Protein AF-0000000080307610 (afdb_homodimer)

Radius of gyration: 22.14 Å; Cα contacts (8 Å, |Δi|>4): 968; chains: 2; bounding box: 49×66×44 Å

pLDDT: mean 96.76, std 3.01, range [76.75, 98.94]

InterPro domains:
  IPR004472 Dethiobiotin synthase BioD [MF_00336] (1-210)
  IPR004472 Dethiobiotin synthase BioD [PIRSF006755] (1-191)
  IPR004472 Dethiobiotin synthase BioD [PTHR43210] (1-191)
  IPR004472 Dethiobiotin synthase BioD [TIGR00347] (5-169)
  IPR027417 P-loop containing nucleoside triphosphate hydrolase [G3DSA:3.40.50.300] (4-210)
  IPR027417 P-loop containing nucleoside triphosphate hydrolase [SSF52540] (1-191)

Nearest PDB structures (foldseek):
  1dts-assembly1_A-2  TM=8.957E-01  e=2.776E-15  Escherichia coli
  1a82-assembly1_A  TM=8.837E-01  e=4.304E-15  Escherichia coli
  3of5-assembly1_B  TM=8.877E-01  e=1.507E-14  Francisella tularensis subsp. tularensis SCHU S4
  3of5-assembly1_A  TM=8.840E-01  e=1.270E-13  Francisella tularensis subsp. tularensis SCHU S4
  6e06-assembly2_D  TM=7.732E-01  e=3.405E-14  Mycobacterium tuberculosis H37Rv

Secondary structure (DSSP, 8-state):
-EEEEEEESSTTS-HHHHHHHHHHHHHHTT--EEEE--EEES-SS--HHHHHHHHHTT-GGGGG-TTSEEESSSS-HHHHHHTTPPPP-HHHHHHHHHHHTTTSEEEEE-SSSTT-BSSSS-BHHHHHHHHTPPEEEEEESSTTHHHHHHHHHHHHHHTT--EEEEEEE--SSS--GGGGTHHHHHHHH-TTS-EEEE-TT--S--HHHHHTT-/-EEEEEEESSTTS-HHHHHHHHHHHHHHTT--EEEE--EEES-SS--HHHHHHHHHTT-GGGGG-TTSEEESSSS-HHHHHHTTPPPP-HHHHHHHHHHHTTTSEEEEE-SSSTT-BSSSS-BHHHHHHHHTPPEEEEEESSTTHHHHHHHHHHHHHHTT--EEEEEEE--SSS--GGGGTHHHHHHHH-TTS-EEEE-TT--S--HHHHHTT-

Organism: NCBI:txid927083

Foldseek 3Di:
DFEEEEFELFPLLCSLVQLLLLLLVCVVVVFQEAEAELADELDDDDRVSRQSRCVSNVHNCRSVPPLRHYYNDRAQQAVSVVVPDDADDLVSSLVSQVVRPPPGHYYYYYHTHCARDRHPPDGNLNSCVVVLHAYEYGGELAPPGQVSVVVRVVVCVVSVHHHQAYEHEHSDQDHDPSSVCSQVVNCVVPVPHHYFYHYDVDSHGDVSSNVSSD/DFEEEEFELFPLLCSLVQLLLLLLVCVVVVFQEAEAELADELDDDDRVSRQSRCVSNVHNCRSVPPLRHYYNDRAQQAVSVVVPDDADDLVSSLVSQVVRPPPGHYYYYYHTHCARDRHPPDGNLNSCVVVLHAYEYGGEQAPPGQVSVVVRVVVCVVSVHHHQAYEHEHSDQDHDPSSVCSQVVNCVVPVPHHYFYHYDPDSHGDVSSNVSSD

Solvent-accessible surface area (backbone atoms only — not comparable to full-atom values): 22291 Å² total; per-residue (Å²): 130,54,49,38,29,36,33,20,56,26,63,85,21,45,48,61,60,54,51,29,24,47,38,38,53,41,41,73,70,70,45,60,46,38,34,41,45,55,48,45,49,45,27,76,86,61,54,62,64,25,45,52,24,5,48,35,35,73,39,61,67,67,46,64,51,80,74,45,47,72,38,57,61,75,40,47,48,29,52,32,28,77,71,69,44,78,71,67,55,65,70,61,43,52,52,53,51,53,64,63,29,62,96,25,40,25,38,38,38,60,51,48,14,47,52,26,39,37,37,98,87,40,26,43,47,52,54,41,57,74,63,68,36,40,28,35,39,23,29,41,44,38,77,58,32,62,18,39,49,52,29,45,52,49,52,36,48,75,69,72,44,50,58,65,29,37,32,36,22,34,81,50,91,73,74,52,79,39,53,78,40,49,62,61,53,49,36,69,76,34,74,86,34,52,70,41,76,39,58,56,86,53,65,72,63,53,66,72,65,57,52,69,77,103,129,52,51,40,29,37,33,19,55,25,63,84,20,46,47,62,61,54,52,27,24,46,37,38,52,40,42,73,71,70,44,59,45,38,34,42,44,55,47,45,48,45,27,75,85,61,54,62,63,25,43,50,24,5,48,34,34,74,39,61,66,67,48,64,51,83,76,43,48,72,38,56,61,74,39,48,49,29,52,32,28,76,71,70,44,77,72,67,55,67,71,62,43,51,53,52,50,53,64,64,30,60,96,26,41,24,37,37,36,60,51,46,15,45,52,26,39,40,38,98,87,41,27,42,47,52,54,42,56,76,65,68,37,39,27,36,38,22,30,42,44,39,77,59,33,64,19,39,48,51,29,45,51,49,52,36,47,75,69,72,45,49,58,65,28,36,34,37,21,34,79,49,92,74,75,53,79,39,54,77,40,50,62,61,54,49,36,69,75,35,73,86,31,52,70,41,73,38,58,55,88,55,64,73,64,52,67,72,64,56,53,69,77,103

Structure (mmCIF, N/CA/C/O backbone):
data_AF-0000000080307610-model_v1
#
loop_
_entity.id
_entity.type
_entity.pdbx_description
1 polymer 'ATP-dependent dethiobiotin synthetase BioD'
#
loop_
_atom_site.group_PDB
_atom_site.id
_atom_site.type_symbol
_atom_site.label_atom_id
_atom_site.label_alt_id
_atom_site.label_comp_id
_atom_site.label_asym_id
_atom_site.label_entity_id
_atom_site.label_seq_id
_atom_site.pdbx_PDB_ins_code
_atom_site.Cartn_x
_atom_site.Cartn_y
_atom_site.Cartn_z
_atom_site.occupancy
_atom_site.B_iso_or_equiv
_atom_site.auth_seq_id
_atom_site.auth_comp_id
_atom_site.auth_asym_id
_atom_site.auth_atom_id
_atom_site.pdbx_PDB_model_num
ATOM 1 N N . MET A 1 1 ? 0.416 29.781 -0.465 1 84.81 1 MET A N 1
ATOM 2 C CA . MET A 1 1 ? 0.57 29.109 0.822 1 84.81 1 MET A CA 1
ATOM 3 C C . MET A 1 1 ? 1.902 28.359 0.894 1 84.81 1 MET A C 1
ATOM 5 O O . MET A 1 1 ? 2.289 27.688 -0.056 1 84.81 1 MET A O 1
ATOM 9 N N . LYS A 1 2 ? 2.672 28.703 1.831 1 92 2 LYS A N 1
ATOM 10 C CA . LYS A 1 2 ? 3.916 27.984 2.076 1 92 2 LYS A CA 1
ATOM 11 C C . LYS A 1 2 ? 3.703 26.844 3.068 1 92 2 LYS A C 1
ATOM 13 O O . LYS A 1 2 ? 3.186 27.062 4.168 1 92 2 LYS A O 1
ATOM 18 N N . GLY A 1 3 ? 4.008 25.594 2.615 1 96.69 3 GLY A N 1
ATOM 19 C CA . GLY A 1 3 ? 3.773 24.5 3.539 1 96.69 3 GLY A CA 1
ATOM 20 C C . GLY A 1 3 ? 4.086 23.141 2.939 1 96.69 3 GLY A C 1
ATOM 21 O O . GLY A 1 3 ? 4.699 23.047 1.874 1 96.69 3 GLY A O 1
ATOM 22 N N . LEU A 1 4 ? 3.832 22.109 3.707 1 97.94 4 LEU A N 1
ATOM 23 C CA . LEU A 1 4 ? 3.998 20.703 3.35 1 97.94 4 LEU A CA 1
ATOM 24 C C . LEU A 1 4 ? 2.744 19.906 3.688 1 97.94 4 LEU A C 1
ATOM 26 O O . LEU A 1 4 ? 2.016 20.25 4.621 1 97.94 4 LEU A O 1
ATOM 30 N N . PHE A 1 5 ? 2.49 18.969 2.9 1 98.62 5 PHE A N 1
ATOM 31 C CA . PHE A 1 5 ? 1.433 18 3.162 1 98.62 5 PHE A CA 1
ATOM 32 C C . PHE A 1 5 ? 2.018 16.656 3.6 1 98.62 5 PHE A C 1
ATOM 34 O O . PHE A 1 5 ? 2.797 16.047 2.865 1 98.62 5 PHE A O 1
ATOM 41 N N . VAL A 1 6 ? 1.634 16.188 4.812 1 98.81 6 VAL A N 1
ATOM 42 C CA . VAL A 1 6 ? 2.127 14.914 5.34 1 98.81 6 VAL A CA 1
ATOM 43 C C . VAL A 1 6 ? 1.114 13.812 5.055 1 98.81 6 VAL A C 1
ATOM 45 O O . VAL A 1 6 ? 0.009 13.82 5.602 1 98.81 6 VAL A O 1
ATOM 48 N N . THR A 1 7 ? 1.432 12.914 4.207 1 98.94 7 THR A N 1
ATOM 49 C CA . THR A 1 7 ? 0.652 11.711 3.934 1 98.94 7 THR A CA 1
ATOM 50 C C . THR A 1 7 ? 1.441 10.461 4.301 1 98.94 7 THR A C 1
ATOM 52 O O . THR A 1 7 ? 2.498 10.547 4.93 1 98.94 7 THR A O 1
ATOM 55 N N . ALA A 1 8 ? 0.829 9.281 4.047 1 98.88 8 ALA A N 1
ATOM 56 C CA . ALA A 1 8 ? 1.496 8.031 4.402 1 98.88 8 ALA A CA 1
ATOM 57 C C . ALA A 1 8 ? 1.108 6.914 3.441 1 98.88 8 ALA A C 1
ATOM 59 O O . ALA A 1 8 ? 0.231 7.09 2.594 1 98.88 8 ALA A O 1
ATOM 60 N N . THR A 1 9 ? 1.836 5.805 3.566 1 98.69 9 THR A N 1
ATOM 61 C CA . THR A 1 9 ? 1.473 4.586 2.855 1 98.69 9 THR A CA 1
ATOM 62 C C . THR A 1 9 ? 0.187 3.99 3.424 1 98.69 9 THR A C 1
ATOM 64 O O . THR A 1 9 ? -0.487 3.203 2.758 1 98.69 9 THR A O 1
ATOM 67 N N . GLY A 1 10 ? -0.135 4.301 4.652 1 97.31 10 GLY A N 1
ATOM 68 C CA . GLY A 1 10 ? -1.359 3.789 5.246 1 97.31 10 GLY A CA 1
ATOM 69 C C . GLY A 1 10 ? -1.539 4.207 6.695 1 97.31 10 GLY A C 1
ATOM 70 O O . GLY A 1 10 ? -0.739 4.977 7.227 1 97.31 10 GLY A O 1
ATOM 71 N N . THR A 1 11 ? -2.609 3.689 7.293 1 93.81 11 THR A N 1
ATOM 72 C CA . THR A 1 11 ? -2.914 3.953 8.695 1 93.81 11 THR A CA 1
ATOM 73 C C . THR A 1 11 ? -1.828 3.383 9.602 1 93.81 11 THR A C 1
ATOM 75 O O . THR A 1 11 ? -1.303 2.297 9.344 1 93.81 11 THR A O 1
ATOM 78 N N . GLY A 1 12 ? -1.488 4.125 10.625 1 95.19 12 GLY A N 1
ATOM 79 C CA . GLY A 1 12 ? -0.545 3.617 11.609 1 95.19 12 GLY A CA 1
ATOM 80 C C . GLY A 1 12 ? 0.903 3.797 11.195 1 95.19 12 GLY A C 1
ATOM 81 O O . GLY A 1 12 ? 1.814 3.342 11.891 1 95.19 12 GLY A O 1
ATOM 82 N N . ALA A 1 13 ? 1.178 4.453 10.102 1 97.88 13 ALA A N 1
ATOM 83 C CA . ALA A 1 13 ? 2.537 4.613 9.594 1 97.88 13 ALA A CA 1
ATOM 84 C C . ALA A 1 13 ? 3.318 5.621 10.438 1 97.88 13 ALA A C 1
ATOM 86 O O . ALA A 1 13 ? 4.547 5.691 10.344 1 97.88 13 ALA A O 1
ATOM 87 N N . GLY A 1 14 ? 2.631 6.449 11.211 1 97.31 14 GLY A N 1
ATOM 88 C CA . GLY A 1 14 ? 3.314 7.387 12.086 1 97.31 14 GLY A CA 1
ATOM 89 C C . GLY A 1 14 ? 3.314 8.805 11.555 1 97.31 14 GLY A C 1
ATOM 90 O O . GLY A 1 14 ? 4.215 9.594 11.859 1 97.31 14 GLY A O 1
ATOM 91 N N . LYS A 1 15 ? 2.363 9.211 10.734 1 98.06 15 LYS A N 1
ATOM 92 C CA . LYS A 1 15 ? 2.236 10.57 10.203 1 98.06 15 LYS A CA 1
ATOM 93 C C . LYS A 1 15 ? 2.307 11.602 11.328 1 98.06 15 LYS A C 1
ATOM 95 O O . LYS A 1 15 ? 3.086 12.555 11.25 1 98.06 15 LYS A O 1
ATOM 100 N N . THR A 1 16 ? 1.469 11.344 12.367 1 97.56 16 THR A N 1
ATOM 101 C CA . THR A 1 16 ? 1.349 12.312 13.453 1 97.56 16 THR A CA 1
ATOM 102 C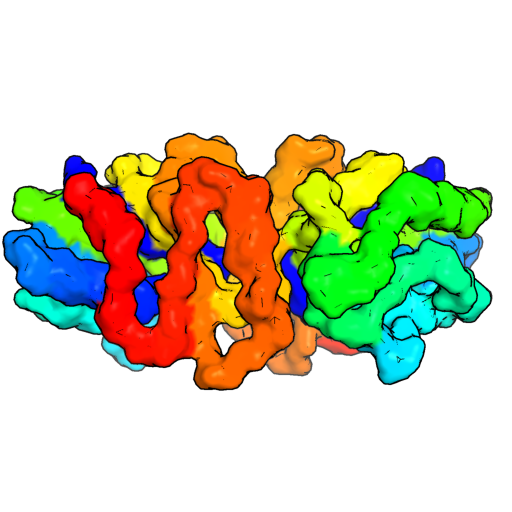 C . THR A 1 16 ? 2.684 12.484 14.172 1 97.56 16 THR A C 1
ATOM 104 O O . THR A 1 16 ? 3.086 13.609 14.484 1 97.56 16 THR A O 1
ATOM 107 N N . THR A 1 17 ? 3.348 11.359 14.422 1 97.31 17 THR A N 1
ATOM 108 C CA . THR A 1 17 ? 4.648 11.391 15.086 1 97.31 17 THR A CA 1
ATOM 109 C C . THR A 1 17 ? 5.641 12.234 14.281 1 97.31 17 THR A C 1
ATOM 111 O O . THR A 1 17 ? 6.309 13.109 14.836 1 97.31 17 THR A O 1
ATOM 114 N N . VAL A 1 18 ? 5.723 12.047 13.008 1 97.5 18 VAL A N 1
ATOM 115 C CA . VAL A 1 18 ? 6.664 12.742 12.141 1 97.5 18 VAL A CA 1
ATOM 116 C C . VAL A 1 18 ? 6.254 14.211 12.008 1 97.5 18 VAL A C 1
ATOM 118 O O . VAL A 1 18 ? 7.09 15.109 12.109 1 97.5 18 VAL A O 1
ATOM 121 N N . ALA A 1 19 ? 4.961 14.477 11.805 1 97.62 19 ALA A N 1
ATOM 122 C CA . ALA A 1 19 ? 4.457 15.836 11.602 1 97.62 19 ALA A CA 1
ATOM 123 C C . ALA A 1 19 ? 4.664 16.688 12.859 1 97.62 19 ALA A C 1
ATOM 125 O O . ALA A 1 19 ? 5.055 17.844 12.766 1 97.62 19 ALA A O 1
ATOM 126 N N . THR A 1 20 ? 4.383 16.094 14.047 1 97.62 20 THR A N 1
ATOM 127 C CA . THR A 1 20 ? 4.566 16.828 15.289 1 97.62 20 THR A CA 1
ATOM 128 C C . THR A 1 20 ? 6.039 17.156 15.516 1 97.62 20 THR A C 1
ATOM 130 O O . THR A 1 20 ? 6.379 18.266 15.93 1 97.62 20 THR A O 1
ATOM 133 N N . ALA A 1 21 ? 6.883 16.188 15.266 1 97.25 21 ALA A N 1
ATOM 134 C CA . ALA A 1 21 ? 8.312 16.422 15.391 1 97.25 21 ALA A CA 1
ATOM 135 C C . ALA A 1 21 ? 8.773 17.562 14.477 1 97.25 21 ALA A C 1
ATOM 137 O O . ALA A 1 21 ? 9.539 18.438 14.891 1 97.25 21 ALA A O 1
ATOM 138 N N . LEU A 1 22 ? 8.297 17.578 13.25 1 97.12 22 LEU A N 1
ATOM 139 C CA . LEU A 1 22 ? 8.656 18.609 12.289 1 97.12 22 LEU A CA 1
ATOM 140 C C . LEU A 1 22 ? 8.125 19.969 12.727 1 97.12 22 LEU A C 1
ATOM 142 O O . LEU A 1 22 ? 8.844 20.969 12.656 1 97.12 22 LEU A O 1
ATOM 146 N N . ALA A 1 23 ? 6.91 20.016 13.18 1 97 23 ALA A N 1
ATOM 147 C CA . ALA A 1 23 ? 6.316 21.266 13.656 1 97 23 ALA A CA 1
ATOM 148 C C . ALA A 1 23 ? 7.137 21.859 14.789 1 97 23 ALA A C 1
ATOM 150 O O . ALA A 1 23 ? 7.441 23.062 14.781 1 97 23 ALA A O 1
ATOM 151 N N . ARG A 1 24 ? 7.504 21.031 15.75 1 96.75 24 ARG A N 1
ATOM 152 C CA . ARG A 1 24 ? 8.297 21.5 16.875 1 96.75 24 ARG A CA 1
ATOM 153 C C . ARG A 1 24 ? 9.656 22.016 16.422 1 96.75 24 ARG A C 1
ATOM 155 O O . ARG A 1 24 ? 10.125 23.047 16.922 1 96.75 24 ARG A O 1
ATOM 162 N N . ALA A 1 25 ? 10.242 21.281 15.531 1 95.81 25 ALA A N 1
ATOM 163 C CA . ALA A 1 25 ? 11.547 21.688 15.023 1 95.81 25 ALA A CA 1
ATOM 164 C C . ALA A 1 25 ? 11.469 23.047 14.328 1 95.81 25 ALA A C 1
ATOM 166 O O . ALA A 1 25 ? 12.32 23.906 14.539 1 95.81 25 ALA A O 1
ATOM 167 N N . LEU A 1 26 ? 10.484 23.25 13.539 1 95.88 26 LEU A N 1
ATOM 168 C CA . LEU A 1 26 ? 10.312 24.5 12.82 1 95.88 26 LEU A CA 1
ATOM 169 C C . LEU A 1 26 ? 10.023 25.656 13.789 1 95.88 26 LEU A C 1
ATOM 171 O O . LEU A 1 26 ? 10.57 26.75 13.641 1 95.88 26 LEU A O 1
ATOM 175 N N . ARG A 1 27 ? 9.258 25.406 14.75 1 95.31 27 ARG A N 1
ATOM 176 C CA . ARG A 1 27 ? 8.984 26.406 15.773 1 95.31 27 ARG A CA 1
ATOM 177 C C . ARG A 1 27 ? 10.258 26.797 16.516 1 95.31 27 ARG A C 1
ATOM 179 O O . ARG A 1 27 ? 10.484 27.984 16.797 1 95.31 27 ARG A O 1
ATOM 186 N N . ALA A 1 28 ? 10.977 25.812 16.812 1 94.25 28 ALA A N 1
ATOM 187 C CA . ALA A 1 28 ? 12.25 26.062 17.5 1 94.25 28 ALA A CA 1
ATOM 188 C C . ALA A 1 28 ? 13.164 26.922 16.641 1 94.25 28 ALA A C 1
ATOM 190 O O . ALA A 1 28 ? 13.992 27.672 17.172 1 94.25 28 ALA A O 1
ATOM 191 N N . ASP A 1 29 ? 13 26.891 15.375 1 93.75 29 ASP A N 1
ATOM 192 C CA . ASP A 1 29 ? 13.781 27.703 14.438 1 93.75 29 ASP A CA 1
ATOM 193 C C . ASP A 1 29 ? 13.172 29.094 14.273 1 93.75 29 ASP A C 1
ATOM 195 O O . ASP A 1 29 ? 13.625 29.875 13.438 1 93.75 29 ASP A O 1
ATOM 199 N N . GLY A 1 30 ? 12.094 29.391 14.883 1 94.19 30 GLY A N 1
ATOM 200 C CA . GLY A 1 30 ? 11.492 30.703 14.852 1 94.19 30 GLY A CA 1
ATOM 201 C C . GLY A 1 30 ? 10.438 30.859 13.773 1 94.19 30 GLY A C 1
ATOM 202 O O . GLY A 1 30 ? 10.008 31.969 13.469 1 94.19 30 GLY A O 1
ATOM 203 N N . ILE A 1 31 ? 10.055 29.766 13.227 1 94.56 31 ILE A N 1
ATOM 204 C CA . ILE A 1 31 ? 9.055 29.797 12.164 1 94.56 31 ILE A CA 1
ATOM 205 C C . ILE A 1 31 ? 7.656 29.656 12.766 1 94.56 31 ILE A C 1
ATOM 207 O O . ILE A 1 31 ? 7.426 28.812 13.617 1 94.56 31 ILE A O 1
ATOM 211 N N . SER A 1 32 ? 6.766 30.594 12.375 1 95.88 32 SER A N 1
ATOM 212 C CA . SER A 1 32 ? 5.363 30.438 12.75 1 95.88 32 SER A CA 1
ATOM 213 C C . SER A 1 32 ? 4.711 29.297 11.977 1 95.88 32 SER A C 1
ATOM 215 O O . SER A 1 32 ? 4.586 29.359 10.75 1 95.88 32 SER A O 1
ATOM 217 N N . VAL A 1 33 ? 4.254 28.234 12.719 1 96.56 33 VAL A N 1
ATOM 218 C CA . VAL A 1 33 ? 3.756 27.031 12.07 1 96.56 33 VAL A CA 1
ATOM 219 C C . VAL A 1 33 ? 2.293 26.797 12.438 1 96.56 33 VAL A C 1
ATOM 221 O O . VAL A 1 33 ? 1.901 27 13.594 1 96.56 33 VAL A O 1
ATOM 224 N N . ALA A 1 34 ? 1.486 26.5 11.5 1 97.75 34 ALA A N 1
ATOM 225 C CA . ALA A 1 34 ? 0.161 25.922 11.703 1 97.75 34 ALA A CA 1
ATOM 226 C C . ALA A 1 34 ? 0.133 24.453 11.273 1 97.75 34 ALA A C 1
ATOM 228 O O . ALA A 1 34 ? 0.067 24.156 10.086 1 97.75 34 ALA A O 1
ATOM 229 N N . ALA A 1 35 ? 0.189 23.547 12.227 1 98.19 35 ALA A N 1
ATOM 230 C CA . ALA A 1 35 ? 0.045 22.125 11.961 1 98.19 35 ALA A CA 1
ATOM 231 C C . ALA A 1 35 ? -1.409 21.688 12.102 1 98.19 35 ALA A C 1
ATOM 233 O O . ALA A 1 35 ? -1.994 21.797 13.18 1 98.19 35 ALA A O 1
ATOM 234 N N . LEU A 1 36 ? -1.921 21.188 11.008 1 98.56 36 LEU A N 1
ATOM 235 C CA . LEU A 1 36 ? -3.367 21.016 10.922 1 98.56 36 LEU A CA 1
ATOM 236 C C . LEU A 1 36 ? -3.725 19.578 10.555 1 98.56 36 LEU A C 1
ATOM 238 O O . LEU A 1 36 ? -3.049 18.969 9.727 1 98.56 36 LEU A O 1
ATOM 242 N N . LYS A 1 37 ? -4.723 19.016 11.148 1 98.62 37 LYS A N 1
ATOM 243 C CA . LYS A 1 37 ? -5.395 17.766 10.828 1 98.62 37 LYS A CA 1
ATOM 244 C C . LYS A 1 37 ? -6.844 18 10.422 1 98.62 37 LYS A C 1
ATOM 246 O O . LYS A 1 37 ? -7.762 17.781 11.219 1 98.62 37 LYS A O 1
ATOM 251 N N . PRO A 1 38 ? -7.051 18.344 9.164 1 98.56 38 PRO A N 1
ATOM 252 C CA . PRO A 1 38 ? -8.398 18.75 8.75 1 98.56 38 PRO A CA 1
ATOM 253 C C . PRO A 1 38 ? -9.398 17.609 8.812 1 98.56 38 PRO A C 1
ATOM 255 O O . PRO A 1 38 ? -10.609 17.844 8.922 1 98.56 38 PRO A O 1
ATOM 258 N N . ILE A 1 39 ? -8.953 16.391 8.711 1 98.75 39 ILE A N 1
ATOM 259 C CA . ILE A 1 39 ? -9.805 15.203 8.656 1 98.75 39 ILE A CA 1
ATOM 260 C C . ILE A 1 39 ? -9.32 14.172 9.672 1 98.75 39 ILE A C 1
ATOM 262 O O . ILE A 1 39 ? -8.156 13.75 9.641 1 98.75 39 ILE A O 1
ATOM 266 N N . GLU A 1 40 ? -10.164 13.805 10.57 1 98.38 40 GLU A N 1
ATOM 267 C CA . GLU A 1 40 ? -9.852 12.75 11.523 1 98.38 40 GLU A CA 1
ATOM 268 C C . GLU A 1 40 ? -11.094 11.93 11.867 1 98.38 40 GLU A C 1
ATOM 270 O O . GLU A 1 40 ? -12.117 12.484 12.25 1 98.38 40 GLU A O 1
ATOM 275 N N . THR A 1 41 ? -10.992 10.656 11.656 1 97.44 41 THR A N 1
ATOM 276 C CA . THR A 1 41 ? -12.062 9.734 12.023 1 97.44 41 THR A CA 1
ATOM 277 C C . THR A 1 41 ? -11.633 8.852 13.195 1 97.44 41 THR A C 1
ATOM 279 O O . THR A 1 41 ? -10.469 8.867 13.594 1 97.44 41 THR A O 1
ATOM 282 N N . GLY A 1 42 ? -12.625 8.102 13.734 1 95.56 42 GLY A N 1
ATOM 283 C CA . GLY A 1 42 ? -12.352 7.379 14.969 1 95.56 42 GLY A CA 1
ATOM 284 C C . GLY A 1 42 ? -12.211 8.289 16.172 1 95.56 42 GLY A C 1
ATOM 285 O O . GLY A 1 42 ? -11.391 8.039 17.062 1 95.56 42 GLY A O 1
ATOM 286 N N . VAL A 1 43 ? -12.805 9.383 16.078 1 94.44 43 VAL A N 1
ATOM 287 C CA . VAL A 1 43 ? -12.742 10.391 17.125 1 94.44 43 VAL A CA 1
ATOM 288 C C . VAL A 1 43 ? -13.852 10.156 18.141 1 94.44 43 VAL A C 1
ATOM 290 O O . VAL A 1 43 ? -15.031 10.172 17.797 1 94.44 43 VAL A O 1
ATOM 293 N N . ASP A 1 44 ? -13.516 10 19.422 1 88.62 44 ASP A N 1
ATOM 294 C CA . ASP A 1 44 ? -14.508 9.867 20.484 1 88.62 44 ASP A CA 1
ATOM 295 C C . ASP A 1 44 ? -13.883 10.141 21.859 1 88.62 44 ASP A C 1
ATOM 297 O O . ASP A 1 44 ? -13.328 9.227 22.484 1 88.62 44 ASP A O 1
ATOM 301 N N . PRO A 1 45 ? -14.047 11.117 22.5 1 88.88 45 PRO A N 1
ATOM 302 C CA . PRO A 1 45 ? -14.562 12.336 21.891 1 88.88 45 PRO A CA 1
ATOM 303 C C . PRO A 1 45 ? -13.461 13.203 21.281 1 88.88 45 PRO A C 1
ATOM 305 O O . PRO A 1 45 ? -13.742 14.125 20.516 1 88.88 45 PRO A O 1
ATOM 308 N N . VAL A 1 46 ? -12.227 12.938 21.688 1 91 46 VAL A N 1
ATOM 309 C CA . VAL A 1 46 ? -11.109 13.836 21.391 1 91 46 VAL A CA 1
ATOM 310 C C . VAL A 1 46 ? -10.453 13.43 20.078 1 91 46 VAL A C 1
ATOM 312 O O . VAL A 1 46 ? -10.25 12.242 19.812 1 91 46 VAL A O 1
ATOM 315 N N . ALA A 1 47 ? -10.234 14.43 19.234 1 97 47 ALA A N 1
ATOM 316 C CA . ALA A 1 47 ? -9.398 14.25 18.062 1 97 47 ALA A CA 1
ATOM 317 C C . ALA A 1 47 ? -7.914 14.297 18.422 1 97 47 ALA A C 1
ATOM 319 O O . ALA A 1 47 ? -7.277 15.352 18.328 1 97 47 ALA A O 1
ATOM 320 N N . ALA A 1 48 ? -7.34 13.148 18.781 1 97.25 48 ALA A N 1
ATOM 321 C CA . ALA A 1 48 ? -6.027 13.055 19.422 1 97.25 48 ALA A CA 1
ATOM 322 C C . ALA A 1 48 ? -4.93 13.57 18.5 1 97.25 48 ALA A C 1
ATOM 324 O O . ALA A 1 48 ? -3.994 14.234 18.938 1 97.25 48 ALA A O 1
ATOM 325 N N . ASP A 1 49 ? -4.98 13.195 17.219 1 98.25 49 ASP A N 1
ATOM 326 C CA . ASP A 1 49 ? -3.963 13.656 16.281 1 98.25 49 ASP A CA 1
ATOM 327 C C . ASP A 1 49 ? -4.008 15.172 16.109 1 98.25 49 ASP A C 1
ATOM 329 O O . ASP A 1 49 ? -2.973 15.836 16.156 1 98.25 49 ASP A O 1
ATOM 333 N N . ALA A 1 50 ? -5.207 15.695 15.914 1 98.56 50 ALA A N 1
ATOM 334 C CA . ALA A 1 50 ? -5.375 17.141 15.773 1 98.56 50 ALA A CA 1
ATOM 335 C C . ALA A 1 50 ? -4.824 17.875 16.984 1 98.56 50 ALA A C 1
ATOM 337 O O . ALA A 1 50 ? -4.148 18.906 16.859 1 98.56 50 ALA A O 1
ATOM 338 N N . ARG A 1 51 ? -5.113 17.328 18.156 1 98.44 51 ARG A N 1
ATOM 339 C CA . ARG A 1 51 ? -4.652 17.953 19.406 1 98.44 51 ARG A CA 1
ATOM 340 C C . ARG A 1 51 ? -3.129 17.938 19.484 1 98.44 51 ARG A C 1
ATOM 342 O O . ARG A 1 51 ? -2.514 18.953 19.812 1 98.44 51 ARG A O 1
ATOM 349 N N . ALA A 1 52 ? -2.551 16.844 19.188 1 98.19 52 ALA A N 1
ATOM 350 C CA . ALA A 1 52 ? -1.096 16.719 19.219 1 98.19 52 ALA A CA 1
ATOM 351 C C . ALA A 1 52 ? -0.44 17.719 18.266 1 98.19 52 ALA A C 1
ATOM 353 O O . ALA A 1 52 ? 0.547 18.375 18.625 1 98.19 52 ALA A O 1
ATOM 354 N N . LEU A 1 53 ? -0.98 17.859 17.094 1 98.56 53 LEU A N 1
ATOM 355 C CA . LEU A 1 53 ? -0.442 18.766 16.078 1 98.56 53 LEU A CA 1
ATOM 356 C C . LEU A 1 53 ? -0.606 20.219 16.516 1 98.56 53 LEU A C 1
ATOM 358 O O . LEU A 1 53 ? 0.325 21.016 16.406 1 98.56 53 LEU A O 1
ATOM 362 N N . ALA A 1 54 ? -1.769 20.547 17.031 1 98.31 54 ALA A N 1
ATOM 363 C CA . ALA A 1 54 ? -2.025 21.906 17.516 1 98.31 54 ALA A CA 1
ATOM 364 C C . ALA A 1 54 ? -1.058 22.281 18.625 1 98.31 54 ALA A C 1
ATOM 366 O O . ALA A 1 54 ? -0.479 23.359 18.625 1 98.31 54 ALA A O 1
ATOM 367 N N . ASP A 1 55 ? -0.884 21.359 19.531 1 98.12 55 ASP A N 1
ATOM 368 C CA . ASP A 1 55 ? 0.054 21.562 20.625 1 98.12 55 ASP A CA 1
ATOM 369 C C . ASP A 1 55 ? 1.475 21.766 20.109 1 98.12 55 ASP A C 1
ATOM 371 O O . ASP A 1 55 ? 2.195 22.656 20.578 1 98.12 55 ASP A O 1
ATOM 375 N N . ALA A 1 56 ? 1.886 20.984 19.156 1 97.38 56 ALA A N 1
ATOM 376 C CA . ALA A 1 56 ? 3.221 21.078 18.578 1 97.38 56 ALA A CA 1
ATOM 377 C C . ALA A 1 56 ? 3.412 22.422 17.875 1 97.38 56 ALA A C 1
ATOM 379 O O . ALA A 1 56 ? 4.535 22.922 17.781 1 97.38 56 ALA A O 1
ATOM 380 N N . SER A 1 57 ? 2.322 23.016 17.406 1 96.31 57 SER A N 1
ATOM 381 C CA . SER A 1 57 ? 2.338 24.312 16.734 1 96.31 57 SER A CA 1
ATOM 382 C C . SER A 1 57 ? 2.391 25.469 17.75 1 96.31 57 SER A C 1
ATOM 384 O O . SER A 1 57 ? 2.6 26.625 17.375 1 96.31 57 SER A O 1
ATOM 386 N N . GLY A 1 58 ? 2.148 25.125 19.031 1 96.88 58 GLY A N 1
ATOM 387 C CA . GLY A 1 58 ? 2.033 26.156 20.031 1 96.88 58 GLY A CA 1
ATOM 388 C C . GLY A 1 58 ? 0.711 26.906 19.984 1 96.88 58 GLY A C 1
ATOM 389 O O . GLY A 1 58 ? 0.606 28.031 20.469 1 96.88 58 GLY A O 1
ATOM 390 N N . ASP A 1 59 ? -0.231 26.453 19.328 1 96.81 59 ASP A N 1
ATOM 391 C CA . ASP A 1 59 ? -1.559 27.031 19.172 1 96.81 59 ASP A CA 1
ATOM 392 C C . ASP A 1 59 ? -2.648 25.984 19.328 1 96.81 59 ASP A C 1
ATOM 394 O O . ASP A 1 59 ? -3.254 25.547 18.344 1 96.81 59 ASP A O 1
ATOM 398 N N . PRO A 1 60 ? -3.035 25.641 20.547 1 95.81 60 PRO A N 1
ATOM 399 C CA . PRO A 1 60 ? -4.008 24.578 20.812 1 95.81 60 PRO A CA 1
ATOM 400 C C . PRO A 1 60 ? -5.367 24.844 20.172 1 95.81 60 PRO A C 1
ATOM 402 O O . PRO A 1 60 ? -6.121 23.906 19.906 1 95.81 60 PRO A O 1
ATOM 405 N N . ALA A 1 61 ? -5.699 26.062 19.891 1 96.12 61 ALA A N 1
ATOM 406 C CA . ALA A 1 61 ? -6.996 26.438 19.344 1 96.12 61 ALA A CA 1
ATOM 407 C C . ALA A 1 61 ? -7.168 25.891 17.922 1 96.12 61 ALA A C 1
ATOM 409 O O . ALA A 1 61 ? -8.297 25.75 17.438 1 96.12 61 ALA A O 1
ATOM 410 N N . LEU A 1 62 ? -6.059 25.609 17.266 1 96.81 62 LEU A N 1
ATOM 411 C CA . LEU A 1 62 ? -6.113 25.094 15.898 1 96.81 62 LEU A CA 1
ATOM 412 C C . LEU A 1 62 ? -6.934 23.812 15.828 1 96.81 62 LEU A C 1
ATOM 414 O O . LEU A 1 62 ? -7.602 23.547 14.828 1 96.81 62 LEU A O 1
ATOM 418 N N . ALA A 1 63 ? -6.91 22.984 16.875 1 97.19 63 ALA A N 1
ATOM 419 C CA . ALA A 1 63 ? -7.586 21.688 16.875 1 97.19 63 ALA A CA 1
ATOM 420 C C . ALA A 1 63 ? -9.086 21.859 17.125 1 97.19 63 ALA A C 1
ATOM 422 O O . ALA A 1 63 ? -9.875 20.953 16.828 1 97.19 63 ALA A O 1
ATOM 423 N N . ASP A 1 64 ? -9.523 22.984 17.562 1 96.06 64 ASP A N 1
ATOM 424 C CA . ASP A 1 64 ? -10.875 23.141 18.094 1 96.06 64 ASP A CA 1
ATOM 425 C C . ASP A 1 64 ? -11.812 23.734 17.047 1 96.06 64 ASP A C 1
ATOM 427 O O . ASP A 1 64 ? -13.008 23.906 17.297 1 96.06 64 ASP A O 1
ATOM 431 N N . ASP A 1 65 ? -11.289 24.109 15.898 1 96.81 65 ASP A N 1
ATOM 432 C CA . ASP A 1 65 ? -12.172 24.609 14.852 1 96.81 65 ASP A CA 1
ATOM 433 C C . ASP A 1 65 ? -13.234 23.562 14.484 1 96.81 65 ASP A C 1
ATOM 435 O O . ASP A 1 65 ? -12.906 22.469 14.055 1 96.81 65 ASP A O 1
ATOM 439 N N . PRO A 1 66 ? -14.523 23.859 14.664 1 96.44 66 PRO A N 1
ATOM 440 C CA . PRO A 1 66 ? -15.602 22.891 14.422 1 96.44 66 PRO A CA 1
ATOM 441 C C . PRO A 1 66 ? -15.789 22.578 12.938 1 96.44 66 PRO A C 1
ATOM 443 O O . PRO A 1 66 ? -16.531 21.656 12.594 1 96.44 66 PRO A O 1
ATOM 446 N N . ARG A 1 67 ? -15.117 23.328 12.109 1 97.69 67 ARG A N 1
ATOM 447 C CA . ARG A 1 67 ? -15.289 23.141 10.672 1 97.69 67 ARG A CA 1
ATOM 448 C C . ARG A 1 67 ? -14.414 22 10.156 1 97.69 67 ARG A C 1
ATOM 450 O O . ARG A 1 67 ? -14.578 21.562 9.016 1 97.69 67 ARG A O 1
ATOM 457 N N . TRP A 1 68 ? -13.438 21.516 10.984 1 98.31 68 TRP A N 1
ATOM 458 C CA . TRP A 1 68 ? -12.695 20.328 10.617 1 98.31 68 TRP A CA 1
ATOM 459 C C . TRP A 1 68 ? -13.625 19.109 10.523 1 98.31 68 TRP A C 1
ATOM 461 O O . TRP A 1 68 ? -14.617 19.031 11.25 1 98.31 68 TRP A O 1
ATOM 471 N N . TYR A 1 69 ? -13.352 18.203 9.664 1 98.62 69 TYR A N 1
ATOM 472 C CA . TYR A 1 69 ? -14.164 17 9.539 1 98.62 69 TYR A CA 1
ATOM 473 C C . TYR A 1 69 ? -13.805 15.984 10.625 1 98.62 69 TYR A C 1
ATOM 475 O O . TYR A 1 69 ? -12.641 15.602 10.758 1 98.62 69 TYR A O 1
ATOM 483 N N . ARG A 1 70 ? -14.789 15.586 11.375 1 98.12 70 ARG A N 1
ATOM 484 C CA . ARG A 1 70 ? -14.664 14.555 12.406 1 98.12 70 ARG A CA 1
ATOM 485 C C . ARG A 1 70 ? -15.758 13.5 12.25 1 98.12 70 ARG A C 1
ATOM 487 O O . ARG A 1 70 ? -16.891 13.82 11.898 1 98.12 70 ARG A O 1
ATOM 494 N N . ALA A 1 71 ? -15.43 12.297 12.477 1 97.75 71 ALA A N 1
ATOM 495 C CA . ALA A 1 71 ? -16.391 11.203 12.523 1 97.75 71 ALA A CA 1
ATOM 496 C C . ALA A 1 71 ? -16.016 10.188 13.602 1 97.75 71 ALA A C 1
ATOM 498 O O . ALA A 1 71 ? -14.836 9.953 13.859 1 97.75 71 ALA A O 1
ATOM 499 N N . ALA A 1 72 ? -16.953 9.539 14.227 1 96.69 72 ALA A N 1
ATOM 500 C CA . ALA A 1 72 ? -16.734 8.633 15.352 1 96.69 72 ALA A CA 1
ATOM 501 C C . ALA A 1 72 ? -16.141 7.309 14.883 1 96.69 72 ALA A C 1
ATOM 503 O O . ALA A 1 72 ? -15.219 6.773 15.508 1 96.69 72 ALA A O 1
ATOM 504 N N . ALA A 1 73 ? -16.703 6.699 13.844 1 96.19 73 ALA A N 1
ATOM 505 C CA . ALA A 1 73 ? -16.25 5.398 13.352 1 96.19 73 ALA A CA 1
ATOM 506 C C . ALA A 1 73 ? -14.883 5.516 12.688 1 96.19 73 ALA A C 1
ATOM 508 O O . ALA A 1 73 ? -14.641 6.445 11.914 1 96.19 73 ALA A O 1
ATOM 509 N N . PRO A 1 74 ? -13.938 4.668 13.016 1 96.06 74 PRO A N 1
ATOM 510 C CA . PRO A 1 74 ? -12.617 4.688 12.391 1 96.06 74 PRO A CA 1
ATOM 511 C C . PRO A 1 74 ? -12.641 4.199 10.945 1 96.06 74 PRO A C 1
ATOM 513 O O . PRO A 1 74 ? -12.164 3.102 10.648 1 96.06 74 PRO A O 1
ATOM 516 N N . LEU A 1 75 ? -13.25 4.957 10.07 1 97.88 75 LEU A N 1
ATOM 517 C CA . LEU A 1 75 ? -13.453 4.688 8.656 1 97.88 75 LEU A CA 1
ATOM 518 C C . LEU A 1 75 ? -12.898 5.82 7.801 1 97.88 75 LEU A C 1
ATOM 520 O O . LEU A 1 75 ? -12.586 6.898 8.312 1 97.88 75 LEU A O 1
ATOM 524 N N . SER A 1 76 ? -12.703 5.535 6.527 1 98.38 76 SER A N 1
ATOM 525 C CA . SER A 1 76 ? -12.508 6.668 5.629 1 98.38 76 SER A CA 1
ATOM 526 C C . SER A 1 76 ? -13.688 7.633 5.688 1 98.38 76 SER A C 1
ATOM 528 O O . SER A 1 76 ? -14.797 7.246 6.047 1 98.38 76 SER A O 1
ATOM 530 N N . PRO A 1 77 ? -13.453 8.914 5.297 1 98.62 77 PRO A N 1
ATOM 531 C CA . PRO A 1 77 ? -14.578 9.852 5.312 1 98.62 77 PRO A CA 1
ATOM 532 C C . PRO A 1 77 ? -15.75 9.383 4.449 1 98.62 77 PRO A C 1
ATOM 534 O O . PRO A 1 77 ? -16.906 9.477 4.875 1 98.62 77 PRO A O 1
ATOM 537 N N . TYR A 1 78 ? -15.516 8.859 3.27 1 98.88 78 TYR A N 1
ATOM 538 C CA . TYR A 1 78 ? -16.594 8.367 2.408 1 98.88 78 TYR A CA 1
ATOM 539 C C . TYR A 1 78 ? -17.312 7.195 3.051 1 98.88 78 TYR A C 1
ATOM 541 O O . TYR A 1 78 ? -18.547 7.129 3.037 1 98.88 78 TYR A O 1
ATOM 549 N N . ALA A 1 79 ? -16.547 6.234 3.576 1 98.75 79 ALA A N 1
ATOM 550 C CA . ALA A 1 79 ? -17.172 5.105 4.273 1 98.75 79 ALA A CA 1
ATOM 551 C C . ALA A 1 79 ? -18.016 5.582 5.453 1 98.75 79 ALA A C 1
ATOM 553 O O . ALA A 1 79 ? -19.078 5.035 5.719 1 98.75 79 ALA A O 1
ATOM 554 N N . ALA A 1 80 ? -17.453 6.543 6.203 1 98.38 80 ALA A N 1
ATOM 555 C CA . ALA A 1 80 ? -18.219 7.105 7.32 1 98.38 80 ALA A CA 1
ATOM 556 C C . ALA A 1 80 ? -19.531 7.699 6.848 1 98.38 80 ALA A C 1
ATOM 558 O O . ALA A 1 80 ? -20.578 7.52 7.492 1 98.38 80 ALA A O 1
ATOM 559 N N . GLU A 1 81 ? -19.453 8.453 5.73 1 98.38 81 GLU A N 1
ATOM 560 C CA . GLU A 1 81 ? -20.672 8.992 5.125 1 98.38 81 GLU A CA 1
ATOM 561 C C . GLU A 1 81 ? -21.688 7.887 4.832 1 98.38 81 GLU A C 1
ATOM 563 O O . GLU A 1 81 ? -22.859 8.016 5.152 1 98.38 81 GLU A O 1
ATOM 568 N N . LEU A 1 82 ? -21.219 6.801 4.211 1 98.12 82 LEU A N 1
ATOM 569 C CA . LEU A 1 82 ? -22.078 5.672 3.873 1 98.12 82 LEU A CA 1
ATOM 570 C C . LEU A 1 82 ? -22.641 5.031 5.133 1 98.12 82 LEU A C 1
ATOM 572 O O . LEU A 1 82 ? -23.703 4.402 5.09 1 98.12 82 LEU A O 1
ATOM 576 N N . ASP A 1 83 ? -21.969 5.199 6.234 1 96.44 83 ASP A N 1
ATOM 577 C CA . ASP A 1 83 ? -22.391 4.637 7.508 1 96.44 83 ASP A CA 1
ATOM 578 C C . ASP A 1 83 ? -23.234 5.641 8.297 1 96.44 83 ASP A C 1
ATOM 580 O O . ASP A 1 83 ? -23.531 5.418 9.469 1 96.44 83 ASP A O 1
ATOM 584 N N . GLY A 1 84 ? -23.516 6.781 7.777 1 96.75 84 GLY A N 1
ATOM 585 C CA . GLY A 1 84 ? -24.484 7.676 8.391 1 96.75 84 GLY A CA 1
ATOM 586 C C . GLY A 1 84 ? -23.875 8.984 8.859 1 96.75 84 GLY A C 1
ATOM 587 O O . GLY A 1 84 ? -24.594 9.875 9.312 1 96.75 84 GLY A O 1
ATOM 588 N N . ALA A 1 85 ? -22.578 9.141 8.82 1 97.38 85 ALA A N 1
ATOM 589 C CA . ALA A 1 85 ? -21.953 10.398 9.203 1 97.38 85 ALA A CA 1
ATOM 590 C C . ALA A 1 85 ? -22.203 11.477 8.156 1 97.38 85 ALA A C 1
ATOM 592 O O . ALA A 1 85 ? -22.5 11.172 6.996 1 97.38 85 ALA A O 1
ATOM 593 N N . PRO A 1 86 ? -22.141 12.75 8.555 1 97.25 86 PRO A N 1
ATOM 594 C CA . PRO A 1 86 ? -22.266 13.82 7.562 1 97.25 86 PRO A CA 1
ATOM 595 C C . PRO A 1 86 ? -21.156 13.766 6.504 1 97.25 86 PRO A C 1
ATOM 597 O O . PRO A 1 86 ? -20.016 13.406 6.812 1 97.25 86 PRO A O 1
ATOM 600 N N . PRO A 1 87 ? -21.516 14.109 5.305 1 98.31 87 PRO A N 1
ATOM 601 C CA . PRO A 1 87 ? -20.516 14.094 4.242 1 98.31 87 PRO A CA 1
ATOM 602 C C . PRO A 1 87 ? -19.438 15.156 4.43 1 98.31 87 PRO A C 1
ATOM 604 O O . PRO A 1 87 ? -19.719 16.25 4.922 1 98.31 87 PRO A O 1
ATOM 607 N N . LEU A 1 88 ? -18.203 14.766 4.086 1 98.5 88 LEU A N 1
ATOM 608 C CA . LEU A 1 88 ? -17.125 15.75 4.027 1 98.5 88 LEU A CA 1
ATOM 609 C C . LEU A 1 88 ? -17.359 16.75 2.908 1 98.5 88 LEU A C 1
ATOM 611 O O . LEU A 1 88 ? -17.719 16.375 1.79 1 98.5 88 LEU A O 1
ATOM 615 N N . GLN A 1 89 ? -17.266 18 3.221 1 97.81 89 GLN A N 1
ATOM 616 C CA . GLN A 1 89 ? -17.344 19.062 2.225 1 97.81 89 GLN A CA 1
ATOM 617 C C . GLN A 1 89 ? -15.953 19.609 1.896 1 97.81 89 GLN A C 1
ATOM 619 O O . GLN A 1 89 ? -15.438 20.469 2.605 1 97.81 89 GLN A O 1
ATOM 624 N N . LEU A 1 90 ? -15.43 19.156 0.77 1 97.88 90 LEU A N 1
ATOM 625 C CA . LEU A 1 90 ? -14.031 19.406 0.435 1 97.88 90 LEU A CA 1
ATOM 626 C C . LEU A 1 90 ? -13.766 20.906 0.26 1 97.88 90 LEU A C 1
ATOM 628 O O . LEU A 1 90 ? -12.773 21.422 0.768 1 97.88 90 LEU A O 1
ATOM 632 N N . ASP A 1 91 ? -14.648 21.625 -0.474 1 97.25 91 ASP A N 1
ATOM 633 C CA . ASP A 1 91 ? -14.453 23.047 -0.732 1 97.25 91 ASP A CA 1
ATOM 634 C C . ASP A 1 91 ? -14.438 23.844 0.57 1 97.25 91 ASP A C 1
ATOM 636 O O . ASP A 1 91 ? -13.609 24.75 0.742 1 97.25 91 ASP A O 1
ATOM 640 N N . SER A 1 92 ? -15.375 23.516 1.434 1 97.5 92 SER A N 1
ATOM 641 C CA . SER A 1 92 ? -15.43 24.188 2.729 1 97.5 92 SER A CA 1
ATOM 642 C C . SER A 1 92 ? -14.18 23.891 3.557 1 97.5 92 SER A C 1
ATOM 644 O O . SER A 1 92 ? -13.664 24.781 4.242 1 97.5 92 SER A O 1
ATOM 646 N N . LEU A 1 93 ? -13.758 22.688 3.539 1 98.12 93 LEU A N 1
ATOM 647 C CA . LEU A 1 93 ? -12.562 22.281 4.266 1 98.12 93 LEU A CA 1
ATOM 648 C C . LEU A 1 93 ? -11.336 23.031 3.76 1 98.12 93 LEU A C 1
ATOM 650 O O . LEU A 1 93 ? -10.516 23.5 4.555 1 98.12 93 LEU A O 1
ATOM 654 N N . LEU A 1 94 ? -11.211 23.188 2.451 1 97.75 94 LEU A N 1
ATOM 655 C CA . LEU A 1 94 ? -10.117 23.906 1.818 1 97.75 94 LEU A CA 1
ATOM 656 C C . LEU A 1 94 ? -10.125 25.375 2.23 1 97.75 94 LEU A C 1
ATOM 658 O O . LEU A 1 94 ? -9.07 25.953 2.523 1 97.75 94 LEU A O 1
ATOM 662 N N . ALA A 1 95 ? -11.312 25.938 2.25 1 97.38 95 ALA A N 1
ATOM 663 C CA . ALA A 1 95 ? -11.438 27.328 2.67 1 97.38 95 ALA A CA 1
ATOM 664 C C . ALA A 1 95 ? -10.961 27.516 4.105 1 97.38 95 ALA A C 1
ATOM 666 O O . ALA A 1 95 ? -10.25 28.469 4.41 1 97.38 95 ALA A O 1
ATOM 667 N N . THR A 1 96 ? -11.344 26.594 4.965 1 97.56 96 THR A N 1
ATOM 668 C CA . THR A 1 96 ? -10.93 26.641 6.363 1 97.56 96 THR A CA 1
ATOM 669 C C . THR A 1 96 ? -9.414 26.531 6.48 1 97.56 96 THR A C 1
ATOM 671 O O . THR A 1 96 ? -8.789 27.266 7.246 1 97.56 96 THR A O 1
ATOM 674 N N . LEU A 1 97 ? -8.812 25.609 5.742 1 97.38 97 LEU A N 1
ATOM 675 C CA . LEU A 1 97 ? -7.367 25.422 5.738 1 97.38 97 LEU A CA 1
ATOM 676 C C . LEU A 1 97 ? -6.652 26.703 5.309 1 97.38 97 LEU A C 1
ATOM 678 O O . LEU A 1 97 ? -5.688 27.125 5.953 1 97.38 97 LEU A O 1
ATOM 682 N N . CYS A 1 98 ? -7.145 27.312 4.297 1 94.69 98 CYS A N 1
ATOM 683 C CA . CYS A 1 98 ? -6.539 28.531 3.771 1 94.69 98 CYS A CA 1
ATOM 684 C C . CYS A 1 98 ? -6.602 29.656 4.797 1 94.69 98 CYS A C 1
ATOM 686 O O . CYS A 1 98 ? -5.672 30.453 4.906 1 94.69 98 CYS A O 1
ATOM 688 N N . GLU A 1 99 ? -7.688 29.703 5.484 1 95.88 99 GLU A N 1
ATOM 689 C CA . GLU A 1 99 ? -7.84 30.703 6.531 1 95.88 99 GLU A CA 1
ATOM 690 C C . GLU A 1 99 ? -6.766 30.547 7.605 1 95.88 99 GLU A C 1
ATOM 692 O O . GLU A 1 99 ? -6.164 31.531 8.039 1 95.88 99 GLU A O 1
ATOM 697 N N . HIS A 1 100 ? -6.516 29.312 8.023 1 94.88 100 HIS A N 1
ATOM 698 C CA . HIS A 1 100 ? -5.559 29.047 9.094 1 94.88 100 HIS A CA 1
ATOM 699 C C . HIS A 1 100 ? -4.125 29.156 8.594 1 94.88 100 HIS A C 1
ATOM 701 O O . HIS A 1 100 ? -3.195 29.328 9.383 1 94.88 100 HIS A O 1
ATOM 707 N N . ALA A 1 101 ? -3.936 29.047 7.344 1 91.31 101 ALA A N 1
ATOM 708 C CA . ALA A 1 101 ? -2.604 29.031 6.746 1 91.31 101 ALA A CA 1
ATOM 709 C C . ALA A 1 101 ? -2.113 30.453 6.492 1 91.31 101 ALA A C 1
ATOM 711 O O . ALA A 1 101 ? -0.958 30.656 6.105 1 91.31 101 ALA A O 1
ATOM 712 N N . ARG A 1 102 ? -2.885 31.438 6.711 1 89.25 102 ARG A N 1
ATOM 713 C CA . ARG A 1 102 ? -2.525 32.812 6.395 1 89.25 102 ARG A CA 1
ATOM 714 C C . ARG A 1 102 ? -1.303 33.25 7.191 1 89.25 102 ARG A C 1
ATOM 716 O O . ARG A 1 102 ? -1.291 33.156 8.422 1 89.25 102 ARG A O 1
ATOM 723 N N . ALA A 1 103 ? -0.279 33.625 6.5 1 88.94 103 ALA A N 1
ATOM 724 C CA . ALA A 1 103 ? 0.933 34.25 7.043 1 88.94 103 ALA A CA 1
ATOM 725 C C . ALA A 1 103 ? 1.701 33.25 7.918 1 88.94 103 ALA A C 1
ATOM 727 O O . ALA A 1 103 ? 2.373 33.656 8.867 1 88.94 103 ALA A O 1
ATOM 728 N N . ARG A 1 104 ? 1.496 31.953 7.789 1 94.31 104 ARG A N 1
ATOM 729 C CA . ARG A 1 104 ? 2.189 30.891 8.523 1 94.31 104 ARG A CA 1
ATOM 730 C C . ARG A 1 104 ? 2.682 29.812 7.578 1 94.31 104 ARG A C 1
ATOM 732 O O . ARG A 1 104 ? 2.193 29.688 6.453 1 94.31 104 ARG A O 1
ATOM 739 N N . PHE A 1 105 ? 3.732 29.156 8.008 1 96.38 105 PHE A N 1
ATOM 740 C CA . PHE A 1 105 ? 4.059 27.891 7.383 1 96.38 105 PHE A CA 1
ATOM 741 C C . PHE A 1 105 ? 3.049 26.812 7.777 1 96.38 105 PHE A C 1
ATOM 743 O O . PHE A 1 105 ? 2.816 26.578 8.961 1 96.38 105 PHE A O 1
ATOM 750 N N . VAL A 1 106 ? 2.467 26.125 6.828 1 97.62 106 VAL A N 1
ATOM 751 C CA . VAL A 1 106 ? 1.396 25.188 7.168 1 97.62 106 VAL A CA 1
ATOM 752 C C . VAL A 1 106 ? 1.883 23.75 6.984 1 97.62 106 VAL A C 1
ATOM 754 O O . VAL A 1 106 ? 2.568 23.453 6.008 1 97.62 106 VAL A O 1
ATOM 757 N N . LEU A 1 107 ? 1.647 22.922 7.984 1 97.94 107 LEU A N 1
ATOM 758 C CA . LEU A 1 107 ? 1.8 21.484 7.918 1 97.94 107 LEU A CA 1
ATOM 759 C C . LEU A 1 107 ? 0.441 20.781 7.953 1 97.94 107 LEU A C 1
ATOM 761 O O . LEU A 1 107 ? -0.231 20.781 8.992 1 97.94 107 LEU A O 1
ATOM 765 N N . VAL A 1 108 ? 0.057 20.234 6.852 1 98.62 108 VAL A N 1
ATOM 766 C CA . VAL A 1 108 ? -1.245 19.578 6.77 1 98.62 108 VAL A CA 1
ATOM 767 C C . VAL A 1 108 ? -1.068 18.062 6.82 1 98.62 108 VAL A C 1
ATOM 769 O O . VAL A 1 108 ? -0.354 17.484 5.996 1 98.62 108 VAL A O 1
ATOM 772 N N . GLU A 1 109 ? -1.654 17.469 7.805 1 98.81 109 GLU A N 1
ATOM 773 C CA . GLU A 1 109 ? -1.613 16.016 7.91 1 98.81 109 GLU A CA 1
ATOM 774 C C . GLU A 1 109 ? -2.865 15.391 7.305 1 98.81 109 GLU A C 1
ATOM 776 O O . GLU A 1 109 ? -3.986 15.727 7.688 1 98.81 109 GLU A O 1
ATOM 781 N N . GLY A 1 110 ? -2.686 14.469 6.355 1 98.69 110 GLY A N 1
ATOM 782 C CA . GLY A 1 110 ? -3.785 13.711 5.777 1 98.69 110 GLY A CA 1
ATOM 783 C C . GLY A 1 110 ? -4.309 12.625 6.699 1 98.69 110 GLY A C 1
ATOM 784 O O . GLY A 1 110 ? -3.941 12.57 7.871 1 98.69 110 GLY A O 1
ATOM 785 N N . ALA A 1 111 ? -5.199 11.82 6.191 1 98.38 111 ALA A N 1
ATOM 786 C CA . ALA A 1 111 ? -5.773 10.68 6.891 1 98.38 111 ALA A CA 1
ATOM 787 C C . ALA A 1 111 ? -5.508 9.383 6.137 1 98.38 111 ALA A C 1
ATOM 789 O O . ALA A 1 111 ? -5.781 9.281 4.938 1 98.38 111 ALA A O 1
ATOM 790 N N . GLY A 1 112 ? -4.988 8.43 6.875 1 98.06 112 GLY A N 1
ATOM 791 C CA . GLY A 1 112 ? -4.707 7.152 6.238 1 98.06 112 GLY A CA 1
ATOM 792 C C . GLY A 1 112 ? -3.684 7.258 5.121 1 98.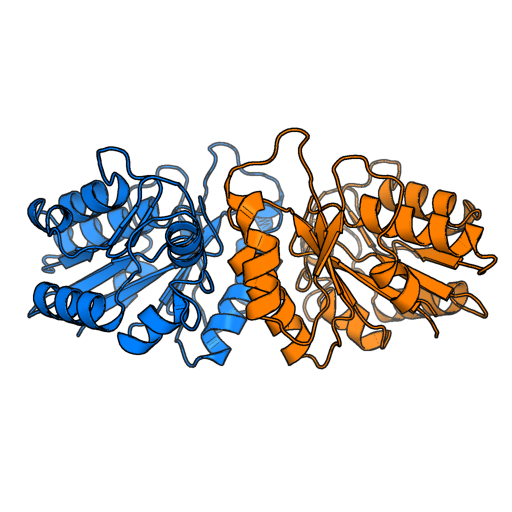06 112 GLY A C 1
ATOM 793 O O . GLY A 1 112 ? -2.637 7.891 5.289 1 98.06 112 GLY A O 1
ATOM 794 N N . GLY A 1 113 ? -3.939 6.602 4.008 1 98.75 113 GLY A N 1
ATOM 795 C CA . GLY A 1 113 ? -3.066 6.633 2.846 1 98.75 113 GLY A CA 1
ATOM 796 C C . GLY A 1 113 ? -3.453 7.699 1.838 1 98.75 113 GLY A C 1
ATOM 797 O O . GLY A 1 113 ? -4.449 8.398 2.02 1 98.75 113 GLY A O 1
ATOM 798 N N . LEU A 1 114 ? -2.711 7.754 0.752 1 98.88 114 LEU A N 1
ATOM 799 C CA . LEU A 1 114 ? -2.797 8.844 -0.216 1 98.88 114 LEU A CA 1
ATOM 800 C C . LEU A 1 114 ? -4.117 8.789 -0.979 1 98.88 114 LEU A C 1
ATOM 802 O O . LEU A 1 114 ? -4.66 9.828 -1.358 1 98.88 114 LEU A O 1
ATOM 806 N N . LEU A 1 115 ? -4.66 7.574 -1.161 1 98.88 115 LEU A N 1
ATOM 807 C CA . LEU A 1 115 ? -5.852 7.469 -1.994 1 98.88 115 LEU A CA 1
ATOM 808 C C . LEU A 1 115 ? -7.074 7.102 -1.155 1 98.88 115 LEU A C 1
ATOM 810 O O . LEU A 1 115 ? -8.031 6.516 -1.665 1 98.88 115 LEU A O 1
ATOM 814 N N . VAL A 1 116 ? -7.008 7.371 0.083 1 98.88 116 VAL A N 1
ATOM 815 C CA . VAL A 1 116 ? -8.188 7.223 0.928 1 98.88 116 VAL A CA 1
ATOM 816 C C . VAL A 1 116 ? -9.328 8.078 0.378 1 98.88 116 VAL A C 1
ATOM 818 O O . VAL A 1 116 ? -9.156 9.273 0.144 1 98.88 116 VAL A O 1
ATOM 821 N N . PRO A 1 117 ? -10.469 7.523 0.176 1 98.88 117 PRO A N 1
ATOM 822 C CA . PRO A 1 117 ? -11.594 8.289 -0.366 1 98.88 117 PRO A CA 1
ATOM 823 C C . PRO A 1 117 ? -12.18 9.273 0.642 1 98.88 117 PRO A C 1
ATOM 825 O O . PRO A 1 117 ? -12.492 8.898 1.772 1 98.88 117 PRO A O 1
ATOM 828 N N . LEU A 1 118 ? -12.305 10.469 0.219 1 98.81 118 LEU A N 1
ATOM 829 C CA . LEU A 1 118 ? -12.93 11.516 1.022 1 98.81 118 LEU A CA 1
ATOM 830 C C . LEU A 1 118 ? -14.438 11.555 0.801 1 98.81 118 LEU A C 1
ATOM 832 O O . LEU A 1 118 ? -15.195 11.844 1.727 1 98.81 118 LEU A O 1
ATOM 836 N N . ASP A 1 119 ? -14.812 11.406 -0.314 1 98.31 119 ASP A N 1
ATOM 837 C CA . ASP A 1 119 ? -16.188 11.258 -0.802 1 98.31 119 ASP A CA 1
ATOM 838 C C . ASP A 1 119 ? -16.219 10.383 -2.059 1 98.31 119 ASP A C 1
ATOM 840 O O . ASP A 1 119 ? -15.281 9.633 -2.328 1 98.31 119 ASP A O 1
ATOM 844 N N . ARG A 1 120 ? -17.297 10.391 -2.768 1 97.31 120 ARG A N 1
ATOM 845 C CA . ARG A 1 120 ? -17.453 9.5 -3.91 1 97.31 120 ARG A CA 1
ATOM 846 C C . ARG A 1 120 ? -16.375 9.742 -4.957 1 97.31 120 ARG A C 1
ATOM 848 O O . ARG A 1 120 ? -15.93 8.812 -5.629 1 97.31 120 ARG A O 1
ATOM 855 N N . ASP A 1 121 ? -15.867 10.961 -5.047 1 97.38 121 ASP A N 1
ATOM 856 C CA . ASP A 1 121 ? -15.086 11.336 -6.227 1 97.38 121 ASP A CA 1
ATOM 857 C C . ASP A 1 121 ? -13.68 11.758 -5.836 1 97.38 121 ASP A C 1
ATOM 859 O O . ASP A 1 121 ? -12.789 11.836 -6.688 1 97.38 121 ASP A O 1
ATOM 863 N N . HIS A 1 122 ? -13.453 12.062 -4.562 1 98.62 122 HIS A N 1
ATOM 864 C CA . HIS A 1 122 ? -12.188 12.672 -4.168 1 98.62 122 HIS A CA 1
ATOM 865 C C . HIS A 1 122 ? -11.445 11.797 -3.162 1 98.62 122 HIS A C 1
ATOM 867 O O . HIS A 1 122 ? -12.07 11.086 -2.373 1 98.62 122 HIS A O 1
ATOM 873 N N . THR A 1 123 ? -10.18 11.875 -3.193 1 98.81 123 THR A N 1
ATOM 874 C CA . THR A 1 123 ? -9.297 11.203 -2.25 1 98.81 123 THR A CA 1
ATOM 875 C C . THR A 1 123 ? -8.43 12.211 -1.508 1 98.81 123 THR A C 1
ATOM 877 O O . THR A 1 123 ? -8.477 13.414 -1.795 1 98.81 123 THR A O 1
ATOM 880 N N . ILE A 1 124 ? -7.645 11.734 -0.562 1 98.81 124 ILE A N 1
ATOM 881 C CA . ILE A 1 124 ? -6.652 12.547 0.135 1 98.81 124 ILE A CA 1
ATOM 882 C C . ILE A 1 124 ? -5.727 13.219 -0.879 1 98.81 124 ILE A C 1
ATOM 884 O O . ILE A 1 124 ? -5.312 14.367 -0.687 1 98.81 124 ILE A O 1
ATOM 888 N N . ALA A 1 125 ? -5.367 12.516 -1.931 1 98.81 125 ALA A N 1
ATOM 889 C CA . ALA A 1 125 ? -4.52 13.086 -2.975 1 98.81 125 ALA A CA 1
ATOM 890 C C . ALA A 1 125 ? -5.152 14.344 -3.57 1 98.81 125 ALA A C 1
ATOM 892 O O . ALA A 1 125 ? -4.453 15.305 -3.881 1 98.81 125 ALA A O 1
ATOM 893 N N . ASP A 1 126 ? -6.418 14.32 -3.773 1 98.5 126 ASP A N 1
ATOM 894 C CA . ASP A 1 126 ? -7.105 15.477 -4.336 1 98.5 126 ASP A CA 1
ATOM 895 C C . ASP A 1 126 ? -6.988 16.688 -3.412 1 98.5 126 ASP A C 1
ATOM 897 O O . ASP A 1 126 ? -6.871 17.828 -3.881 1 98.5 126 ASP A O 1
ATOM 901 N N . LEU A 1 127 ? -7.086 16.422 -2.127 1 98.31 127 LEU A N 1
ATOM 902 C CA . LEU A 1 127 ? -6.863 17.469 -1.15 1 98.31 127 LEU A CA 1
ATOM 903 C C . LEU A 1 127 ? -5.461 18.062 -1.288 1 98.31 127 LEU A C 1
ATOM 905 O O . LEU A 1 127 ? -5.293 19.281 -1.341 1 98.31 127 LEU A O 1
ATOM 909 N N . ALA A 1 128 ? -4.48 17.219 -1.346 1 98.31 128 ALA A N 1
ATOM 910 C CA . ALA A 1 128 ? -3.092 17.656 -1.488 1 98.31 128 ALA A CA 1
ATOM 911 C C . ALA A 1 128 ? -2.893 18.453 -2.771 1 98.31 128 ALA A C 1
ATOM 913 O O . ALA A 1 128 ? -2.236 19.5 -2.762 1 98.31 128 ALA A O 1
ATOM 914 N N . VAL A 1 129 ? -3.436 17.984 -3.85 1 98.25 129 VAL A N 1
ATOM 915 C CA . VAL A 1 129 ? -3.344 18.672 -5.133 1 98.25 129 VAL A CA 1
ATOM 916 C C . VAL A 1 129 ? -3.957 20.078 -5.02 1 98.25 129 VAL A C 1
ATOM 918 O O . VAL A 1 129 ? -3.373 21.047 -5.484 1 98.25 129 VAL A O 1
ATOM 921 N N . SER A 1 130 ? -5.125 20.125 -4.434 1 97.94 130 SER A N 1
ATOM 922 C CA . SER A 1 130 ? -5.848 21.391 -4.305 1 97.94 130 SER A CA 1
ATOM 923 C C . SER A 1 130 ? -5.027 22.422 -3.527 1 97.94 130 SER A C 1
ATOM 925 O O . SER A 1 130 ? -5.137 23.625 -3.77 1 97.94 130 SER A O 1
ATOM 927 N N . LEU A 1 131 ? -4.188 21.922 -2.664 1 97.12 131 LEU A N 1
ATOM 928 C CA . LEU A 1 131 ? -3.416 22.812 -1.803 1 97.12 131 LEU A CA 1
ATOM 929 C C . LEU A 1 131 ? -2.076 23.172 -2.443 1 97.12 131 LEU A C 1
ATOM 931 O O . LEU A 1 131 ? -1.37 24.062 -1.968 1 97.12 131 LEU A O 1
ATOM 935 N N . HIS A 1 132 ? -1.689 22.422 -3.482 1 96.06 132 HIS A N 1
ATOM 936 C CA . HIS A 1 132 ? -0.436 22.625 -4.199 1 96.06 132 HIS A CA 1
ATOM 937 C C . HIS A 1 132 ? 0.758 22.578 -3.254 1 96.06 132 HIS A C 1
ATOM 939 O O . HIS A 1 132 ? 1.67 23.406 -3.354 1 96.06 132 HIS A O 1
ATOM 945 N N . LEU A 1 133 ? 0.728 21.719 -2.34 1 95.88 133 LEU A N 1
ATOM 946 C CA . LEU A 1 133 ? 1.814 21.547 -1.383 1 95.88 133 LEU A CA 1
ATOM 947 C C . LEU A 1 133 ? 2.641 20.312 -1.718 1 95.88 133 LEU A C 1
ATOM 949 O O . LEU A 1 133 ? 2.092 19.281 -2.115 1 95.88 133 LEU A O 1
ATOM 953 N N . PRO A 1 134 ? 3.979 20.453 -1.555 1 96.94 134 PRO A N 1
ATOM 954 C CA . PRO A 1 134 ? 4.773 19.219 -1.669 1 96.94 134 PRO A CA 1
ATOM 955 C C . PRO A 1 134 ? 4.438 18.203 -0.586 1 96.94 134 PRO A C 1
ATOM 957 O O . PRO A 1 134 ? 3.98 18.562 0.498 1 96.94 134 PRO A O 1
ATOM 960 N N . LEU A 1 135 ? 4.699 16.953 -0.893 1 98.69 135 LEU A N 1
ATOM 961 C CA . LEU A 1 135 ? 4.34 15.867 0.014 1 98.69 135 LEU A CA 1
ATOM 962 C C . LEU A 1 135 ? 5.539 15.438 0.849 1 98.69 135 LEU A C 1
ATOM 964 O O . LEU A 1 135 ? 6.668 15.414 0.353 1 98.69 135 LEU A O 1
ATOM 968 N N . ILE A 1 136 ? 5.301 15.125 2.049 1 98.69 136 ILE A N 1
ATOM 969 C CA . ILE A 1 136 ? 6.086 14.172 2.822 1 98.69 136 ILE A CA 1
ATOM 970 C C . ILE A 1 136 ? 5.336 12.844 2.92 1 98.69 136 ILE A C 1
ATOM 972 O O . ILE A 1 136 ? 4.211 12.797 3.42 1 98.69 136 ILE A O 1
ATOM 976 N N . VAL A 1 137 ? 5.914 11.789 2.412 1 98.94 137 VAL A N 1
ATOM 977 C CA . VAL A 1 137 ? 5.305 10.469 2.508 1 98.94 137 VAL A CA 1
ATOM 978 C C . VAL A 1 137 ? 5.938 9.695 3.662 1 98.94 137 VAL A C 1
ATOM 980 O O . VAL A 1 137 ? 7.145 9.438 3.66 1 98.94 137 VAL A O 1
ATOM 983 N N . VAL A 1 138 ? 5.129 9.344 4.637 1 98.88 138 VAL A N 1
ATOM 984 C CA . VAL A 1 138 ? 5.594 8.562 5.777 1 98.88 138 VAL A CA 1
ATOM 985 C C . VAL A 1 138 ? 5.258 7.086 5.57 1 98.88 138 VAL A C 1
ATOM 987 O O . VAL A 1 138 ? 4.125 6.746 5.223 1 98.88 138 VAL A O 1
ATOM 990 N N . ALA A 1 139 ? 6.199 6.234 5.762 1 98.88 139 ALA A N 1
ATOM 991 C CA . ALA A 1 139 ? 6.055 4.789 5.605 1 98.88 139 ALA A CA 1
ATOM 992 C C . ALA A 1 139 ? 6.664 4.043 6.789 1 98.88 139 ALA A C 1
ATOM 994 O O . ALA A 1 139 ? 7.73 4.418 7.285 1 98.88 139 ALA A O 1
ATOM 995 N N . PRO A 1 140 ? 5.961 2.986 7.27 1 98.5 140 PRO A N 1
ATOM 996 C CA . PRO A 1 140 ? 6.57 2.207 8.352 1 98.5 140 PRO A CA 1
ATOM 997 C C . PRO A 1 140 ? 7.805 1.432 7.898 1 98.5 140 PRO A C 1
ATOM 999 O O . PRO A 1 140 ? 7.762 0.726 6.891 1 98.5 140 PRO A O 1
ATOM 1002 N N . ASP A 1 141 ? 8.867 1.549 8.641 1 98.5 141 ASP A N 1
ATOM 1003 C CA . ASP A 1 141 ? 10.109 0.846 8.328 1 98.5 141 ASP A CA 1
ATOM 1004 C C . ASP A 1 141 ? 10.039 -0.613 8.773 1 98.5 141 ASP A C 1
ATOM 1006 O O . ASP A 1 141 ? 10.555 -0.97 9.828 1 98.5 141 ASP A O 1
ATOM 1010 N N . ARG A 1 142 ? 9.539 -1.425 7.922 1 97.81 142 ARG A N 1
ATOM 1011 C CA . ARG A 1 142 ? 9.32 -2.84 8.203 1 97.81 142 ARG A CA 1
ATOM 1012 C C . ARG A 1 142 ? 9.172 -3.639 6.914 1 97.81 142 ARG A C 1
ATOM 1014 O O . ARG A 1 142 ? 9.156 -3.066 5.82 1 97.81 142 ARG A O 1
ATOM 1021 N N . LEU A 1 143 ? 9.102 -4.969 7.074 1 97.12 143 LEU A N 1
ATOM 1022 C CA . LEU A 1 143 ? 8.836 -5.848 5.941 1 97.12 143 LEU A CA 1
ATOM 1023 C C . LEU A 1 143 ? 7.566 -5.434 5.215 1 97.12 143 LEU A C 1
ATOM 1025 O O . LEU A 1 143 ? 6.555 -5.129 5.852 1 97.12 143 LEU A O 1
ATOM 1029 N N . GLY A 1 144 ? 7.613 -5.363 3.871 1 96.94 144 GLY A N 1
ATOM 1030 C CA . GLY A 1 144 ? 6.457 -5.012 3.064 1 96.94 144 GLY A CA 1
ATOM 1031 C C . GLY A 1 144 ? 6.457 -3.557 2.629 1 96.94 144 GLY A C 1
ATOM 1032 O O . GLY A 1 144 ? 5.719 -3.178 1.716 1 96.94 144 GLY A O 1
ATOM 1033 N N . VAL A 1 145 ? 7.359 -2.756 3.145 1 98.56 145 VAL A N 1
ATOM 1034 C CA . VAL A 1 145 ? 7.277 -1.309 2.977 1 98.56 145 VAL A CA 1
ATOM 1035 C C . VAL A 1 145 ? 7.719 -0.925 1.566 1 98.56 145 VAL A C 1
ATOM 1037 O O . VAL A 1 145 ? 7.305 0.112 1.04 1 98.56 145 VAL A O 1
ATOM 1040 N N . LEU A 1 146 ? 8.539 -1.719 0.916 1 98.81 146 LEU A N 1
ATOM 1041 C CA . LEU A 1 146 ? 9.094 -1.354 -0.383 1 98.81 146 LEU A CA 1
ATOM 1042 C C . LEU A 1 146 ? 7.988 -1.171 -1.416 1 98.81 146 LEU A C 1
ATOM 1044 O O . LEU A 1 146 ? 7.891 -0.116 -2.049 1 98.81 146 LEU A O 1
ATOM 1048 N N . SER A 1 147 ? 7.141 -2.158 -1.524 1 98.81 147 SER A N 1
ATOM 1049 C CA . SER A 1 147 ? 6.031 -2.059 -2.469 1 98.81 147 SER A CA 1
ATOM 1050 C C . SER A 1 147 ? 5.066 -0.949 -2.07 1 98.81 147 SER A C 1
ATOM 1052 O O . SER A 1 147 ? 4.578 -0.204 -2.924 1 98.81 147 SER A O 1
ATOM 1054 N N . ASP A 1 148 ? 4.793 -0.795 -0.782 1 98.75 148 ASP A N 1
ATOM 1055 C CA . ASP A 1 148 ? 3.891 0.237 -0.283 1 98.75 148 ASP A CA 1
ATOM 1056 C C . ASP A 1 148 ? 4.383 1.631 -0.668 1 98.75 148 ASP A C 1
ATOM 1058 O O . ASP A 1 148 ? 3.607 2.453 -1.161 1 98.75 148 ASP A O 1
ATOM 1062 N N . ALA A 1 149 ? 5.637 1.843 -0.422 1 98.88 149 ALA A N 1
ATOM 1063 C CA . ALA A 1 149 ? 6.238 3.146 -0.687 1 98.88 149 ALA A CA 1
ATOM 1064 C C . ALA A 1 149 ? 6.273 3.441 -2.184 1 98.88 149 ALA A C 1
ATOM 1066 O O . ALA A 1 149 ? 5.93 4.543 -2.615 1 98.88 149 ALA A O 1
ATOM 1067 N N . LEU A 1 150 ? 6.641 2.471 -2.971 1 98.94 150 LEU A N 1
ATOM 1068 C CA . LEU A 1 150 ? 6.777 2.666 -4.41 1 98.94 150 LEU A CA 1
ATOM 1069 C C . LEU A 1 150 ? 5.418 2.932 -5.055 1 98.94 150 LEU A C 1
ATOM 1071 O O . LEU A 1 150 ? 5.281 3.846 -5.871 1 98.94 150 LEU A O 1
ATOM 1075 N N . THR A 1 151 ? 4.402 2.166 -4.652 1 98.88 151 THR A N 1
ATOM 1076 C CA . THR A 1 151 ? 3.078 2.375 -5.227 1 98.88 151 THR A CA 1
ATOM 1077 C C . THR A 1 151 ? 2.518 3.732 -4.809 1 98.88 151 THR A C 1
ATOM 1079 O O . THR A 1 151 ? 1.875 4.418 -5.609 1 98.88 151 THR A O 1
ATOM 1082 N N . THR A 1 152 ? 2.764 4.129 -3.594 1 98.94 152 THR A N 1
ATOM 1083 C CA . THR A 1 152 ? 2.289 5.418 -3.104 1 98.94 152 THR A CA 1
ATOM 1084 C C . THR A 1 152 ? 2.969 6.562 -3.85 1 98.94 152 THR A C 1
ATOM 1086 O O . THR A 1 152 ? 2.303 7.5 -4.301 1 98.94 152 THR A O 1
ATOM 1089 N N . CYS A 1 153 ? 4.273 6.488 -4.027 1 98.88 153 CYS A N 1
ATOM 1090 C CA . CYS A 1 153 ? 5.016 7.539 -4.719 1 98.88 153 CYS A CA 1
ATOM 1091 C C . CYS A 1 153 ? 4.621 7.609 -6.191 1 98.88 153 CYS A C 1
ATOM 1093 O O . CYS A 1 153 ? 4.539 8.695 -6.766 1 98.88 153 CYS A O 1
ATOM 1095 N N . GLU A 1 154 ? 4.359 6.496 -6.793 1 98.81 154 GLU A N 1
ATOM 1096 C CA . GLU A 1 154 ? 3.879 6.5 -8.172 1 98.81 154 GLU A CA 1
ATOM 1097 C C . GLU A 1 154 ? 2.51 7.168 -8.273 1 98.81 154 GLU A C 1
ATOM 1099 O O . GLU A 1 154 ? 2.248 7.918 -9.219 1 98.81 154 GLU A O 1
ATOM 1104 N N . ALA A 1 155 ? 1.656 6.828 -7.336 1 98.81 155 ALA A N 1
ATOM 1105 C CA . ALA A 1 155 ? 0.331 7.441 -7.324 1 98.81 155 ALA A CA 1
ATOM 1106 C C . ALA A 1 155 ? 0.432 8.961 -7.207 1 98.81 155 ALA A C 1
ATOM 1108 O O . ALA A 1 155 ? -0.312 9.695 -7.863 1 98.81 155 ALA A O 1
ATOM 1109 N N . ALA A 1 156 ? 1.33 9.398 -6.34 1 98.81 156 ALA A N 1
ATOM 1110 C CA . ALA A 1 156 ? 1.562 10.836 -6.188 1 98.81 156 ALA A CA 1
ATOM 1111 C C . ALA A 1 156 ? 2.047 11.453 -7.492 1 98.81 156 ALA A C 1
ATOM 1113 O O . ALA A 1 156 ? 1.527 12.484 -7.93 1 98.81 156 ALA A O 1
ATOM 1114 N N . ALA A 1 157 ? 2.996 10.812 -8.109 1 98.31 157 ALA A N 1
ATOM 1115 C CA . ALA A 1 157 ? 3.582 11.32 -9.352 1 98.31 157 ALA A CA 1
ATOM 1116 C C . ALA A 1 157 ? 2.533 11.406 -10.461 1 98.31 157 ALA A C 1
ATOM 1118 O O . ALA A 1 157 ? 2.523 12.367 -11.234 1 98.31 157 ALA A O 1
ATOM 1119 N N . ARG A 1 158 ? 1.691 10.445 -10.523 1 97.62 158 ARG A N 1
ATOM 1120 C CA . ARG A 1 158 ? 0.639 10.406 -11.531 1 97.62 158 ARG A CA 1
ATOM 1121 C C . ARG A 1 158 ? -0.259 11.633 -11.438 1 97.62 158 ARG A C 1
ATOM 1123 O O . ARG A 1 158 ? -0.882 12.031 -12.43 1 97.62 158 ARG A O 1
ATOM 1130 N N . ARG A 1 159 ? -0.316 12.234 -10.352 1 98.25 159 ARG A N 1
ATOM 1131 C CA . ARG A 1 159 ? -1.217 13.359 -10.109 1 98.25 159 ARG A CA 1
ATOM 1132 C C . ARG A 1 159 ? -0.455 14.68 -10.102 1 98.25 159 ARG A C 1
ATOM 1134 O O . ARG A 1 159 ? -0.991 15.711 -9.688 1 98.25 159 ARG A O 1
ATOM 1141 N N . GLY A 1 160 ? 0.808 14.586 -10.453 1 98 160 GLY A N 1
ATOM 1142 C CA . GLY A 1 160 ? 1.632 15.789 -10.516 1 98 160 GLY A CA 1
ATOM 1143 C C . GLY A 1 160 ? 2.07 16.281 -9.148 1 98 160 GLY A C 1
ATOM 1144 O O . GLY A 1 160 ? 2.508 17.422 -9 1 98 160 GLY A O 1
ATOM 1145 N N . LEU A 1 161 ? 1.913 15.484 -8.125 1 98.44 161 LEU A N 1
ATOM 1146 C CA . LEU A 1 161 ? 2.352 15.852 -6.785 1 98.44 161 LEU A CA 1
ATOM 1147 C C . LEU A 1 161 ? 3.85 15.609 -6.617 1 98.44 161 LEU A C 1
ATOM 1149 O O . LEU A 1 161 ? 4.371 14.578 -7.059 1 98.44 161 LEU A O 1
ATOM 1153 N N . THR A 1 162 ? 4.516 16.562 -6.078 1 97.81 162 THR A N 1
ATOM 1154 C CA . THR A 1 162 ? 5.938 16.422 -5.785 1 97.81 162 THR A CA 1
ATOM 1155 C C . THR A 1 162 ? 6.145 15.805 -4.402 1 97.81 162 THR A C 1
ATOM 1157 O O . THR A 1 162 ? 5.605 16.297 -3.41 1 97.81 162 THR A O 1
ATOM 1160 N N . VAL A 1 163 ? 6.879 14.734 -4.371 1 98.69 163 VAL A N 1
ATOM 1161 C CA . VAL A 1 163 ? 7.273 14.156 -3.092 1 98.69 163 VAL A CA 1
ATOM 1162 C C . VAL A 1 163 ? 8.609 14.75 -2.652 1 98.69 163 VAL A C 1
ATOM 1164 O O . VAL A 1 163 ? 9.656 14.422 -3.221 1 98.69 163 VAL A O 1
ATOM 1167 N N . GLY A 1 164 ? 8.508 15.578 -1.639 1 98.12 164 GLY A N 1
ATOM 1168 C CA . GLY A 1 164 ? 9.719 16.234 -1.156 1 98.12 164 GLY A CA 1
ATOM 1169 C C . GLY A 1 164 ? 10.625 15.297 -0.371 1 98.12 164 GLY A C 1
ATOM 1170 O O . GLY A 1 164 ? 11.844 15.484 -0.34 1 98.12 164 GLY A O 1
ATOM 1171 N N . ALA A 1 165 ? 10.047 14.289 0.294 1 98.62 165 ALA A N 1
ATOM 1172 C CA . ALA A 1 165 ? 10.812 13.289 1.046 1 98.62 165 ALA A CA 1
ATOM 1173 C C . ALA A 1 165 ? 9.945 12.078 1.368 1 98.62 165 ALA A C 1
ATOM 1175 O O . ALA A 1 165 ? 8.719 12.18 1.456 1 98.62 165 ALA A O 1
ATOM 1176 N N . LEU A 1 166 ? 10.594 10.984 1.43 1 98.88 166 LEU A N 1
ATOM 1177 C CA . LEU A 1 166 ? 10.023 9.758 1.985 1 98.88 166 LEU A CA 1
ATOM 1178 C C . LEU A 1 166 ? 10.648 9.438 3.338 1 98.88 166 LEU A C 1
ATOM 1180 O O . LEU A 1 166 ? 11.867 9.289 3.443 1 98.88 166 LEU A O 1
ATOM 1184 N N . VAL A 1 167 ? 9.812 9.359 4.363 1 98.75 167 VAL A N 1
ATOM 1185 C CA . VAL A 1 167 ? 10.273 9.078 5.715 1 98.75 167 VAL A CA 1
ATOM 1186 C C . VAL A 1 167 ? 10.008 7.621 6.07 1 98.75 167 VAL A C 1
ATOM 1188 O O . VAL A 1 167 ? 8.859 7.184 6.094 1 98.75 167 VAL A O 1
ATOM 1191 N N . LEU A 1 168 ? 11.055 6.879 6.266 1 98.69 168 LEU A N 1
ATOM 1192 C CA . LEU A 1 168 ? 10.922 5.566 6.891 1 98.69 168 LEU A CA 1
ATOM 1193 C C . LEU A 1 168 ? 10.844 5.695 8.406 1 98.69 168 LEU A C 1
ATOM 1195 O O . LEU A 1 168 ? 11.844 6.016 9.062 1 98.69 168 LEU A O 1
ATOM 1199 N N . ASN A 1 169 ? 9.648 5.422 8.938 1 98.5 169 ASN A N 1
ATOM 1200 C CA . ASN A 1 169 ? 9.367 5.625 10.352 1 98.5 169 ASN A CA 1
ATOM 1201 C C . ASN A 1 169 ? 9.352 4.301 11.117 1 98.5 169 ASN A C 1
ATOM 1203 O O . ASN A 1 169 ? 8.609 3.385 10.758 1 98.5 169 ASN A O 1
ATOM 1207 N N . ARG A 1 170 ? 10.188 4.184 12.109 1 97.69 170 ARG A N 1
ATOM 1208 C CA . ARG A 1 170 ? 10.148 3 12.961 1 97.69 170 ARG A CA 1
ATOM 1209 C C . ARG A 1 170 ? 8.945 3.035 13.891 1 97.69 170 ARG A C 1
ATOM 1211 O O . ARG A 1 170 ? 8.859 3.889 14.781 1 97.69 170 ARG A O 1
ATOM 1218 N N . THR A 1 171 ? 8.047 2.051 13.711 1 96.5 171 THR A N 1
ATOM 1219 C CA . THR A 1 171 ? 6.785 2.08 14.445 1 96.5 171 THR A CA 1
ATOM 1220 C C . THR A 1 171 ? 6.82 1.104 15.617 1 96.5 171 THR A C 1
ATOM 1222 O O . THR A 1 171 ? 5.879 1.045 16.406 1 96.5 171 THR A O 1
ATOM 1225 N N . THR A 1 172 ? 7.836 0.298 15.688 1 96.06 172 THR A N 1
ATOM 1226 C CA . THR A 1 172 ? 8.016 -0.649 16.781 1 96.06 172 THR A CA 1
ATOM 1227 C C . THR A 1 172 ? 9.398 -0.505 17.406 1 96.06 172 THR A C 1
ATOM 1229 O O . THR A 1 172 ? 10.344 -0.087 16.734 1 96.06 172 THR A O 1
ATOM 1232 N N . PRO A 1 173 ? 9.523 -0.889 18.688 1 95.81 173 PRO A N 1
ATOM 1233 C CA . PRO A 1 173 ? 10.828 -0.765 19.344 1 95.81 173 PRO A CA 1
ATOM 1234 C C . PRO A 1 173 ? 11.875 -1.71 18.75 1 95.81 173 PRO A C 1
ATOM 1236 O O . PRO A 1 173 ? 13.055 -1.364 18.688 1 95.81 173 PRO A O 1
ATOM 1239 N N . GLU A 1 174 ? 11.469 -2.893 18.312 1 96.31 174 GLU A N 1
ATOM 1240 C CA . GLU A 1 174 ? 12.375 -3.889 17.75 1 96.31 174 GLU A CA 1
ATOM 1241 C C . GLU A 1 174 ? 12.227 -3.979 16.234 1 96.31 174 GLU A C 1
ATOM 1243 O O . GLU A 1 174 ? 11.219 -4.484 15.742 1 96.31 174 GLU A O 1
ATOM 1248 N N . PRO A 1 175 ? 13.258 -3.516 15.555 1 94.94 175 PRO A N 1
ATOM 1249 C CA . PRO A 1 175 ? 13.172 -3.564 14.094 1 94.94 175 PRO A CA 1
ATOM 1250 C C . PRO A 1 175 ? 13.305 -4.984 13.539 1 94.94 175 PRO A C 1
ATOM 1252 O O . PRO A 1 175 ? 14 -5.816 14.133 1 94.94 175 PRO A O 1
ATOM 1255 N N . ASP A 1 176 ? 12.586 -5.266 12.461 1 96.06 176 ASP A N 1
ATOM 1256 C CA . ASP A 1 176 ? 12.797 -6.543 11.789 1 96.06 176 ASP A CA 1
ATOM 1257 C C . ASP A 1 176 ? 13.969 -6.461 10.812 1 96.06 176 ASP A C 1
ATOM 1259 O O . ASP A 1 176 ? 14.555 -5.395 10.625 1 96.06 176 ASP A O 1
ATOM 1263 N N . VAL A 1 177 ? 14.32 -7.555 10.195 1 96.69 177 VAL A N 1
ATOM 1264 C CA . VAL A 1 177 ? 15.547 -7.695 9.422 1 96.69 177 VAL A CA 1
ATOM 1265 C C . VAL A 1 177 ? 15.484 -6.812 8.18 1 96.69 177 VAL A C 1
ATOM 1267 O O . VAL A 1 177 ? 16.516 -6.367 7.672 1 96.69 177 VAL A O 1
ATOM 1270 N N . SER A 1 178 ? 14.336 -6.523 7.676 1 97.69 178 SER A N 1
ATOM 1271 C CA . SER A 1 178 ? 14.188 -5.758 6.441 1 97.69 178 SER A CA 1
ATOM 1272 C C . SER A 1 178 ? 14.688 -4.328 6.613 1 97.69 178 SER A C 1
ATOM 1274 O O . SER A 1 178 ? 15.062 -3.678 5.633 1 97.69 178 SER A O 1
ATOM 1276 N N . THR A 1 179 ? 14.703 -3.801 7.836 1 97.88 179 THR A N 1
ATOM 1277 C CA . THR A 1 179 ? 15.102 -2.424 8.094 1 97.88 179 THR A CA 1
ATOM 1278 C C . THR A 1 179 ? 16.562 -2.203 7.691 1 97.88 179 THR A C 1
ATOM 1280 O O . THR A 1 179 ? 17 -1.062 7.512 1 97.88 179 THR A O 1
ATOM 1283 N N . ARG A 1 180 ? 17.266 -3.283 7.461 1 96.81 180 ARG A N 1
ATOM 1284 C CA . ARG A 1 180 ? 18.688 -3.203 7.105 1 96.81 180 ARG A CA 1
ATOM 1285 C C . ARG A 1 180 ? 18.859 -2.703 5.676 1 96.81 180 ARG A C 1
ATOM 1287 O O . ARG A 1 180 ? 19.891 -2.129 5.336 1 96.81 180 ARG A O 1
ATOM 1294 N N . SER A 1 181 ? 17.844 -2.869 4.84 1 98.31 181 SER A N 1
ATOM 1295 C CA . SER A 1 181 ? 18.062 -2.586 3.428 1 98.31 181 SER A CA 1
ATOM 1296 C C . SER A 1 181 ? 16.969 -1.687 2.859 1 98.31 181 SER A C 1
ATOM 1298 O O . SER A 1 181 ? 17.109 -1.173 1.746 1 98.31 181 SER A O 1
ATOM 1300 N N . ASN A 1 182 ? 15.898 -1.461 3.592 1 98.75 182 ASN A N 1
ATOM 1301 C CA . ASN A 1 182 ? 14.766 -0.708 3.062 1 98.75 182 ASN A CA 1
ATOM 1302 C C . ASN A 1 182 ? 15.195 0.654 2.527 1 98.75 182 ASN A C 1
ATOM 1304 O O . ASN A 1 182 ? 14.883 1.006 1.389 1 98.75 182 ASN A O 1
ATOM 1308 N N . ALA A 1 183 ? 15.945 1.398 3.33 1 98.69 183 ALA A N 1
ATOM 1309 C CA . ALA A 1 183 ? 16.359 2.75 2.951 1 98.69 183 ALA A CA 1
ATOM 1310 C C . ALA A 1 183 ? 17.203 2.734 1.687 1 98.69 183 ALA A C 1
ATOM 1312 O O . ALA A 1 183 ? 17 3.539 0.777 1 98.69 183 ALA A O 1
ATOM 1313 N N . ARG A 1 184 ? 18.141 1.833 1.633 1 98.69 184 ARG A N 1
ATOM 1314 C CA . ARG A 1 184 ? 19.031 1.731 0.485 1 98.69 184 ARG A CA 1
ATOM 1315 C C . ARG A 1 184 ? 18.266 1.427 -0.791 1 98.69 184 ARG A C 1
ATOM 1317 O O . ARG A 1 184 ? 18.453 2.084 -1.815 1 98.69 184 ARG A O 1
ATOM 1324 N N . ILE A 1 185 ? 17.422 0.474 -0.746 1 98.88 185 ILE A N 1
ATOM 1325 C CA . ILE A 1 185 ? 16.656 0.038 -1.915 1 98.88 185 ILE A CA 1
ATOM 1326 C C . ILE A 1 185 ? 15.75 1.167 -2.391 1 98.88 185 ILE A C 1
ATOM 1328 O O . ILE A 1 185 ? 15.68 1.454 -3.588 1 98.88 185 ILE A O 1
ATOM 1332 N N . LEU A 1 186 ? 15.055 1.812 -1.474 1 98.88 186 LEU A N 1
ATOM 1333 C CA . LEU A 1 186 ? 14.156 2.898 -1.851 1 98.88 186 LEU A CA 1
ATOM 1334 C C . LEU A 1 186 ? 14.938 4.07 -2.434 1 98.88 186 LEU A C 1
ATOM 1336 O O . LEU A 1 186 ? 14.477 4.73 -3.365 1 98.88 186 LEU A O 1
ATOM 1340 N N . ALA A 1 187 ? 16.109 4.371 -1.897 1 98.69 187 ALA A N 1
ATOM 1341 C CA . ALA A 1 187 ? 16.953 5.434 -2.453 1 98.69 187 ALA A CA 1
ATOM 1342 C C . ALA A 1 187 ? 17.344 5.129 -3.896 1 98.69 187 ALA A C 1
ATOM 1344 O O . ALA A 1 187 ? 17.422 6.035 -4.727 1 98.69 187 ALA A O 1
ATOM 1345 N N . GLU A 1 188 ? 17.609 3.895 -4.203 1 98.69 188 GLU A N 1
ATOM 1346 C CA . GLU A 1 188 ? 17.969 3.482 -5.559 1 98.69 188 GLU A CA 1
ATOM 1347 C C . GLU A 1 188 ? 16.766 3.594 -6.496 1 98.69 188 GLU A C 1
ATOM 1349 O O . GLU A 1 188 ? 16.906 4.004 -7.652 1 98.69 188 GLU A O 1
ATOM 1354 N N . ARG A 1 189 ? 15.602 3.26 -5.996 1 98.69 189 ARG A N 1
ATOM 1355 C CA . ARG A 1 189 ? 14.398 3.188 -6.816 1 98.69 189 ARG A CA 1
ATOM 1356 C C . ARG A 1 189 ? 13.781 4.57 -7.008 1 98.69 189 ARG A C 1
ATOM 1358 O O . ARG A 1 189 ? 13.031 4.793 -7.957 1 98.69 189 ARG A O 1
ATOM 1365 N N . LEU A 1 190 ? 14.016 5.418 -6.059 1 98.44 190 LEU A N 1
ATOM 1366 C CA . LEU A 1 190 ? 13.484 6.777 -6.055 1 98.44 190 LEU A CA 1
ATOM 1367 C C . LEU A 1 190 ? 14.609 7.801 -5.945 1 98.44 190 LEU A C 1
ATOM 1369 O O . LEU A 1 190 ? 14.664 8.57 -4.98 1 98.44 190 LEU A O 1
ATOM 1373 N N . PRO A 1 191 ? 15.406 7.922 -6.965 1 97.75 191 PRO A N 1
ATOM 1374 C CA . PRO A 1 191 ? 16.641 8.688 -6.848 1 97.75 191 PRO A CA 1
ATOM 1375 C C . PRO A 1 191 ? 16.406 10.188 -6.66 1 97.75 191 PRO A C 1
ATOM 1377 O O . PRO A 1 191 ? 17.297 10.906 -6.207 1 97.75 191 PRO A O 1
ATOM 1380 N N . ARG A 1 192 ? 15.273 10.711 -6.945 1 97.31 192 ARG A N 1
ATOM 1381 C CA . ARG A 1 192 ? 15.016 12.141 -6.836 1 97.31 192 ARG A CA 1
ATOM 1382 C C . ARG A 1 192 ? 14.336 12.477 -5.512 1 97.31 192 ARG A C 1
ATOM 1384 O O . ARG A 1 192 ? 14.031 13.641 -5.238 1 97.31 192 ARG A O 1
ATOM 1391 N N . ILE A 1 193 ? 14.031 11.516 -4.734 1 98.19 193 ILE A N 1
ATOM 1392 C CA . ILE A 1 193 ? 13.328 11.703 -3.473 1 98.19 193 ILE A CA 1
ATOM 1393 C C . ILE A 1 193 ? 14.25 11.367 -2.309 1 98.19 193 ILE A C 1
ATOM 1395 O O . ILE A 1 193 ? 14.68 10.219 -2.16 1 98.19 193 ILE A O 1
ATOM 1399 N N . PRO A 1 194 ? 14.594 12.328 -1.448 1 98 194 PRO A N 1
ATOM 1400 C CA . PRO A 1 194 ? 15.375 12 -0.252 1 98 194 PRO A CA 1
ATOM 1401 C C . PRO A 1 194 ? 14.68 10.984 0.647 1 98 194 PRO A C 1
ATOM 1403 O O . PRO A 1 194 ? 13.484 11.102 0.906 1 98 194 PRO A O 1
ATOM 1406 N N . ILE A 1 195 ? 15.414 9.945 1.076 1 98.62 195 ILE A N 1
ATOM 1407 C CA . ILE A 1 195 ? 14.93 8.969 2.039 1 98.62 195 ILE A CA 1
ATOM 1408 C C . ILE A 1 195 ? 15.43 9.32 3.438 1 98.62 195 ILE A C 1
ATOM 1410 O O . ILE A 1 195 ? 16.641 9.422 3.666 1 98.62 195 ILE A O 1
ATOM 1414 N N . VAL A 1 196 ? 14.492 9.531 4.363 1 98.12 196 VAL A N 1
ATOM 1415 C CA . VAL A 1 196 ? 14.812 9.969 5.715 1 98.12 196 VAL A CA 1
ATOM 1416 C C . VAL A 1 196 ? 14.398 8.891 6.719 1 98.12 196 VAL A C 1
ATOM 1418 O O . VAL A 1 196 ? 13.328 8.297 6.598 1 98.12 196 VAL A O 1
ATOM 1421 N N . LEU A 1 197 ? 15.297 8.625 7.641 1 97.38 197 LEU A N 1
ATOM 1422 C CA . LEU A 1 197 ? 14.984 7.676 8.711 1 97.38 197 LEU A CA 1
ATOM 1423 C C . LEU A 1 197 ? 14.484 8.406 9.953 1 97.38 197 LEU A C 1
ATOM 1425 O O . LEU A 1 197 ? 15.008 9.461 10.312 1 97.38 197 LEU A O 1
ATOM 1429 N N . HIS A 1 198 ? 13.398 7.961 10.516 1 97.69 198 HIS A N 1
ATOM 1430 C CA . HIS A 1 198 ? 12.867 8.453 11.789 1 97.69 198 HIS A CA 1
ATOM 1431 C C . HIS A 1 198 ? 12.773 7.324 12.812 1 97.69 198 HIS A C 1
ATOM 1433 O O . HIS A 1 198 ? 11.961 6.41 12.664 1 97.69 198 HIS A O 1
ATOM 1439 N N . GLY A 1 199 ? 13.57 7.418 13.836 1 95.5 199 GLY A N 1
ATOM 1440 C CA . GLY A 1 199 ? 13.672 6.363 14.836 1 95.5 199 GLY A CA 1
ATOM 1441 C C . GLY A 1 199 ? 12.453 6.273 15.734 1 95.5 199 GLY A C 1
ATOM 1442 O O . GLY A 1 199 ? 11.711 7.242 15.875 1 95.5 199 GLY A O 1
ATOM 1443 N N . TYR A 1 200 ? 12.32 5.086 16.344 1 94.94 200 TYR A N 1
ATOM 1444 C CA . TYR A 1 200 ? 11.211 4.867 17.266 1 94.94 200 TYR A CA 1
ATOM 1445 C C . TYR A 1 200 ? 11.289 5.836 18.438 1 94.94 200 TYR A C 1
ATOM 1447 O O . TYR A 1 200 ? 12.297 5.871 19.156 1 94.94 200 TYR A O 1
ATOM 1455 N N . GLY A 1 201 ? 10.25 6.598 18.578 1 89.81 201 GLY A N 1
ATOM 1456 C CA . GLY A 1 201 ? 10.203 7.516 19.703 1 89.81 201 GLY A CA 1
ATOM 1457 C C . GLY A 1 201 ? 11.078 8.734 19.516 1 89.81 201 GLY A C 1
ATOM 1458 O O . GLY A 1 201 ? 11.227 9.547 20.438 1 89.81 201 GLY A O 1
ATOM 1459 N N . ALA A 1 202 ? 11.68 8.906 18.375 1 90.38 202 ALA A N 1
ATOM 1460 C CA . ALA A 1 202 ? 12.555 10.055 18.141 1 90.38 202 ALA A CA 1
ATOM 1461 C C . ALA A 1 202 ? 11.766 11.359 18.156 1 90.38 202 ALA A C 1
ATOM 1463 O O . ALA A 1 202 ? 10.648 11.422 17.656 1 90.38 202 ALA A O 1
ATOM 1464 N N . THR A 1 203 ? 12.336 12.328 18.781 1 88 203 THR A N 1
ATOM 1465 C CA . THR A 1 203 ? 11.695 13.633 18.859 1 88 203 THR A CA 1
ATOM 1466 C C . THR A 1 203 ? 12.367 14.625 17.906 1 88 203 THR A C 1
ATOM 1468 O O . THR A 1 203 ? 11.805 15.68 17.609 1 88 203 THR A O 1
ATOM 1471 N N . ASP A 1 204 ? 13.523 14.273 17.453 1 89.69 204 ASP A N 1
ATOM 1472 C CA . ASP A 1 204 ? 14.227 15.109 16.484 1 89.69 204 ASP A CA 1
ATOM 1473 C C . ASP A 1 204 ? 13.891 14.695 15.055 1 89.69 204 ASP A C 1
ATOM 1475 O O . ASP A 1 204 ? 13.359 13.609 14.828 1 89.69 204 ASP A O 1
ATOM 1479 N N . VAL A 1 205 ? 14.094 15.633 14.203 1 91.56 205 VAL A N 1
ATOM 1480 C CA . VAL A 1 205 ? 13.828 15.344 12.797 1 91.56 205 VAL A CA 1
ATOM 1481 C C . VAL A 1 205 ? 15.109 15.508 11.984 1 91.56 205 VAL A C 1
ATOM 1483 O O . VAL A 1 205 ? 15.953 16.344 12.305 1 91.56 205 VAL A O 1
ATOM 1486 N N . ASP A 1 206 ? 15.234 14.719 11.047 1 91.5 206 ASP A N 1
ATOM 1487 C CA . ASP A 1 206 ? 16.359 14.805 10.109 1 91.5 206 ASP A CA 1
ATOM 1488 C C . ASP A 1 206 ? 16.438 16.188 9.484 1 91.5 206 ASP A C 1
ATOM 1490 O O . ASP A 1 206 ? 15.43 16.766 9.086 1 91.5 206 ASP A O 1
ATOM 1494 N N . PRO A 1 207 ? 17.641 16.734 9.359 1 91.62 207 PRO A N 1
ATOM 1495 C CA . PRO A 1 207 ? 17.812 18.062 8.758 1 91.62 207 PRO A CA 1
ATOM 1496 C C . PRO A 1 207 ? 17.234 18.141 7.348 1 91.62 207 PRO A C 1
ATOM 1498 O O . PRO A 1 207 ? 16.781 19.203 6.93 1 91.62 207 PRO A O 1
ATOM 1501 N N . ALA A 1 208 ? 17.25 17.078 6.629 1 91.06 208 ALA A N 1
ATOM 1502 C CA . ALA A 1 208 ? 16.719 17.078 5.27 1 91.06 208 ALA A CA 1
ATOM 1503 C C . ALA A 1 208 ? 15.227 17.406 5.266 1 91.06 208 ALA A C 1
ATOM 1505 O O . ALA A 1 208 ? 14.734 18.062 4.348 1 91.06 208 ALA A O 1
ATOM 1506 N N . LEU A 1 209 ? 14.531 16.906 6.234 1 92.69 209 LEU A N 1
ATOM 1507 C CA . LEU A 1 209 ? 13.102 17.188 6.352 1 92.69 209 LEU A CA 1
ATOM 1508 C C . LEU A 1 209 ? 12.867 18.656 6.707 1 92.69 209 LEU A C 1
ATOM 1510 O O . LEU A 1 209 ? 11.977 19.297 6.145 1 92.69 209 LEU A O 1
ATOM 1514 N N . ARG A 1 210 ? 13.68 19.156 7.594 1 91.06 210 ARG A N 1
ATOM 1515 C CA . ARG A 1 210 ? 13.594 20.562 7.996 1 91.06 210 ARG A CA 1
ATOM 1516 C C . ARG A 1 210 ? 13.867 21.484 6.816 1 91.06 210 ARG A C 1
ATOM 1518 O O . ARG A 1 210 ? 13.25 22.547 6.695 1 91.06 210 ARG A O 1
ATOM 1525 N N . ALA A 1 211 ? 14.727 21.047 5.98 1 90.94 211 ALA A N 1
ATOM 1526 C CA . ALA A 1 211 ? 15.148 21.859 4.84 1 90.94 211 ALA A CA 1
ATOM 1527 C C . ALA A 1 211 ? 14.008 22.047 3.846 1 90.94 211 ALA A C 1
ATOM 1529 O O . ALA A 1 211 ? 13.984 23.016 3.094 1 90.94 211 ALA A O 1
ATOM 1530 N N . LEU A 1 212 ? 13.047 21.141 3.859 1 89.56 212 LEU A N 1
ATOM 1531 C CA . LEU A 1 212 ? 11.898 21.234 2.959 1 89.56 212 LEU A CA 1
ATOM 1532 C C . LEU A 1 212 ? 11.031 22.438 3.322 1 89.56 212 LEU A C 1
ATOM 1534 O O . LEU A 1 212 ? 10.242 22.906 2.496 1 89.56 212 LEU A O 1
ATOM 1538 N N . ALA A 1 213 ? 11.102 22.875 4.559 1 83.94 213 ALA A N 1
ATOM 1539 C CA . ALA A 1 213 ? 10.266 23.969 5.051 1 83.94 213 ALA A CA 1
ATOM 1540 C C . ALA A 1 213 ? 10.922 25.328 4.777 1 83.94 213 ALA A C 1
ATOM 1542 O O . ALA A 1 213 ? 10.305 26.375 4.988 1 83.94 213 ALA A O 1
ATOM 1543 N N . ARG A 1 214 ? 12.18 25.328 4.414 1 76.75 214 ARG A N 1
ATOM 1544 C CA . ARG A 1 214 ? 12.859 26.594 4.164 1 76.75 214 ARG A CA 1
ATOM 1545 C C . ARG A 1 214 ? 12.695 27.016 2.709 1 76.75 214 ARG A C 1
ATOM 1547 O O . ARG A 1 214 ? 12.562 26.172 1.819 1 76.75 214 ARG A O 1
ATOM 1554 N N . MET B 1 1 ? 0.641 -18.703 -23.438 1 84.75 1 MET B N 1
ATOM 1555 C CA . MET B 1 1 ? 0.375 -19.281 -22.125 1 84.75 1 MET B CA 1
ATOM 1556 C C . MET B 1 1 ? -0.981 -18.828 -21.594 1 84.75 1 MET B C 1
ATOM 1558 O O . MET B 1 1 ? -1.327 -17.641 -21.703 1 84.75 1 MET B O 1
ATOM 1562 N N . LYS B 1 2 ? -1.807 -19.734 -21.328 1 91.94 2 LYS B N 1
ATOM 1563 C CA . LYS B 1 2 ? -3.086 -19.422 -20.703 1 91.94 2 LYS B CA 1
ATOM 1564 C C . LYS B 1 2 ? -2.979 -19.484 -19.172 1 91.94 2 LYS B C 1
ATOM 1566 O O . LYS B 1 2 ? -2.525 -20.484 -18.609 1 91.94 2 LYS B O 1
ATOM 1571 N N . GLY B 1 3 ? -3.299 -18.344 -18.516 1 96.69 3 GLY B N 1
ATOM 1572 C CA . GLY B 1 3 ? -3.162 -18.359 -17.062 1 96.69 3 GLY B CA 1
ATOM 1573 C C . GLY B 1 3 ? -3.469 -17.031 -16.422 1 96.69 3 GLY B C 1
ATOM 1574 O O . GLY B 1 3 ? -4.012 -16.125 -17.062 1 96.69 3 GLY B O 1
ATOM 1575 N N . LEU B 1 4 ? -3.289 -16.984 -15.125 1 97.94 4 LEU B N 1
ATOM 1576 C CA . LEU B 1 4 ? -3.473 -15.805 -14.281 1 97.94 4 LEU B CA 1
ATOM 1577 C C . LEU B 1 4 ? -2.268 -15.602 -13.367 1 97.94 4 LEU B C 1
ATOM 1579 O O . LEU B 1 4 ? -1.597 -16.562 -12.992 1 97.94 4 LEU B O 1
ATOM 1583 N N . PHE B 1 5 ? -1.982 -14.414 -13.125 1 98.62 5 PHE B N 1
ATOM 1584 C CA . PHE B 1 5 ? -0.976 -14.039 -12.141 1 98.62 5 PHE B CA 1
ATOM 1585 C C . PHE B 1 5 ? -1.631 -13.516 -10.867 1 98.62 5 PHE B C 1
ATOM 1587 O O . PHE B 1 5 ? -2.379 -12.531 -10.906 1 98.62 5 PHE B O 1
ATOM 1594 N N . VAL B 1 6 ? -1.347 -14.156 -9.703 1 98.81 6 VAL B N 1
ATOM 1595 C CA . VAL B 1 6 ? -1.914 -13.742 -8.43 1 98.81 6 VAL B CA 1
ATOM 1596 C C . VAL B 1 6 ? -0.919 -12.859 -7.684 1 98.81 6 VAL B C 1
ATOM 1598 O O . VAL B 1 6 ? 0.146 -13.32 -7.27 1 98.81 6 VAL B O 1
ATOM 1601 N N . THR B 1 7 ? -1.203 -11.625 -7.539 1 98.94 7 THR B N 1
ATOM 1602 C CA . THR B 1 7 ? -0.443 -10.68 -6.734 1 98.94 7 THR B CA 1
ATOM 1603 C C . THR B 1 7 ? -1.292 -10.148 -5.582 1 98.94 7 THR B C 1
ATOM 1605 O O . THR B 1 7 ? -2.387 -10.648 -5.328 1 98.94 7 THR B O 1
ATOM 1608 N N . ALA B 1 8 ? -0.701 -9.219 -4.797 1 98.88 8 ALA B N 1
ATOM 1609 C CA . ALA B 1 8 ? -1.429 -8.688 -3.65 1 98.88 8 ALA B CA 1
ATOM 1610 C C . ALA B 1 8 ? -1.014 -7.242 -3.363 1 98.88 8 ALA B C 1
ATOM 1612 O O . ALA B 1 8 ? -0.073 -6.73 -3.973 1 98.88 8 ALA B O 1
ATOM 1613 N N . THR B 1 9 ? -1.777 -6.609 -2.479 1 98.69 9 THR B N 1
ATOM 1614 C CA . THR B 1 9 ? -1.408 -5.301 -1.957 1 98.69 9 THR B CA 1
ATOM 1615 C C . THR B 1 9 ? -0.184 -5.402 -1.051 1 98.69 9 THR B C 1
ATOM 1617 O O . THR B 1 9 ? 0.501 -4.406 -0.809 1 98.69 9 THR B O 1
ATOM 1620 N N . GLY B 1 10 ? 0.062 -6.559 -0.502 1 97.31 10 GLY B N 1
ATOM 1621 C CA . GLY B 1 10 ? 1.226 -6.734 0.353 1 97.31 10 GLY B CA 1
ATOM 1622 C C . GLY B 1 10 ? 1.32 -8.117 0.957 1 97.31 10 GLY B C 1
ATOM 1623 O O . GLY B 1 10 ? 0.518 -9 0.634 1 97.31 10 GLY B O 1
ATOM 1624 N N . THR B 1 11 ? 2.324 -8.281 1.817 1 93.88 11 THR B N 1
ATOM 1625 C CA . THR B 1 11 ? 2.543 -9.539 2.521 1 93.88 11 THR B CA 1
ATOM 1626 C C . THR B 1 11 ? 1.375 -9.852 3.453 1 93.88 11 THR B C 1
ATOM 1628 O O . THR B 1 11 ? 0.821 -8.945 4.086 1 93.88 11 THR B O 1
ATOM 1631 N N . GLY B 1 12 ? 0.998 -11.109 3.5 1 95.19 12 GLY B N 1
ATOM 1632 C CA . GLY B 1 12 ? -0.028 -11.523 4.441 1 95.19 12 GLY B CA 1
ATOM 1633 C C . GLY B 1 12 ? -1.438 -11.266 3.941 1 95.19 12 GLY B C 1
ATOM 1634 O O . GLY B 1 12 ? -2.408 -11.484 4.672 1 95.19 12 GLY B O 1
ATOM 1635 N N . ALA B 1 13 ? -1.611 -10.836 2.727 1 97.88 13 ALA B N 1
ATOM 1636 C CA . ALA B 1 13 ? -2.928 -10.508 2.186 1 97.88 13 ALA B CA 1
ATOM 1637 C C . ALA B 1 13 ? -3.73 -11.766 1.889 1 97.88 13 ALA B C 1
ATOM 1639 O O . ALA B 1 13 ? -4.945 -11.703 1.689 1 97.88 13 ALA B O 1
ATOM 1640 N N . GLY B 1 14 ? -3.072 -12.914 1.784 1 97.31 14 GLY B N 1
ATOM 1641 C CA . GLY B 1 14 ? -3.785 -14.164 1.564 1 97.31 14 GLY B CA 1
ATOM 1642 C C . GLY B 1 14 ? -3.705 -14.648 0.131 1 97.31 14 GLY B C 1
ATOM 1643 O O . GLY B 1 14 ? -4.602 -15.352 -0.342 1 97.31 14 GLY B O 1
ATOM 1644 N N . LYS B 1 15 ? -2.688 -14.305 -0.627 1 98.06 15 LYS B N 1
ATOM 1645 C CA . LYS B 1 15 ? -2.484 -14.75 -2.002 1 98.06 15 LYS B CA 1
ATOM 1646 C C . LYS B 1 15 ? -2.596 -16.266 -2.105 1 98.06 15 LYS B C 1
ATOM 1648 O O . LYS B 1 15 ? -3.34 -16.797 -2.941 1 98.06 15 LYS B O 1
ATOM 1653 N N . THR B 1 16 ? -1.833 -16.938 -1.197 1 97.56 16 THR B N 1
ATOM 1654 C CA . THR B 1 16 ? -1.759 -18.406 -1.254 1 97.56 16 THR B CA 1
ATOM 1655 C C . THR B 1 16 ? -3.133 -19.016 -1.022 1 97.56 16 THR B C 1
ATOM 1657 O O . THR B 1 16 ? -3.523 -19.953 -1.723 1 97.56 16 THR B O 1
ATOM 1660 N N . THR B 1 17 ? -3.85 -18.484 -0.033 1 97.31 17 THR B N 1
ATOM 1661 C CA . THR B 1 17 ? -5.191 -18.969 0.273 1 97.31 17 THR B CA 1
ATOM 1662 C C . THR B 1 17 ? -6.102 -18.859 -0.945 1 97.31 17 THR B C 1
ATOM 1664 O O . THR B 1 17 ? -6.777 -19.812 -1.318 1 97.31 17 THR B O 1
ATOM 1667 N N . VAL B 1 18 ? -6.102 -17.75 -1.607 1 97.44 18 VAL B N 1
ATOM 1668 C CA . VAL B 1 18 ? -6.961 -17.484 -2.758 1 97.44 18 VAL B CA 1
ATOM 1669 C C . VAL B 1 18 ? -6.496 -18.312 -3.949 1 97.44 18 VAL B C 1
ATOM 1671 O O . VAL B 1 18 ? -7.312 -18.938 -4.633 1 97.44 18 VAL B O 1
ATOM 1674 N N . ALA B 1 19 ? -5.184 -18.375 -4.207 1 97.62 19 ALA B N 1
ATOM 1675 C CA . ALA B 1 19 ? -4.629 -19.094 -5.348 1 97.62 19 ALA B CA 1
ATOM 1676 C C . ALA B 1 19 ? -4.895 -20.594 -5.23 1 97.62 19 ALA B C 1
ATOM 1678 O O . ALA B 1 19 ? -5.238 -21.25 -6.215 1 97.62 19 ALA B O 1
ATOM 1679 N N . THR B 1 20 ? -4.715 -21.156 -4.008 1 97.56 20 THR B N 1
ATOM 1680 C CA . THR B 1 20 ? -4.953 -22.578 -3.812 1 97.56 20 THR B CA 1
ATOM 1681 C C . THR B 1 20 ? -6.43 -22.906 -4.016 1 97.56 20 THR B C 1
ATOM 1683 O O . THR B 1 20 ? -6.766 -23.922 -4.637 1 97.56 20 THR B O 1
ATOM 1686 N N . ALA B 1 21 ? -7.285 -22.062 -3.471 1 97.25 21 ALA B N 1
ATOM 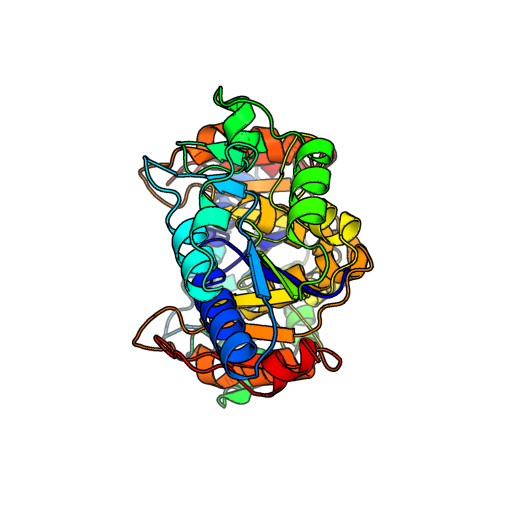1687 C CA . ALA B 1 21 ? -8.719 -22.281 -3.668 1 97.25 21 ALA B CA 1
ATOM 1688 C C . ALA B 1 21 ? -9.078 -22.266 -5.152 1 97.25 21 ALA B C 1
ATOM 1690 O O . ALA B 1 21 ? -9.844 -23.109 -5.617 1 97.25 21 ALA B O 1
ATOM 1691 N N . LEU B 1 22 ? -8.523 -21.344 -5.91 1 97.06 22 LEU B N 1
ATOM 1692 C CA . LEU B 1 22 ? -8.789 -21.234 -7.34 1 97.06 22 LEU B CA 1
ATOM 1693 C C . LEU B 1 22 ? -8.242 -22.453 -8.086 1 97.06 22 LEU B C 1
ATOM 1695 O O . LEU B 1 22 ? -8.922 -23.016 -8.945 1 97.06 22 LEU B O 1
ATOM 1699 N N . ALA B 1 23 ? -7.059 -22.875 -7.746 1 97 23 ALA B N 1
ATOM 1700 C CA . ALA B 1 23 ? -6.457 -24.062 -8.375 1 97 23 ALA B CA 1
ATOM 1701 C C . ALA B 1 23 ? -7.336 -25.281 -8.172 1 97 23 ALA B C 1
ATOM 1703 O O . ALA B 1 23 ? -7.602 -26.031 -9.125 1 97 23 ALA B O 1
ATOM 1704 N N . ARG B 1 24 ? -7.789 -25.484 -6.949 1 96.69 24 ARG B N 1
ATOM 1705 C CA . ARG B 1 24 ? -8.641 -26.641 -6.637 1 96.69 24 ARG B CA 1
ATOM 1706 C C . ARG B 1 24 ? -9.945 -26.578 -7.426 1 96.69 24 ARG B C 1
ATOM 1708 O O . ARG B 1 24 ? -10.422 -27.594 -7.93 1 96.69 24 ARG B O 1
ATOM 1715 N N . ALA B 1 25 ? -10.5 -25.391 -7.457 1 95.69 25 ALA B N 1
ATOM 1716 C CA . ALA B 1 25 ? -11.75 -25.219 -8.188 1 95.69 25 ALA B CA 1
ATOM 1717 C C . ALA B 1 25 ? -11.578 -25.547 -9.664 1 95.69 25 ALA B C 1
ATOM 1719 O O . ALA B 1 25 ? -12.422 -26.234 -10.258 1 95.69 25 ALA B O 1
ATOM 1720 N N . LEU B 1 26 ? -10.547 -25.094 -10.258 1 95.81 26 LEU B N 1
ATOM 1721 C CA . LEU B 1 26 ? -10.289 -25.344 -11.672 1 95.81 26 LEU B CA 1
ATOM 1722 C C . LEU B 1 26 ? -10.031 -26.812 -11.93 1 95.81 26 LEU B C 1
ATOM 1724 O O . LEU B 1 26 ? -10.531 -27.375 -12.906 1 95.81 26 LEU B O 1
ATOM 1728 N N . ARG B 1 27 ? -9.336 -27.438 -11.078 1 95.31 27 ARG B N 1
ATOM 1729 C CA . ARG B 1 27 ? -9.094 -28.875 -11.188 1 95.31 27 ARG B CA 1
ATOM 1730 C C . ARG B 1 27 ? -10.406 -29.656 -11.109 1 95.31 27 ARG B C 1
ATOM 1732 O O . ARG B 1 27 ? -10.609 -30.609 -11.867 1 95.31 27 ARG B O 1
ATOM 1739 N N . ALA B 1 28 ? -11.188 -29.234 -10.195 1 94.25 28 ALA B N 1
ATOM 1740 C CA . ALA B 1 28 ? -12.492 -29.875 -10.039 1 94.25 28 ALA B CA 1
ATOM 1741 C C . ALA B 1 28 ? -13.328 -29.734 -11.312 1 94.25 28 ALA B C 1
ATOM 1743 O O . ALA B 1 28 ? -14.156 -30.578 -11.617 1 94.25 28 ALA B O 1
ATOM 1744 N N . ASP B 1 29 ? -13.078 -28.734 -12.078 1 93.75 29 ASP B N 1
ATOM 1745 C CA . ASP B 1 29 ? -13.766 -28.5 -13.344 1 93.75 29 ASP B CA 1
ATOM 1746 C C . ASP B 1 29 ? -13.109 -29.266 -14.484 1 93.75 29 ASP B C 1
ATOM 1748 O O . ASP B 1 29 ? -13.484 -29.109 -15.648 1 93.75 29 ASP B O 1
ATOM 1752 N N . GLY B 1 30 ? -12.055 -29.969 -14.258 1 94.12 30 GLY B N 1
ATOM 1753 C CA . GLY B 1 30 ? -11.414 -30.797 -15.258 1 94.12 30 GLY B CA 1
ATOM 1754 C C . GLY B 1 30 ? -10.281 -30.094 -15.984 1 94.12 30 GLY B C 1
ATOM 1755 O O . GLY B 1 30 ? -9.805 -30.578 -17.016 1 94.12 30 GLY B O 1
ATOM 1756 N N . ILE B 1 31 ? -9.898 -29 -15.461 1 94.56 31 ILE B N 1
ATOM 1757 C CA . ILE B 1 31 ? -8.828 -28.234 -16.094 1 94.56 31 ILE B CA 1
ATOM 1758 C C . ILE B 1 31 ? -7.484 -28.656 -15.508 1 94.56 31 ILE B C 1
ATOM 1760 O O . ILE B 1 31 ? -7.336 -28.781 -14.289 1 94.56 31 ILE B O 1
ATOM 1764 N N . SER B 1 32 ? -6.531 -28.969 -16.406 1 95.94 32 SER B N 1
ATOM 1765 C CA . SER B 1 32 ? -5.164 -29.203 -15.961 1 95.94 32 SER B CA 1
ATOM 1766 C C . SER B 1 32 ? -4.492 -27.906 -15.523 1 95.94 32 SER B C 1
ATOM 1768 O O . SER B 1 32 ? -4.285 -27 -16.344 1 95.94 32 SER B O 1
ATOM 1770 N N . VAL B 1 33 ? -4.117 -27.812 -14.211 1 96.56 33 VAL B N 1
ATOM 1771 C CA . VAL B 1 33 ? -3.617 -26.562 -13.656 1 96.56 33 VAL B CA 1
ATOM 1772 C C . VAL B 1 33 ? -2.189 -26.75 -13.148 1 96.56 33 VAL B C 1
ATOM 1774 O O . VAL B 1 33 ? -1.871 -27.781 -12.547 1 96.56 33 VAL B O 1
ATOM 1777 N N . ALA B 1 34 ? -1.331 -25.875 -13.453 1 97.75 34 ALA B N 1
ATOM 1778 C CA . ALA B 1 34 ? -0.041 -25.703 -12.789 1 97.75 34 ALA B CA 1
ATOM 1779 C C . ALA B 1 34 ? -0.03 -24.438 -11.922 1 97.75 34 ALA B C 1
ATOM 1781 O O . ALA B 1 34 ? 0.1 -23.328 -12.438 1 97.75 34 ALA B O 1
ATOM 1782 N N . ALA B 1 35 ? -0.174 -24.609 -10.633 1 98.25 35 ALA B N 1
ATOM 1783 C CA . ALA B 1 35 ? -0.058 -23.5 -9.688 1 98.25 35 ALA B CA 1
ATOM 1784 C C . ALA B 1 35 ? 1.368 -23.375 -9.156 1 98.25 35 ALA B C 1
ATOM 1786 O O . ALA B 1 35 ? 1.882 -24.297 -8.516 1 98.25 35 ALA B O 1
ATOM 1787 N N . LEU B 1 36 ? 1.945 -22.234 -9.43 1 98.56 36 LEU B N 1
ATOM 1788 C CA . LEU B 1 36 ? 3.389 -22.109 -9.25 1 98.56 36 LEU B CA 1
ATOM 1789 C C . LEU B 1 36 ? 3.727 -20.922 -8.352 1 98.56 36 LEU B C 1
ATOM 1791 O O . LEU B 1 36 ? 3.096 -19.859 -8.445 1 98.56 36 LEU B O 1
ATOM 1795 N N . LYS B 1 37 ? 4.656 -21.062 -7.488 1 98.62 37 LYS B N 1
ATOM 1796 C CA . LYS B 1 37 ? 5.305 -20.047 -6.672 1 98.62 37 LYS B CA 1
ATOM 1797 C C . LYS B 1 37 ? 6.789 -19.922 -7.012 1 98.62 37 LYS B C 1
ATOM 1799 O O . LYS B 1 37 ? 7.641 -20.438 -6.281 1 98.62 37 LYS B O 1
ATOM 1804 N N . PRO B 1 38 ? 7.102 -19.172 -8.047 1 98.56 38 PRO B N 1
ATOM 1805 C CA . PRO B 1 38 ? 8.484 -19.156 -8.523 1 98.56 38 PRO B CA 1
ATOM 1806 C C . PRO B 1 38 ? 9.445 -18.516 -7.523 1 98.56 38 PRO B C 1
ATOM 1808 O O . PRO B 1 38 ? 10.648 -18.797 -7.551 1 98.56 38 PRO B O 1
ATOM 1811 N N . ILE B 1 39 ? 8.961 -17.641 -6.688 1 98.75 39 ILE B N 1
ATOM 1812 C CA . ILE B 1 39 ? 9.773 -16.891 -5.742 1 98.75 39 ILE B CA 1
ATOM 1813 C C . ILE B 1 39 ? 9.18 -17.016 -4.34 1 98.75 39 ILE B C 1
ATOM 1815 O O . ILE B 1 39 ? 8.016 -16.672 -4.117 1 98.75 39 ILE B O 1
ATOM 1819 N N . GLU B 1 40 ? 9.945 -17.484 -3.428 1 98.38 40 GLU B N 1
ATOM 1820 C CA . GLU B 1 40 ? 9.539 -17.547 -2.029 1 98.38 40 GLU B CA 1
ATOM 1821 C C . GLU B 1 40 ? 10.727 -17.344 -1.095 1 98.38 40 GLU B C 1
ATOM 1823 O O . GLU B 1 40 ? 11.742 -18.031 -1.211 1 98.38 40 GLU B O 1
ATOM 1828 N N . THR B 1 41 ? 10.609 -16.359 -0.253 1 97.44 41 THR B N 1
ATOM 1829 C CA . THR B 1 41 ? 11.625 -16.109 0.764 1 97.44 41 THR B CA 1
ATOM 1830 C C . THR B 1 41 ? 11.086 -16.422 2.156 1 97.44 41 THR B C 1
ATOM 1832 O O . THR B 1 41 ? 9.898 -16.719 2.316 1 97.44 41 THR B O 1
ATOM 1835 N N . GLY B 1 42 ? 12.008 -16.391 3.141 1 95.56 42 GLY B N 1
ATOM 1836 C CA . GLY B 1 42 ? 11.625 -16.875 4.457 1 95.56 42 GLY B CA 1
ATOM 1837 C C . GLY B 1 42 ? 11.438 -18.391 4.508 1 95.56 42 GLY B C 1
ATOM 1838 O O . GLY B 1 42 ? 10.555 -18.875 5.211 1 95.56 42 GLY B O 1
ATOM 1839 N N . VAL B 1 43 ? 12.078 -19.016 3.645 1 94.31 43 VAL B N 1
ATOM 1840 C CA . VAL B 1 43 ? 11.969 -20.469 3.523 1 94.31 43 VAL B CA 1
ATOM 1841 C C . VAL B 1 43 ? 12.992 -21.125 4.438 1 94.31 43 VAL B C 1
ATOM 1843 O O . VAL B 1 43 ? 14.203 -20.906 4.293 1 94.31 43 VAL B O 1
ATOM 1846 N N . ASP B 1 44 ? 12.555 -22 5.344 1 88.44 44 ASP B N 1
ATOM 1847 C CA . ASP B 1 44 ? 13.461 -22.781 6.188 1 88.44 44 ASP B CA 1
ATOM 1848 C C . ASP B 1 44 ? 12.75 -23.984 6.801 1 88.44 44 ASP B C 1
ATOM 1850 O O . ASP B 1 44 ? 12.125 -23.875 7.852 1 88.44 44 ASP B O 1
ATOM 1854 N N . PRO B 1 45 ? 12.914 -25.109 6.457 1 88.94 45 PRO B N 1
ATOM 1855 C CA . PRO B 1 45 ? 13.523 -25.406 5.156 1 88.94 45 PRO B CA 1
ATOM 1856 C C . PRO B 1 45 ? 12.492 -25.469 4.027 1 88.94 45 PRO B C 1
ATOM 1858 O O . PRO B 1 45 ? 12.867 -25.453 2.852 1 88.94 45 PRO B O 1
ATOM 1861 N N . VAL B 1 46 ? 11.219 -25.578 4.398 1 90.88 46 VAL B N 1
ATOM 1862 C CA . VAL B 1 46 ? 10.164 -25.875 3.441 1 90.88 46 VAL B CA 1
ATOM 1863 C C . VAL B 1 46 ? 9.586 -24.578 2.875 1 90.88 46 VAL B C 1
ATOM 1865 O O . VAL B 1 46 ? 9.359 -23.625 3.613 1 90.88 46 VAL B O 1
ATOM 1868 N N . ALA B 1 47 ? 9.453 -24.578 1.555 1 97 47 ALA B N 1
ATOM 1869 C CA . ALA B 1 47 ? 8.695 -23.516 0.892 1 97 47 ALA B CA 1
ATOM 1870 C C . ALA B 1 47 ? 7.195 -23.781 0.98 1 97 47 ALA B C 1
ATOM 1872 O O . ALA B 1 47 ? 6.602 -24.359 0.062 1 97 47 ALA B O 1
ATOM 1873 N N . ALA B 1 48 ? 6.559 -23.312 2.049 1 97.25 48 ALA B N 1
ATOM 1874 C CA . ALA B 1 48 ? 5.207 -23.703 2.438 1 97.25 48 ALA B CA 1
ATOM 1875 C C . ALA B 1 48 ? 4.191 -23.281 1.38 1 97.25 48 ALA B C 1
ATOM 1877 O O . ALA B 1 48 ? 3.25 -24.016 1.084 1 97.25 48 ALA B O 1
ATOM 1878 N N . ASP B 1 49 ? 4.316 -22.062 0.869 1 98.25 49 ASP B N 1
ATOM 1879 C CA . ASP B 1 49 ? 3.385 -21.594 -0.151 1 98.25 49 ASP B CA 1
ATOM 1880 C C . ASP B 1 49 ? 3.492 -22.438 -1.422 1 98.25 49 ASP B C 1
ATOM 1882 O O . ASP B 1 49 ? 2.479 -22.859 -1.986 1 98.25 49 ASP B O 1
ATOM 1886 N N . ALA B 1 50 ? 4.711 -22.656 -1.872 1 98.56 50 ALA B N 1
ATOM 1887 C CA . ALA B 1 50 ? 4.938 -23.469 -3.064 1 98.56 50 ALA B CA 1
ATOM 1888 C C . ALA B 1 50 ? 4.328 -24.859 -2.902 1 98.56 50 ALA B C 1
ATOM 1890 O O . ALA B 1 50 ? 3.697 -25.375 -3.824 1 98.56 50 ALA B O 1
ATOM 1891 N N . ARG B 1 51 ? 4.516 -25.422 -1.724 1 98.44 51 ARG B N 1
ATOM 1892 C CA . ARG B 1 51 ? 3.994 -26.75 -1.453 1 98.44 51 ARG B CA 1
ATOM 1893 C C . ARG B 1 51 ? 2.469 -26.766 -1.499 1 98.44 51 ARG B C 1
ATOM 1895 O O . ARG B 1 51 ? 1.867 -27.641 -2.121 1 98.44 51 ARG B O 1
ATOM 1902 N N . ALA B 1 52 ? 1.873 -25.828 -0.878 1 98.19 52 ALA B N 1
ATOM 1903 C CA . ALA B 1 52 ? 0.416 -25.734 -0.863 1 98.19 52 ALA B CA 1
ATOM 1904 C C . ALA B 1 52 ? -0.14 -25.609 -2.279 1 98.19 52 ALA B C 1
ATOM 1906 O O . ALA B 1 52 ? -1.127 -26.25 -2.625 1 98.19 52 ALA B O 1
ATOM 1907 N N . LEU B 1 53 ? 0.481 -24.797 -3.09 1 98.56 53 LEU B N 1
ATOM 1908 C CA . LEU B 1 53 ? 0.042 -24.578 -4.465 1 98.56 53 LEU B CA 1
ATOM 1909 C C . LEU B 1 53 ? 0.223 -25.844 -5.297 1 98.56 53 LEU B C 1
ATOM 1911 O O . LEU B 1 53 ? -0.672 -26.219 -6.055 1 98.56 53 LEU B O 1
ATOM 1915 N N . ALA B 1 54 ? 1.359 -26.469 -5.156 1 98.31 54 ALA B N 1
ATOM 1916 C CA . ALA B 1 54 ? 1.627 -27.719 -5.883 1 98.31 54 ALA B CA 1
ATOM 1917 C C . ALA B 1 54 ? 0.598 -28.781 -5.531 1 98.31 54 ALA B C 1
ATOM 1919 O O . ALA B 1 54 ? 0.057 -29.453 -6.418 1 98.31 54 ALA B O 1
ATOM 1920 N N . ASP B 1 55 ? 0.334 -28.891 -4.262 1 98.12 55 ASP B N 1
ATOM 1921 C CA . ASP B 1 55 ? -0.668 -29.844 -3.801 1 98.12 55 ASP B CA 1
ATOM 1922 C C . ASP B 1 55 ? -2.043 -29.516 -4.383 1 98.12 55 ASP B C 1
ATOM 1924 O O . ASP B 1 55 ? -2.766 -30.422 -4.816 1 98.12 55 ASP B O 1
ATOM 1928 N N . ALA B 1 56 ? -2.42 -28.281 -4.398 1 97.38 56 ALA B N 1
ATOM 1929 C CA . ALA B 1 56 ? -3.707 -27.859 -4.934 1 97.38 56 ALA B CA 1
ATOM 1930 C C . ALA B 1 56 ? -3.807 -28.156 -6.426 1 97.38 56 ALA B C 1
ATOM 1932 O O . ALA B 1 56 ? -4.906 -28.359 -6.953 1 97.38 56 ALA B O 1
ATOM 1933 N N . SER B 1 57 ? -2.668 -28.203 -7.109 1 96.25 57 SER B N 1
ATOM 1934 C CA . SER B 1 57 ? -2.596 -28.516 -8.539 1 96.25 57 SER B CA 1
ATOM 1935 C C . SER B 1 57 ? -2.689 -30.016 -8.781 1 96.25 57 SER B C 1
ATOM 1937 O O . SER B 1 57 ? -2.838 -30.453 -9.922 1 96.25 57 SER B O 1
ATOM 1939 N N . GLY B 1 58 ? -2.541 -30.797 -7.691 1 96.88 58 GLY B N 1
ATOM 1940 C CA . GLY B 1 58 ? -2.465 -32.25 -7.848 1 96.88 58 GLY B CA 1
ATOM 1941 C C . GLY B 1 58 ? -1.121 -32.719 -8.359 1 96.88 58 GLY B C 1
ATOM 1942 O O . GLY B 1 58 ? -1.017 -33.812 -8.93 1 96.88 58 GLY B O 1
ATOM 1943 N N . ASP B 1 59 ? -0.144 -31.953 -8.367 1 96.88 59 ASP B N 1
ATOM 1944 C CA . ASP B 1 59 ? 1.208 -32.25 -8.828 1 96.88 59 ASP B CA 1
ATOM 1945 C C . ASP B 1 59 ? 2.252 -31.734 -7.84 1 96.88 59 ASP B C 1
ATOM 1947 O O . ASP B 1 59 ? 2.906 -30.719 -8.094 1 96.88 59 ASP B O 1
ATOM 1951 N N . PRO B 1 60 ? 2.545 -32.469 -6.781 1 95.88 60 PRO B N 1
ATOM 1952 C CA . PRO B 1 60 ? 3.461 -32.031 -5.727 1 95.88 60 PRO B CA 1
ATOM 1953 C C . PRO B 1 60 ? 4.867 -31.75 -6.246 1 95.88 60 PRO B C 1
ATOM 1955 O O . PRO B 1 60 ? 5.605 -30.969 -5.641 1 95.88 60 PRO B O 1
ATOM 1958 N N . ALA B 1 61 ? 5.266 -32.312 -7.34 1 96.12 61 ALA B N 1
ATOM 1959 C CA . ALA B 1 61 ? 6.609 -32.156 -7.895 1 96.12 61 ALA B CA 1
ATOM 1960 C C . ALA B 1 61 ? 6.863 -30.734 -8.352 1 96.12 61 ALA B C 1
ATOM 1962 O O . ALA B 1 61 ? 8.016 -30.297 -8.469 1 96.12 61 ALA B O 1
ATOM 1963 N N . LEU B 1 62 ? 5.789 -30 -8.617 1 96.88 62 LEU B N 1
ATOM 1964 C CA . LEU B 1 62 ? 5.922 -28.625 -9.078 1 96.88 62 LEU B CA 1
ATOM 1965 C C . LEU B 1 62 ? 6.703 -27.781 -8.07 1 96.88 62 LEU B C 1
ATOM 1967 O O . LEU B 1 62 ? 7.426 -26.859 -8.453 1 96.88 62 LEU B O 1
ATOM 1971 N N . ALA B 1 63 ? 6.59 -28.062 -6.781 1 97.19 63 ALA B N 1
ATOM 1972 C CA . ALA B 1 63 ? 7.223 -27.266 -5.73 1 97.19 63 ALA B CA 1
ATOM 1973 C C . ALA B 1 63 ? 8.703 -27.609 -5.602 1 97.19 63 ALA B C 1
ATOM 1975 O O . ALA B 1 63 ? 9.477 -26.844 -5.039 1 97.19 63 ALA B O 1
ATOM 1976 N N . ASP B 1 64 ? 9.148 -28.688 -6.172 1 96.12 64 ASP B N 1
ATOM 1977 C CA . ASP B 1 64 ? 10.461 -29.25 -5.855 1 96.12 64 ASP B CA 1
ATOM 1978 C C . ASP B 1 64 ? 11.492 -28.844 -6.91 1 96.12 64 ASP B C 1
ATOM 1980 O O . ASP B 1 64 ? 12.672 -29.203 -6.801 1 96.12 64 ASP B O 1
ATOM 1984 N N . ASP B 1 65 ? 11.07 -28.156 -7.949 1 96.81 65 ASP B N 1
ATOM 1985 C CA . ASP B 1 65 ? 12.047 -27.703 -8.93 1 96.81 65 ASP B CA 1
ATOM 1986 C C . ASP B 1 65 ? 13.094 -26.797 -8.281 1 96.81 65 ASP B C 1
ATOM 1988 O O . ASP B 1 65 ? 12.75 -25.75 -7.727 1 96.81 65 ASP B O 1
ATOM 1992 N N . PRO B 1 66 ? 14.375 -27.156 -8.305 1 96.38 66 PRO B N 1
ATOM 1993 C CA . PRO B 1 66 ? 15.43 -26.391 -7.633 1 96.38 66 PRO B CA 1
ATOM 1994 C C . PRO B 1 66 ? 15.711 -25.062 -8.312 1 96.38 66 PRO B C 1
ATOM 1996 O O . PRO B 1 66 ? 16.453 -24.234 -7.77 1 96.38 66 PRO B O 1
ATOM 1999 N N . ARG B 1 67 ? 15.125 -24.859 -9.469 1 97.56 67 ARG B N 1
ATOM 2000 C CA . ARG B 1 67 ? 15.391 -23.641 -10.219 1 97.56 67 ARG B CA 1
ATOM 2001 C C . ARG B 1 67 ? 14.516 -22.484 -9.734 1 97.56 67 ARG B C 1
ATOM 2003 O O . ARG B 1 67 ? 14.742 -21.328 -10.094 1 97.56 67 ARG B O 1
ATOM 2010 N N . TRP B 1 68 ? 13.461 -22.797 -8.906 1 98.31 68 TRP B N 1
ATOM 2011 C CA . TRP B 1 68 ? 12.703 -21.734 -8.266 1 98.31 68 TRP B CA 1
ATOM 2012 C C . TRP B 1 68 ? 13.594 -20.922 -7.328 1 98.31 68 TRP B C 1
ATOM 2014 O O . TRP B 1 68 ? 14.531 -21.453 -6.734 1 98.31 68 TRP B O 1
ATOM 2024 N N . TYR B 1 69 ? 13.352 -19.672 -7.18 1 98.62 69 TYR B N 1
ATOM 2025 C CA . TYR B 1 69 ? 14.133 -18.828 -6.27 1 98.62 69 TYR B CA 1
ATOM 2026 C C . TYR B 1 69 ? 13.664 -19.016 -4.828 1 98.62 69 TYR B C 1
ATOM 2028 O O . TYR B 1 69 ? 12.477 -18.844 -4.527 1 98.62 69 TYR B O 1
ATOM 2036 N N . ARG B 1 70 ? 14.578 -19.391 -3.971 1 98.06 70 ARG B N 1
ATOM 2037 C CA . ARG B 1 70 ? 14.352 -19.531 -2.535 1 98.06 70 ARG B CA 1
ATOM 2038 C C . ARG B 1 70 ? 15.414 -18.781 -1.739 1 98.06 70 ARG B C 1
ATOM 2040 O O . ARG B 1 70 ? 16.578 -18.734 -2.131 1 98.06 70 ARG B O 1
ATOM 2047 N N . ALA B 1 71 ? 15.023 -18.172 -0.696 1 97.69 71 ALA B N 1
ATOM 2048 C CA . ALA B 1 71 ? 15.953 -17.547 0.248 1 97.69 71 ALA B CA 1
ATOM 2049 C C . ALA B 1 71 ? 15.469 -17.734 1.686 1 97.69 71 ALA B C 1
ATOM 2051 O O . ALA B 1 71 ? 14.266 -17.75 1.947 1 97.69 71 ALA B O 1
ATOM 2052 N N . ALA B 1 72 ? 16.328 -17.828 2.639 1 96.62 72 ALA B N 1
ATOM 2053 C CA . ALA B 1 72 ? 16 -18.125 4.031 1 96.62 72 ALA B CA 1
ATOM 2054 C C . ALA B 1 72 ? 15.406 -16.891 4.723 1 96.62 72 ALA B C 1
ATOM 2056 O O . ALA B 1 72 ? 14.43 -17.016 5.469 1 96.62 72 ALA B O 1
ATOM 2057 N N . ALA B 1 73 ? 16.031 -15.727 4.574 1 96.19 73 ALA B N 1
ATOM 2058 C CA . ALA B 1 73 ? 15.562 -14.508 5.238 1 96.19 73 ALA B CA 1
ATOM 2059 C C . ALA B 1 73 ? 14.25 -14.016 4.629 1 96.19 73 ALA B C 1
ATOM 2061 O O . ALA B 1 73 ? 14.094 -14 3.406 1 96.19 73 ALA B O 1
ATOM 2062 N N . PRO B 1 74 ? 13.258 -13.703 5.426 1 96.06 74 PRO B N 1
ATOM 2063 C CA . PRO B 1 74 ? 11.984 -13.188 4.918 1 96.06 74 PRO B CA 1
ATOM 2064 C C . PRO B 1 74 ? 12.094 -11.758 4.387 1 96.06 74 PRO B C 1
ATOM 2066 O O . PRO B 1 74 ? 11.609 -10.82 5.02 1 96.06 74 PRO B O 1
ATOM 2069 N N . LEU B 1 75 ? 12.781 -11.594 3.289 1 97.88 75 LEU B N 1
ATOM 2070 C CA . LEU B 1 75 ? 13.078 -10.328 2.615 1 97.88 75 LEU B CA 1
ATOM 2071 C C . LEU B 1 75 ? 12.617 -10.375 1.161 1 97.88 75 LEU B C 1
ATOM 2073 O O . LEU B 1 75 ? 12.305 -11.445 0.634 1 97.88 75 LEU B O 1
ATOM 2077 N N . SER B 1 76 ? 12.5 -9.211 0.562 1 98.38 76 SER B N 1
ATOM 2078 C CA . SER B 1 76 ? 12.406 -9.227 -0.894 1 98.38 76 SER B CA 1
ATOM 2079 C C . SER B 1 76 ? 13.609 -9.922 -1.522 1 98.38 76 SER B C 1
ATOM 2081 O O . SER B 1 76 ? 14.68 -9.992 -0.915 1 98.38 76 SER B O 1
ATOM 2083 N N . PRO B 1 77 ? 13.445 -10.406 -2.766 1 98.62 77 PRO B N 1
ATOM 2084 C CA . PRO B 1 77 ? 14.594 -11.055 -3.4 1 98.62 77 PRO B CA 1
ATOM 2085 C C . PRO B 1 77 ? 15.805 -10.133 -3.504 1 98.62 77 PRO B C 1
ATOM 2087 O O . PRO B 1 77 ? 16.938 -10.547 -3.223 1 98.62 77 PRO B O 1
ATOM 2090 N N . TYR B 1 78 ? 15.641 -8.883 -3.865 1 98.88 78 TYR B N 1
ATOM 2091 C CA . TYR B 1 78 ? 16.75 -7.945 -3.959 1 98.88 78 TYR B CA 1
ATOM 2092 C C . TYR B 1 78 ? 17.391 -7.715 -2.594 1 98.88 78 TYR B C 1
ATOM 2094 O O . TYR B 1 78 ? 18.609 -7.707 -2.469 1 98.88 78 TYR B O 1
ATOM 2102 N N . ALA B 1 79 ? 16.562 -7.484 -1.575 1 98.75 79 ALA B N 1
ATOM 2103 C CA . ALA B 1 79 ? 17.094 -7.324 -0.221 1 98.75 79 ALA B CA 1
ATOM 2104 C C . ALA B 1 79 ? 17.875 -8.562 0.216 1 98.75 79 ALA B C 1
ATOM 2106 O O . ALA B 1 79 ? 18.906 -8.453 0.88 1 98.75 79 ALA B O 1
ATOM 2107 N N . ALA B 1 80 ? 17.297 -9.742 -0.089 1 98.38 80 ALA B N 1
ATOM 2108 C CA . ALA B 1 80 ? 17.984 -10.984 0.235 1 98.38 80 ALA B CA 1
ATOM 2109 C C . ALA B 1 80 ? 19.359 -11.039 -0.431 1 98.38 80 ALA B C 1
ATOM 2111 O O . ALA B 1 80 ? 20.344 -11.461 0.187 1 98.38 80 ALA B O 1
ATOM 2112 N N . GLU B 1 81 ? 19.391 -10.648 -1.723 1 98.38 81 GLU B N 1
ATOM 2113 C CA . GLU B 1 81 ? 20.656 -10.562 -2.438 1 98.38 81 GLU B CA 1
ATOM 2114 C C . GLU B 1 81 ? 21.656 -9.664 -1.699 1 98.38 81 GLU B C 1
ATOM 2116 O O . GLU B 1 81 ? 22.812 -10.031 -1.516 1 98.38 81 GLU B O 1
ATOM 2121 N N . LEU B 1 82 ? 21.188 -8.492 -1.287 1 98.06 82 LEU B N 1
ATOM 2122 C CA . LEU B 1 82 ? 22.031 -7.539 -0.569 1 98.06 82 LEU B CA 1
ATOM 2123 C C . LEU B 1 82 ? 22.5 -8.125 0.761 1 98.06 82 LEU B C 1
ATOM 2125 O O . LEU B 1 82 ? 23.531 -7.719 1.29 1 98.06 82 LEU B O 1
ATOM 2129 N N . ASP B 1 83 ? 21.75 -9.062 1.275 1 96.38 83 ASP B N 1
ATOM 2130 C CA . ASP B 1 83 ? 22.078 -9.703 2.547 1 96.38 83 ASP B CA 1
ATOM 2131 C C . ASP B 1 83 ? 22.875 -10.977 2.328 1 96.38 83 ASP B C 1
ATOM 2133 O O . ASP B 1 83 ? 23.078 -11.758 3.26 1 96.38 83 ASP B O 1
ATOM 2137 N N . GLY B 1 84 ? 23.234 -11.312 1.13 1 96.75 84 GLY B N 1
ATOM 2138 C CA . GLY B 1 84 ? 24.188 -12.383 0.896 1 96.75 84 GLY B CA 1
ATOM 2139 C C . GLY B 1 84 ? 23.578 -13.555 0.145 1 96.75 84 GLY B C 1
ATOM 2140 O O . GLY B 1 84 ? 24.297 -14.5 -0.215 1 96.75 84 GLY B O 1
ATOM 2141 N N . ALA B 1 85 ? 22.312 -13.594 -0.084 1 97.31 85 ALA B N 1
ATOM 2142 C CA . ALA B 1 85 ? 21.688 -14.664 -0.86 1 97.31 85 ALA B CA 1
ATOM 2143 C C . ALA B 1 85 ? 22.047 -14.547 -2.34 1 97.31 85 ALA B C 1
ATOM 2145 O O . ALA B 1 85 ? 22.406 -13.469 -2.812 1 97.31 85 ALA B O 1
ATOM 2146 N N . PRO B 1 86 ? 22 -15.656 -3.072 1 97.25 86 PRO B N 1
ATOM 2147 C CA . PRO B 1 86 ? 22.234 -15.57 -4.52 1 97.25 86 PRO B CA 1
ATOM 2148 C C . PRO B 1 86 ? 21.203 -14.68 -5.219 1 97.25 86 PRO B C 1
ATOM 2150 O O . PRO B 1 86 ? 20.031 -14.656 -4.828 1 97.25 86 PRO B O 1
ATOM 2153 N N . PRO B 1 87 ? 21.656 -13.992 -6.215 1 98.31 87 PRO B N 1
ATOM 2154 C CA . PRO B 1 87 ? 20.734 -13.125 -6.941 1 98.31 87 PRO B CA 1
ATOM 2155 C C . PRO B 1 87 ? 19.672 -13.914 -7.719 1 98.31 87 PRO B C 1
ATOM 2157 O O . PRO B 1 87 ? 19.953 -15 -8.234 1 98.31 87 PRO B O 1
ATOM 2160 N N . LEU B 1 88 ? 18.453 -13.359 -7.727 1 98.5 88 LEU B N 1
ATOM 2161 C CA . LEU B 1 88 ? 17.422 -13.898 -8.594 1 98.5 88 LEU B CA 1
ATOM 2162 C C . LEU B 1 88 ? 17.766 -13.68 -10.062 1 98.5 88 LEU B C 1
ATOM 2164 O O . LEU B 1 88 ? 18.188 -12.586 -10.445 1 98.5 88 LEU B O 1
ATOM 2168 N N . GLN B 1 89 ? 17.688 -14.695 -10.828 1 97.75 89 GLN B N 1
ATOM 2169 C CA . GLN B 1 89 ? 17.859 -14.609 -12.273 1 97.75 89 GLN B CA 1
ATOM 2170 C C . GLN B 1 89 ? 16.516 -14.648 -13 1 97.75 89 GLN B C 1
ATOM 2172 O O . GLN B 1 89 ? 15.977 -15.734 -13.25 1 97.75 89 GLN B O 1
ATOM 2177 N N . LEU B 1 90 ? 16.062 -13.484 -13.406 1 97.88 90 LEU B N 1
ATOM 2178 C CA . LEU B 1 90 ? 14.695 -13.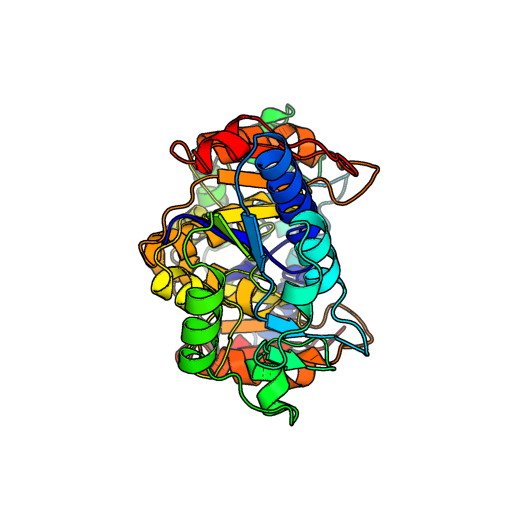336 -13.906 1 97.88 90 LEU B CA 1
ATOM 2179 C C . LEU B 1 90 ? 14.492 -14.133 -15.18 1 97.88 90 LEU B C 1
ATOM 2181 O O . LEU B 1 90 ? 13.484 -14.828 -15.336 1 97.88 90 LEU B O 1
ATOM 2185 N N . ASP B 1 91 ? 15.438 -14.055 -16.141 1 97.25 91 ASP B N 1
ATOM 2186 C CA . ASP B 1 91 ? 15.305 -14.75 -17.422 1 97.25 91 ASP B CA 1
ATOM 2187 C C . ASP B 1 91 ? 15.227 -16.266 -17.219 1 97.25 91 ASP B C 1
ATOM 2189 O O . ASP B 1 91 ? 14.422 -16.938 -17.844 1 97.25 91 ASP B O 1
ATOM 2193 N N . SER B 1 9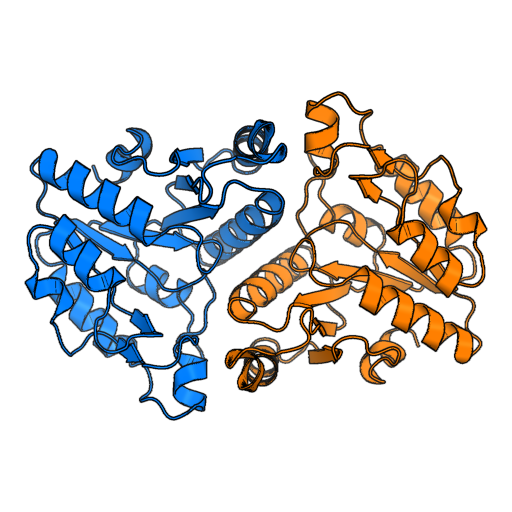2 ? 16.109 -16.75 -16.344 1 97.56 92 SER B N 1
ATOM 2194 C CA . SER B 1 92 ? 16.094 -18.172 -16.031 1 97.56 92 SER B CA 1
ATOM 2195 C C . SER B 1 92 ? 14.789 -18.594 -15.367 1 97.56 92 SER B C 1
ATOM 2197 O O . SER B 1 92 ? 14.25 -19.656 -15.656 1 97.56 92 SER B O 1
ATOM 2199 N N . LEU B 1 93 ? 14.328 -17.812 -14.484 1 98.12 93 LEU B N 1
ATOM 2200 C CA . LEU B 1 93 ? 13.07 -18.062 -13.789 1 98.12 93 LEU B CA 1
ATOM 2201 C C . LEU B 1 93 ? 11.906 -18.125 -14.766 1 98.12 93 LEU B C 1
ATOM 2203 O O . LEU B 1 93 ? 11.047 -19 -14.68 1 98.12 93 LEU B O 1
ATOM 2207 N N . LEU B 1 94 ? 11.867 -17.203 -15.711 1 97.75 94 LEU B N 1
ATOM 2208 C CA . LEU B 1 94 ? 10.836 -17.141 -16.75 1 97.75 94 LEU B CA 1
ATOM 2209 C C . LEU B 1 94 ? 10.859 -18.391 -17.609 1 97.75 94 LEU B C 1
ATOM 2211 O O . LEU B 1 94 ? 9.805 -18.938 -17.938 1 97.75 94 LEU B O 1
ATOM 2215 N N . ALA B 1 95 ? 12.062 -18.797 -17.953 1 97.44 95 ALA B N 1
ATOM 2216 C CA . ALA B 1 95 ? 12.203 -20 -18.766 1 97.44 95 ALA B CA 1
ATOM 2217 C C . ALA B 1 95 ? 11.633 -21.219 -18.031 1 97.44 95 ALA B C 1
ATOM 2219 O O . ALA B 1 95 ? 10.93 -22.031 -18.625 1 97.44 95 ALA B O 1
ATOM 2220 N N . THR B 1 96 ? 11.938 -21.312 -16.75 1 97.56 96 THR B N 1
ATOM 2221 C CA . THR B 1 96 ? 11.438 -22.406 -15.93 1 97.56 96 THR B CA 1
ATOM 2222 C C . THR B 1 96 ? 9.906 -22.391 -15.859 1 97.56 96 THR B C 1
ATOM 2224 O O . THR B 1 96 ? 9.258 -23.422 -15.992 1 97.56 96 THR B O 1
ATOM 2227 N N . LEU B 1 97 ? 9.336 -21.219 -15.656 1 97.38 97 LEU B N 1
ATOM 2228 C CA . LEU B 1 97 ? 7.887 -21.047 -15.602 1 97.38 97 LEU B CA 1
ATOM 2229 C C . LEU B 1 97 ? 7.234 -21.5 -16.906 1 97.38 97 LEU B C 1
ATOM 2231 O O . LEU B 1 97 ? 6.246 -22.234 -16.875 1 97.38 97 LEU B O 1
ATOM 2235 N N . CYS B 1 98 ? 7.797 -21.109 -18 1 94.75 98 CYS B N 1
ATOM 2236 C CA . CYS B 1 98 ? 7.254 -21.453 -19.297 1 94.75 98 CYS B CA 1
ATOM 2237 C C . CYS B 1 98 ? 7.289 -22.969 -19.531 1 94.75 98 CYS B C 1
ATOM 2239 O O . CYS B 1 98 ? 6.375 -23.531 -20.141 1 94.75 98 CYS B O 1
ATOM 2241 N N . GLU B 1 99 ? 8.336 -23.562 -19.062 1 95.94 99 GLU B N 1
ATOM 2242 C CA . GLU B 1 99 ? 8.453 -25.016 -19.172 1 95.94 99 GLU B CA 1
ATOM 2243 C C . GLU B 1 99 ? 7.309 -25.719 -18.453 1 95.94 99 GLU B C 1
ATOM 2245 O O . GLU B 1 99 ? 6.707 -26.641 -18.984 1 95.94 99 GLU B O 1
ATOM 2250 N N . HIS B 1 100 ? 6.996 -25.25 -17.234 1 94.94 100 HIS B N 1
ATOM 2251 C CA . HIS B 1 100 ? 5.969 -25.891 -16.422 1 94.94 100 HIS B CA 1
ATOM 2252 C C . HIS B 1 100 ? 4.57 -25.531 -16.922 1 94.94 100 HIS B C 1
ATOM 2254 O O . HIS B 1 100 ? 3.6 -26.219 -16.625 1 94.94 100 HIS B O 1
ATOM 2260 N N . ALA B 1 101 ? 4.449 -24.469 -17.625 1 91.44 101 ALA B N 1
ATOM 2261 C CA . ALA B 1 101 ? 3.16 -23.953 -18.078 1 91.44 101 ALA B CA 1
ATOM 2262 C C . ALA B 1 101 ? 2.73 -24.641 -19.375 1 91.44 101 ALA B C 1
ATOM 2264 O O . ALA B 1 101 ? 1.609 -24.438 -19.844 1 91.44 101 ALA B O 1
ATOM 2265 N N . ARG B 1 102 ? 3.521 -25.438 -19.938 1 89.38 102 ARG B N 1
ATOM 2266 C CA . ARG B 1 102 ? 3.23 -26.031 -21.234 1 89.38 102 ARG B CA 1
ATOM 2267 C C . ARG B 1 102 ? 1.971 -26.891 -21.172 1 89.38 102 ARG B C 1
ATOM 2269 O O . ARG B 1 102 ? 1.867 -27.781 -20.344 1 89.38 102 ARG B O 1
ATOM 2276 N N . ALA B 1 103 ? 1.001 -26.562 -21.969 1 89.31 103 ALA B N 1
ATOM 2277 C CA . ALA B 1 103 ? -0.225 -27.312 -22.188 1 89.31 103 ALA B CA 1
ATOM 2278 C C . ALA B 1 103 ? -1.09 -27.344 -20.938 1 89.31 103 ALA B C 1
ATOM 2280 O O . ALA B 1 103 ? -1.828 -28.312 -20.703 1 89.31 103 ALA B O 1
ATOM 2281 N N . ARG B 1 104 ? -0.909 -26.438 -19.984 1 94.38 104 ARG B N 1
ATOM 2282 C CA . ARG B 1 104 ? -1.691 -26.328 -18.766 1 94.38 104 ARG B CA 1
ATOM 2283 C C . ARG B 1 104 ? -2.154 -24.891 -18.547 1 94.38 104 ARG B C 1
ATOM 2285 O O . ARG B 1 104 ? -1.596 -23.953 -19.125 1 94.38 104 ARG B O 1
ATOM 2292 N N . PHE B 1 105 ? -3.262 -24.781 -17.859 1 96.38 105 PHE B N 1
ATOM 2293 C CA . PHE B 1 105 ? -3.586 -23.469 -17.281 1 96.38 105 PHE B CA 1
ATOM 2294 C C . PHE B 1 105 ? -2.639 -23.125 -16.141 1 96.38 105 PHE B C 1
ATOM 2296 O O . PHE B 1 105 ? -2.496 -23.906 -15.195 1 96.38 105 PHE B O 1
ATOM 2303 N N . VAL B 1 106 ? -2.014 -21.984 -16.172 1 97.62 106 VAL B N 1
ATOM 2304 C CA . VAL B 1 106 ? -0.994 -21.688 -15.172 1 97.62 106 VAL B CA 1
ATOM 2305 C C . VAL B 1 106 ? -1.508 -20.625 -14.211 1 97.62 106 VAL B C 1
ATOM 2307 O O . VAL B 1 106 ? -2.133 -19.641 -14.625 1 97.62 106 VAL B O 1
ATOM 2310 N N . LEU B 1 107 ? -1.363 -20.875 -12.922 1 97.94 107 LEU B N 1
ATOM 2311 C CA . LEU B 1 107 ? -1.555 -19.906 -11.852 1 97.94 107 LEU B CA 1
ATOM 2312 C C . LEU B 1 107 ? -0.223 -19.531 -11.203 1 97.94 107 LEU B C 1
ATOM 2314 O O . LEU B 1 107 ? 0.378 -20.359 -10.508 1 97.94 107 LEU B O 1
ATOM 2318 N N . VAL B 1 108 ? 0.221 -18.344 -11.445 1 98.62 108 VAL B N 1
ATOM 2319 C CA . VAL B 1 108 ? 1.507 -17.906 -10.906 1 98.62 108 VAL B CA 1
ATOM 2320 C C . VAL B 1 108 ? 1.282 -16.984 -9.711 1 98.62 108 VAL B C 1
ATOM 2322 O O . VAL B 1 108 ? 0.614 -15.953 -9.836 1 98.62 108 VAL B O 1
ATOM 2325 N N . GLU B 1 109 ? 1.774 -17.391 -8.602 1 98.81 109 GLU B N 1
ATOM 2326 C CA . GLU B 1 109 ? 1.681 -16.547 -7.41 1 98.81 109 GLU B CA 1
ATOM 2327 C C . GLU B 1 109 ? 2.949 -15.727 -7.215 1 98.81 109 GLU B C 1
ATOM 2329 O O . GLU B 1 109 ? 4.051 -16.266 -7.16 1 98.81 109 GLU B O 1
ATOM 2334 N N . GLY B 1 110 ? 2.809 -14.406 -7.117 1 98.69 110 GLY B N 1
ATOM 2335 C CA . GLY B 1 110 ? 3.922 -13.523 -6.824 1 98.69 110 GLY B CA 1
ATOM 2336 C C . GLY B 1 110 ? 4.348 -13.562 -5.367 1 98.69 110 GLY B C 1
ATOM 2337 O O . GLY B 1 110 ? 3.893 -14.414 -4.605 1 98.69 110 GLY B O 1
ATOM 2338 N N . ALA B 1 111 ? 5.246 -12.688 -5.004 1 98.38 111 ALA B N 1
ATOM 2339 C CA . ALA B 1 111 ? 5.734 -12.523 -3.637 1 98.38 111 ALA B CA 1
ATOM 2340 C C . ALA B 1 111 ? 5.477 -11.109 -3.131 1 98.38 111 ALA B C 1
ATOM 2342 O O . ALA B 1 111 ? 5.828 -10.133 -3.793 1 98.38 111 ALA B O 1
ATOM 2343 N N . GLY B 1 112 ? 4.887 -11.055 -1.963 1 98.06 112 GLY B N 1
ATOM 2344 C CA . GLY B 1 112 ? 4.605 -9.75 -1.401 1 98.06 112 GLY B CA 1
ATOM 2345 C C . GLY B 1 112 ? 3.668 -8.922 -2.258 1 98.06 112 GLY B C 1
ATOM 2346 O O . GLY B 1 112 ? 2.639 -9.414 -2.723 1 98.06 112 GLY B O 1
ATOM 2347 N N . GLY B 1 113 ? 3.971 -7.652 -2.428 1 98.75 113 GLY B N 1
ATOM 2348 C CA . GLY B 1 113 ? 3.18 -6.746 -3.244 1 98.75 113 GLY B CA 1
ATOM 2349 C C . GLY B 1 113 ? 3.668 -6.652 -4.68 1 98.75 113 GLY B C 1
ATOM 2350 O O . GLY B 1 113 ? 4.668 -7.273 -5.039 1 98.75 113 GLY B O 1
ATOM 2351 N N . LEU B 1 114 ? 3.004 -5.82 -5.449 1 98.88 114 LEU B N 1
ATOM 2352 C CA . LEU B 1 114 ? 3.188 -5.766 -6.895 1 98.88 114 LEU B CA 1
ATOM 2353 C C . LEU B 1 114 ? 4.551 -5.184 -7.25 1 98.88 114 LEU B C 1
ATOM 2355 O O . LEU B 1 114 ? 5.152 -5.562 -8.258 1 98.88 114 LEU B O 1
ATOM 2359 N N . LEU B 1 115 ? 5.07 -4.293 -6.387 1 98.88 115 LEU B N 1
ATOM 2360 C CA . LEU B 1 115 ? 6.312 -3.621 -6.754 1 98.88 115 LEU B CA 1
ATOM 2361 C C . LEU B 1 115 ? 7.461 -4.078 -5.863 1 98.88 115 LEU B C 1
ATOM 2363 O O . LEU B 1 115 ? 8.438 -3.346 -5.672 1 98.88 115 LEU B O 1
ATOM 2367 N N . VAL B 1 116 ? 7.324 -5.195 -5.293 1 98.88 116 VAL B N 1
ATOM 2368 C CA . VAL B 1 116 ? 8.438 -5.793 -4.566 1 98.88 116 VAL B CA 1
ATOM 2369 C C . VAL B 1 116 ? 9.641 -5.949 -5.496 1 98.88 116 VAL B C 1
ATOM 2371 O O . VAL B 1 116 ? 9.523 -6.523 -6.582 1 98.88 116 VAL B O 1
ATOM 2374 N N . PRO B 1 117 ? 10.773 -5.48 -5.121 1 98.88 117 PRO B N 1
ATOM 2375 C CA . PRO B 1 117 ? 11.953 -5.582 -5.977 1 98.88 117 PRO B CA 1
ATOM 2376 C C . PRO B 1 117 ? 12.5 -7.008 -6.062 1 98.88 117 PRO B C 1
ATOM 2378 O O . PRO B 1 117 ? 12.727 -7.648 -5.035 1 98.88 117 PRO B O 1
ATOM 2381 N N . LEU B 1 118 ? 12.688 -7.449 -7.246 1 98.81 118 LEU B N 1
ATOM 2382 C CA . LEU B 1 118 ? 13.289 -8.758 -7.508 1 98.81 118 LEU B CA 1
ATOM 2383 C C . LEU B 1 118 ? 14.805 -8.648 -7.57 1 98.81 118 LEU B C 1
ATOM 2385 O O . LEU B 1 118 ? 15.516 -9.57 -7.156 1 98.81 118 LEU B O 1
ATOM 2389 N N . ASP B 1 119 ? 15.258 -7.703 -8.133 1 98.25 119 ASP B N 1
ATOM 2390 C CA . ASP B 1 119 ? 16.656 -7.273 -8.234 1 98.25 119 ASP B CA 1
ATOM 2391 C C . ASP B 1 119 ? 16.75 -5.754 -8.359 1 98.25 119 ASP B C 1
ATOM 2393 O O . ASP B 1 119 ? 15.805 -5.035 -8.008 1 98.25 119 ASP B O 1
ATOM 2397 N N . ARG B 1 120 ? 17.859 -5.242 -8.742 1 97.31 120 ARG B N 1
ATOM 2398 C CA . ARG B 1 120 ? 18.078 -3.797 -8.758 1 97.31 120 ARG B CA 1
ATOM 2399 C C . ARG B 1 120 ? 17.078 -3.109 -9.688 1 97.31 120 ARG B C 1
ATOM 2401 O O . ARG B 1 120 ? 16.641 -1.985 -9.422 1 97.31 120 ARG B O 1
ATOM 2408 N N . ASP B 1 121 ? 16.609 -3.793 -10.719 1 97.38 121 ASP B N 1
ATOM 2409 C CA . ASP B 1 121 ? 15.93 -3.092 -11.797 1 97.38 121 ASP B CA 1
ATOM 2410 C C . ASP B 1 121 ? 14.5 -3.619 -11.977 1 97.38 121 ASP B C 1
ATOM 2412 O O . ASP B 1 121 ? 13.68 -2.98 -12.633 1 97.38 121 ASP B O 1
ATOM 2416 N N . HIS B 1 122 ? 14.203 -4.793 -11.414 1 98.62 122 HIS B N 1
ATOM 2417 C CA . HIS B 1 122 ? 12.938 -5.449 -11.727 1 98.62 122 HIS B CA 1
ATOM 2418 C C . HIS B 1 122 ? 12.094 -5.648 -10.469 1 98.62 122 HIS B C 1
ATOM 2420 O O . HIS B 1 122 ? 12.641 -5.82 -9.375 1 98.62 122 HIS B O 1
ATOM 2426 N N . THR B 1 123 ? 10.844 -5.637 -10.633 1 98.81 123 THR B N 1
ATOM 2427 C CA . THR B 1 123 ? 9.875 -5.91 -9.578 1 98.81 123 THR B CA 1
ATOM 2428 C C . THR B 1 123 ? 8.992 -7.094 -9.945 1 98.81 123 THR B C 1
ATOM 2430 O O . THR B 1 123 ? 9.102 -7.637 -11.047 1 98.81 123 THR B O 1
ATOM 2433 N N . ILE B 1 124 ? 8.133 -7.488 -9.023 1 98.81 124 ILE B N 1
ATOM 2434 C CA . ILE B 1 124 ? 7.121 -8.508 -9.281 1 98.81 124 ILE B CA 1
ATOM 2435 C C . ILE B 1 124 ? 6.289 -8.117 -10.5 1 98.81 124 ILE B C 1
ATOM 2437 O O . ILE B 1 124 ? 5.898 -8.977 -11.297 1 98.81 124 ILE B O 1
ATOM 2441 N N . ALA B 1 125 ? 5.977 -6.84 -10.648 1 98.81 125 ALA B N 1
ATOM 2442 C CA . ALA B 1 125 ? 5.219 -6.367 -11.797 1 98.81 125 ALA B CA 1
ATOM 2443 C C . ALA B 1 125 ? 5.93 -6.719 -13.102 1 98.81 125 ALA B C 1
ATOM 2445 O O . ALA B 1 125 ? 5.285 -7.074 -14.094 1 98.81 125 ALA B O 1
ATOM 2446 N N . ASP B 1 126 ? 7.203 -6.598 -13.133 1 98.5 126 ASP B N 1
ATOM 2447 C CA . ASP B 1 126 ? 7.965 -6.918 -14.336 1 98.5 126 ASP B CA 1
ATOM 2448 C C . ASP B 1 126 ? 7.824 -8.391 -14.695 1 98.5 126 ASP B C 1
ATOM 2450 O O . ASP B 1 126 ? 7.773 -8.75 -15.875 1 98.5 126 ASP B O 1
ATOM 2454 N N . LEU B 1 127 ? 7.832 -9.219 -13.664 1 98.31 127 LEU B N 1
ATOM 2455 C CA . LEU B 1 127 ? 7.578 -10.641 -13.891 1 98.31 127 LEU B CA 1
ATOM 2456 C C . LEU B 1 127 ? 6.207 -10.859 -14.516 1 98.31 127 LEU B C 1
ATOM 2458 O O . LEU B 1 127 ? 6.078 -11.586 -15.508 1 98.31 127 LEU B O 1
ATOM 2462 N N . ALA B 1 128 ? 5.203 -10.25 -13.977 1 98.31 128 ALA B N 1
ATOM 2463 C CA . ALA B 1 128 ? 3.842 -10.367 -14.484 1 98.31 128 ALA B CA 1
ATOM 2464 C C . ALA B 1 128 ? 3.756 -9.883 -15.93 1 98.31 128 ALA B C 1
ATOM 2466 O O . ALA B 1 128 ? 3.135 -10.531 -16.781 1 98.31 128 ALA B O 1
ATOM 2467 N N . VAL B 1 129 ? 4.363 -8.766 -16.219 1 98.25 129 VAL B N 1
ATOM 2468 C CA . VAL B 1 129 ? 4.379 -8.203 -17.562 1 98.25 129 VAL B CA 1
ATOM 2469 C C . VAL B 1 129 ? 5.023 -9.195 -18.516 1 98.25 129 VAL B C 1
ATOM 2471 O O . VAL B 1 129 ? 4.504 -9.438 -19.609 1 98.25 129 VAL B O 1
ATOM 2474 N N . SER B 1 130 ? 6.152 -9.734 -18.125 1 97.94 130 SER B N 1
ATOM 2475 C CA . SER B 1 130 ? 6.898 -10.656 -18.969 1 97.94 130 SER B CA 1
ATOM 2476 C C . SER B 1 130 ? 6.059 -11.875 -19.328 1 97.94 130 SER B C 1
ATOM 2478 O O . SER B 1 130 ? 6.223 -12.453 -20.406 1 97.94 130 SER B O 1
ATOM 2480 N N . LEU B 1 131 ? 5.141 -12.211 -18.469 1 97.12 131 LEU B N 1
ATOM 2481 C CA . LEU B 1 131 ? 4.344 -13.414 -18.656 1 97.12 131 LEU B CA 1
ATOM 2482 C C . LEU B 1 131 ? 3.062 -13.094 -19.422 1 97.12 131 LEU B C 1
ATOM 2484 O O . LEU B 1 131 ? 2.357 -14.008 -19.875 1 97.12 131 LEU B O 1
ATOM 2488 N N . HIS B 1 132 ? 2.719 -11.805 -19.531 1 96.06 132 HIS B N 1
ATOM 2489 C CA . HIS B 1 132 ? 1.527 -11.336 -20.234 1 96.06 132 HIS B CA 1
ATOM 2490 C C . HIS B 1 132 ? 0.269 -12 -19.672 1 96.06 132 HIS B C 1
ATOM 2492 O O . HIS B 1 132 ? -0.604 -12.414 -20.438 1 96.06 132 HIS B O 1
ATOM 2498 N N . LEU B 1 133 ? 0.21 -12.172 -18.438 1 95.94 133 LEU B N 1
ATOM 2499 C CA . LEU B 1 133 ? -0.946 -12.766 -17.781 1 95.94 133 LEU B CA 1
ATOM 2500 C C . LEU B 1 133 ? -1.786 -11.695 -17.094 1 95.94 133 LEU B C 1
ATOM 2502 O O . LEU B 1 133 ? -1.242 -10.758 -16.5 1 95.94 133 LEU B O 1
ATOM 2506 N N . PRO B 1 134 ? -3.129 -11.859 -17.172 1 96.94 134 PRO B N 1
ATOM 2507 C CA . PRO B 1 134 ? -3.949 -10.961 -16.344 1 96.94 134 PRO B CA 1
ATOM 2508 C C . PRO B 1 134 ? -3.721 -11.164 -14.852 1 96.94 134 PRO B C 1
ATOM 2510 O O . PRO B 1 134 ? -3.33 -12.258 -14.422 1 96.94 134 PRO B O 1
ATOM 2513 N N . LEU B 1 135 ? -3.996 -10.141 -14.094 1 98.69 135 LEU B N 1
ATOM 2514 C CA . LEU B 1 135 ? -3.73 -10.164 -12.664 1 98.69 135 LEU B CA 1
ATOM 2515 C C . LEU B 1 135 ? -5 -10.5 -11.883 1 98.69 135 LEU B C 1
ATOM 2517 O O . LEU B 1 135 ? -6.09 -10.055 -12.25 1 98.69 135 LEU B O 1
ATOM 2521 N N . ILE B 1 136 ? -4.848 -11.234 -10.875 1 98.69 136 ILE B N 1
ATOM 2522 C CA . ILE B 1 136 ? -5.715 -11.203 -9.703 1 98.69 136 ILE B CA 1
ATOM 2523 C C . ILE B 1 136 ? -5.012 -10.461 -8.562 1 98.69 136 ILE B C 1
ATOM 2525 O O . ILE B 1 136 ? -3.924 -10.852 -8.141 1 98.69 136 ILE B O 1
ATOM 2529 N N . VAL B 1 137 ? -5.594 -9.383 -8.102 1 98.94 137 VAL B N 1
ATOM 2530 C CA . VAL B 1 137 ? -5.035 -8.641 -6.98 1 98.94 137 VAL B CA 1
ATOM 2531 C C . VAL B 1 137 ? -5.766 -9.023 -5.695 1 98.94 137 VAL B C 1
ATOM 2533 O O . VAL B 1 137 ? -6.977 -8.82 -5.578 1 98.94 137 VAL B O 1
ATOM 2536 N N . VAL B 1 138 ? -5.027 -9.57 -4.762 1 98.88 138 VAL B N 1
ATOM 2537 C CA . VAL B 1 138 ? -5.594 -9.945 -3.469 1 98.88 138 VAL B CA 1
ATOM 2538 C C . VAL B 1 138 ? -5.289 -8.859 -2.438 1 98.88 138 VAL B C 1
ATOM 2540 O O . VAL B 1 138 ? -4.145 -8.414 -2.314 1 98.88 138 VAL B O 1
ATOM 2543 N N . ALA B 1 139 ? -6.27 -8.445 -1.717 1 98.88 139 ALA B N 1
ATOM 2544 C CA . ALA B 1 139 ? -6.16 -7.414 -0.688 1 98.88 139 ALA B CA 1
ATOM 2545 C C . ALA B 1 139 ? -6.871 -7.84 0.593 1 98.88 139 ALA B C 1
ATOM 2547 O O . ALA B 1 139 ? -7.957 -8.422 0.543 1 98.88 139 ALA B O 1
ATOM 2548 N N . PRO B 1 140 ? -6.227 -7.578 1.764 1 98.5 140 PRO B N 1
ATOM 2549 C CA . PRO B 1 140 ? -6.934 -7.902 3.006 1 98.5 140 PRO B CA 1
ATOM 2550 C C . PRO B 1 140 ? -8.164 -7.02 3.234 1 98.5 140 PRO B C 1
ATOM 2552 O O . PRO B 1 140 ? -8.07 -5.793 3.131 1 98.5 140 PRO B O 1
ATOM 2555 N N . ASP B 1 141 ? -9.273 -7.633 3.539 1 98.44 141 ASP B N 1
ATOM 2556 C CA . ASP B 1 141 ? -10.508 -6.902 3.803 1 98.44 141 ASP B CA 1
ATOM 2557 C C . ASP B 1 141 ? -10.516 -6.324 5.215 1 98.44 141 ASP B C 1
ATOM 2559 O O . ASP B 1 141 ? -11.117 -6.902 6.125 1 98.44 141 ASP B O 1
ATOM 2563 N N . ARG B 1 142 ? -9.984 -5.164 5.344 1 97.75 142 ARG B N 1
ATOM 2564 C CA . ARG B 1 142 ? -9.836 -4.496 6.629 1 97.75 142 ARG B CA 1
ATOM 2565 C C . ARG B 1 142 ? -9.633 -2.994 6.445 1 97.75 142 ARG B C 1
ATOM 2567 O O . ARG B 1 142 ? -9.516 -2.512 5.316 1 97.75 142 ARG B O 1
ATOM 2574 N N . LEU B 1 143 ? -9.609 -2.289 7.578 1 97.06 143 LEU B N 1
ATOM 2575 C CA . LEU B 1 143 ? -9.305 -0.863 7.566 1 97.06 143 LEU B CA 1
ATOM 2576 C C . LEU B 1 143 ? -7.973 -0.601 6.871 1 97.06 143 LEU B C 1
ATOM 2578 O O . LEU B 1 143 ? -6.996 -1.316 7.105 1 97.06 143 LEU B O 1
ATOM 2582 N N . GLY B 1 144 ? -7.918 0.396 5.977 1 96.94 144 GLY B N 1
ATOM 2583 C CA . GLY B 1 144 ? -6.699 0.761 5.27 1 96.94 144 GLY B CA 1
ATOM 2584 C C . GLY B 1 144 ? -6.625 0.182 3.871 1 96.94 144 GLY B C 1
ATOM 2585 O O . GLY B 1 144 ? -5.824 0.63 3.049 1 96.94 144 GLY B O 1
ATOM 2586 N N . VAL B 1 145 ? -7.539 -0.697 3.518 1 98.56 145 VAL B N 1
ATOM 2587 C CA . VAL B 1 145 ? -7.395 -1.483 2.297 1 98.56 145 VAL B CA 1
ATOM 2588 C C . VAL B 1 145 ? -7.73 -0.621 1.083 1 98.56 145 VAL B C 1
ATOM 2590 O O . VAL B 1 145 ? -7.254 -0.88 -0.023 1 98.56 145 VAL B O 1
ATOM 2593 N N . LEU B 1 146 ? -8.531 0.402 1.23 1 98.81 146 LEU B N 1
ATOM 2594 C CA . LEU B 1 146 ? -8.992 1.193 0.094 1 98.81 146 LEU B CA 1
ATOM 2595 C C . LEU B 1 146 ? -7.816 1.843 -0.625 1 98.81 146 LEU B C 1
ATOM 2597 O O . LEU B 1 146 ? -7.645 1.665 -1.834 1 98.81 146 LEU B O 1
ATOM 2601 N N . SER B 1 147 ? -6.992 2.529 0.121 1 98.81 147 SER B N 1
ATOM 2602 C CA . SER B 1 147 ? -5.82 3.162 -0.478 1 98.81 147 SER B CA 1
ATOM 2603 C C . SER B 1 147 ? -4.844 2.123 -1.02 1 98.81 147 SER B C 1
ATOM 2605 O O . SER B 1 147 ? -4.281 2.297 -2.102 1 98.81 147 SER B O 1
ATOM 2607 N N . ASP B 1 148 ? -4.648 1.016 -0.298 1 98.75 148 ASP B N 1
ATOM 2608 C CA . ASP B 1 148 ? -3.752 -0.052 -0.725 1 98.75 148 ASP B CA 1
ATOM 2609 C C . ASP B 1 148 ? -4.172 -0.616 -2.08 1 98.75 148 ASP B C 1
ATOM 2611 O O . ASP B 1 148 ? -3.342 -0.776 -2.977 1 98.75 148 ASP B O 1
ATOM 2615 N N . ALA B 1 149 ? -5.434 -0.9 -2.174 1 98.88 149 ALA B N 1
ATOM 2616 C CA . ALA B 1 149 ? -5.973 -1.501 -3.391 1 98.88 149 ALA B CA 1
ATOM 2617 C C . ALA B 1 149 ? -5.898 -0.528 -4.562 1 98.88 149 ALA B C 1
ATOM 2619 O O . ALA B 1 149 ? -5.492 -0.903 -5.664 1 98.88 149 ALA B O 1
ATOM 2620 N N . LEU B 1 150 ? -6.254 0.707 -4.332 1 98.94 150 LEU B N 1
ATOM 2621 C CA . LEU B 1 150 ? -6.281 1.702 -5.398 1 98.94 150 LEU B CA 1
ATOM 2622 C C . LEU B 1 150 ? -4.875 1.985 -5.918 1 98.94 150 LEU B C 1
ATOM 2624 O O . LEU B 1 150 ? -4.656 2.035 -7.129 1 98.94 150 LEU B O 1
ATOM 2628 N N . THR B 1 151 ? -3.908 2.129 -5.008 1 98.88 151 THR B N 1
ATOM 2629 C CA . THR B 1 151 ? -2.541 2.396 -5.438 1 98.88 151 THR B CA 1
ATOM 2630 C C . THR B 1 151 ? -1.968 1.197 -6.188 1 98.88 151 THR B C 1
ATOM 2632 O O . THR B 1 151 ? -1.251 1.362 -7.18 1 98.88 151 THR B O 1
ATOM 2635 N N . THR B 1 152 ? -2.281 0.014 -5.754 1 98.94 152 THR B N 1
ATOM 2636 C CA . THR B 1 152 ? -1.797 -1.194 -6.41 1 98.94 152 THR B CA 1
ATOM 2637 C C . THR B 1 152 ? -2.387 -1.319 -7.812 1 98.94 152 THR B C 1
ATOM 2639 O O . THR B 1 152 ? -1.664 -1.583 -8.773 1 98.94 152 THR B O 1
ATOM 2642 N N . CYS B 1 153 ? -3.688 -1.096 -7.953 1 98.88 153 CYS B N 1
ATOM 2643 C CA . CYS B 1 153 ? -4.348 -1.201 -9.25 1 98.88 153 CYS B CA 1
ATOM 2644 C C . CYS B 1 153 ? -3.85 -0.122 -10.203 1 98.88 153 CYS B C 1
ATOM 2646 O O . CYS B 1 153 ? -3.695 -0.369 -11.398 1 98.88 153 CYS B O 1
ATOM 2648 N N . GLU B 1 154 ? -3.584 1.043 -9.703 1 98.81 154 GLU B N 1
ATOM 2649 C CA . GLU B 1 154 ? -3.01 2.09 -10.539 1 98.81 154 GLU B CA 1
ATOM 2650 C C . GLU B 1 154 ? -1.616 1.705 -11.031 1 98.81 154 GLU B C 1
ATOM 2652 O O . GLU B 1 154 ? -1.268 1.95 -12.188 1 98.81 154 GLU B O 1
ATOM 2657 N N . ALA B 1 155 ? -0.842 1.164 -10.117 1 98.81 155 ALA B N 1
ATOM 2658 C CA . ALA B 1 155 ? 0.498 0.724 -10.5 1 98.81 155 ALA B CA 1
ATOM 2659 C C . ALA B 1 155 ? 0.437 -0.325 -11.609 1 98.81 155 ALA B C 1
ATOM 2661 O O . ALA B 1 155 ? 1.245 -0.302 -12.539 1 98.81 155 ALA B O 1
ATOM 2662 N N . ALA B 1 156 ? -0.5 -1.237 -11.461 1 98.81 156 ALA B N 1
ATOM 2663 C CA . ALA B 1 156 ? -0.698 -2.254 -12.492 1 98.81 156 ALA B CA 1
ATOM 2664 C C . ALA B 1 156 ? -1.071 -1.614 -13.828 1 98.81 156 ALA B C 1
ATOM 2666 O O . ALA B 1 156 ? -0.489 -1.941 -14.867 1 98.81 156 ALA B O 1
ATOM 2667 N N . ALA B 1 157 ? -1.995 -0.709 -13.789 1 98.31 157 ALA B N 1
ATOM 2668 C CA . ALA B 1 157 ? -2.48 -0.048 -15 1 98.31 157 ALA B CA 1
ATOM 2669 C C . ALA B 1 157 ? -1.355 0.714 -15.695 1 98.31 157 ALA B C 1
ATOM 2671 O O . ALA B 1 157 ? -1.262 0.709 -16.922 1 98.31 157 ALA B O 1
ATOM 2672 N N . ARG B 1 158 ? -0.54 1.349 -14.93 1 97.62 158 ARG B N 1
ATOM 2673 C CA . ARG B 1 158 ? 0.577 2.123 -15.461 1 97.62 158 ARG B CA 1
ATOM 2674 C C . ARG B 1 158 ? 1.506 1.245 -16.281 1 97.62 158 ARG B C 1
ATOM 2676 O O . ARG B 1 158 ? 2.205 1.739 -17.172 1 97.62 158 ARG B O 1
ATOM 2683 N N . ARG B 1 159 ? 1.508 0.012 -16.062 1 98.25 159 ARG B N 1
ATOM 2684 C CA . ARG B 1 159 ? 2.424 -0.916 -16.719 1 98.25 159 ARG B CA 1
ATOM 2685 C C . ARG B 1 159 ? 1.705 -1.728 -17.797 1 98.25 159 ARG B C 1
ATOM 2687 O O . ARG B 1 159 ? 2.244 -2.715 -18.297 1 98.25 159 ARG B O 1
ATOM 2694 N N . GLY B 1 160 ? 0.463 -1.356 -18.031 1 98.06 160 GLY B N 1
ATOM 2695 C CA . GLY B 1 160 ? -0.318 -2.041 -19.047 1 98.06 160 GLY B CA 1
ATOM 2696 C C . GLY B 1 160 ? -0.833 -3.395 -18.594 1 98.06 160 GLY B C 1
ATOM 2697 O O . GLY B 1 160 ? -1.245 -4.215 -19.422 1 98.06 160 GLY B O 1
ATOM 2698 N N . LEU B 1 161 ? -0.768 -3.689 -17.328 1 98.44 161 LEU B N 1
ATOM 2699 C CA . LEU B 1 161 ? -1.286 -4.945 -16.797 1 98.44 161 LEU B CA 1
ATOM 2700 C C . LEU B 1 161 ? -2.797 -4.871 -16.609 1 98.44 161 LEU B C 1
ATOM 2702 O O . LEU B 1 161 ? -3.32 -3.861 -16.125 1 98.44 161 LEU B O 1
ATOM 2706 N N . THR B 1 162 ? -3.465 -5.871 -17.047 1 97.81 162 THR B N 1
ATOM 2707 C CA . THR B 1 162 ? -4.906 -5.961 -16.844 1 97.81 162 THR B CA 1
ATOM 2708 C C . THR B 1 162 ? -5.23 -6.637 -15.516 1 97.81 162 THR B C 1
ATOM 2710 O O . THR B 1 162 ? -4.746 -7.734 -15.242 1 97.81 162 THR B O 1
ATOM 2713 N N . VAL B 1 163 ? -5.992 -5.961 -14.719 1 98.62 163 VAL B N 1
ATOM 2714 C CA . VAL B 1 163 ? -6.496 -6.574 -13.492 1 98.62 163 VAL B CA 1
ATOM 2715 C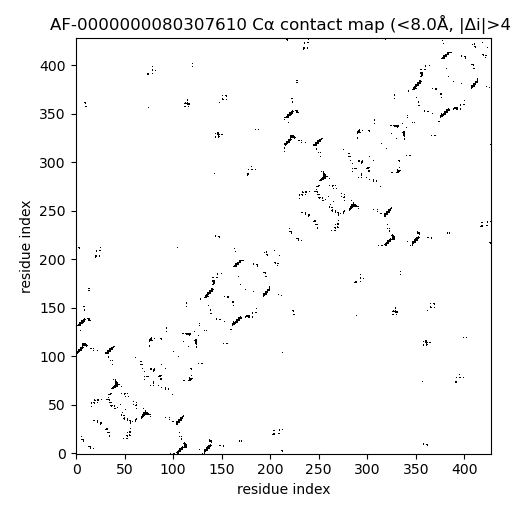 C . VAL B 1 163 ? -7.84 -7.246 -13.766 1 98.62 163 VAL B C 1
ATOM 2717 O O . VAL B 1 163 ? -8.852 -6.57 -13.945 1 98.62 163 VAL B O 1
ATOM 2720 N N . GLY B 1 164 ? -7.781 -8.555 -13.766 1 98.12 164 GLY B N 1
ATOM 2721 C CA . GLY B 1 164 ? -9 -9.297 -14.039 1 98.12 164 GLY B CA 1
ATOM 2722 C C . GLY B 1 164 ? -9.984 -9.281 -12.883 1 98.12 164 GLY B C 1
ATOM 2723 O O . GLY B 1 164 ? -11.195 -9.391 -13.094 1 98.12 164 GLY B O 1
ATOM 2724 N N . ALA B 1 165 ? -9.492 -9.188 -11.648 1 98.62 165 ALA B N 1
ATOM 2725 C CA . ALA B 1 165 ? -10.328 -9.117 -10.461 1 98.62 165 ALA B CA 1
ATOM 2726 C C . ALA B 1 165 ? -9.531 -8.625 -9.258 1 98.62 165 ALA B C 1
ATOM 2728 O O . ALA B 1 165 ? -8.312 -8.797 -9.203 1 98.62 165 ALA B O 1
ATOM 2729 N N . LEU B 1 166 ? -10.211 -7.957 -8.422 1 98.88 166 LEU B N 1
ATOM 2730 C CA . LEU B 1 166 ? -9.719 -7.629 -7.086 1 98.88 166 LEU B CA 1
ATOM 2731 C C . LEU B 1 166 ? -10.445 -8.445 -6.023 1 98.88 166 LEU B C 1
ATOM 2733 O O . LEU B 1 166 ? -11.672 -8.398 -5.922 1 98.88 166 LEU B O 1
ATOM 2737 N N . VAL B 1 167 ? -9.672 -9.211 -5.258 1 98.75 167 VAL B N 1
ATOM 2738 C CA . VAL B 1 167 ? -10.242 -10.07 -4.223 1 98.75 167 VAL B CA 1
ATOM 2739 C C . VAL B 1 167 ? -10.047 -9.43 -2.854 1 98.75 167 VAL B C 1
ATOM 2741 O O . VAL B 1 167 ? -8.914 -9.211 -2.422 1 98.75 167 VAL B O 1
ATOM 2744 N N . LEU B 1 168 ? -11.125 -9.086 -2.227 1 98.69 168 LEU B N 1
ATOM 2745 C CA . LEU B 1 168 ? -11.078 -8.742 -0.809 1 98.69 168 LEU B CA 1
ATOM 2746 C C . LEU B 1 168 ? -11.102 -10 0.055 1 98.69 168 LEU B C 1
ATOM 2748 O O . LEU B 1 168 ? -12.125 -10.672 0.156 1 98.69 168 LEU B O 1
ATOM 2752 N N . ASN B 1 169 ? -9.945 -10.273 0.672 1 98.5 169 ASN B N 1
ATOM 2753 C CA . ASN B 1 169 ? -9.758 -11.508 1.43 1 98.5 169 ASN B CA 1
ATOM 2754 C C . ASN B 1 169 ? -9.836 -11.258 2.934 1 98.5 169 ASN B C 1
ATOM 2756 O O . ASN B 1 169 ? -9.094 -10.43 3.467 1 98.5 169 ASN B O 1
ATOM 2760 N N . ARG B 1 170 ? -10.734 -11.93 3.594 1 97.69 170 ARG B N 1
ATOM 2761 C CA . ARG B 1 170 ? -10.797 -11.844 5.047 1 97.69 170 ARG B CA 1
ATOM 2762 C C . ARG B 1 170 ? -9.656 -12.633 5.688 1 97.69 170 ARG B C 1
ATOM 2764 O O . ARG B 1 170 ? -9.609 -13.859 5.59 1 97.69 170 ARG B O 1
ATOM 2771 N N . THR B 1 171 ? -8.773 -11.898 6.398 1 96.5 171 THR B N 1
ATOM 2772 C CA . THR B 1 171 ? -7.57 -12.531 6.922 1 96.5 171 THR B CA 1
ATOM 2773 C C . THR B 1 171 ? -7.715 -12.82 8.414 1 96.5 171 THR B C 1
ATOM 2775 O O . THR B 1 171 ? -6.836 -13.445 9.016 1 96.5 171 THR B O 1
ATOM 2778 N N . THR B 1 172 ? -8.75 -12.328 9.008 1 96 172 THR B N 1
ATOM 2779 C CA . THR B 1 172 ? -9.031 -12.57 10.422 1 96 172 THR B CA 1
ATOM 2780 C C . THR B 1 172 ? -10.453 -13.094 10.609 1 96 172 THR B C 1
ATOM 2782 O O . THR B 1 172 ? -11.336 -12.812 9.797 1 96 172 THR B O 1
ATOM 2785 N N . PRO B 1 173 ? -10.672 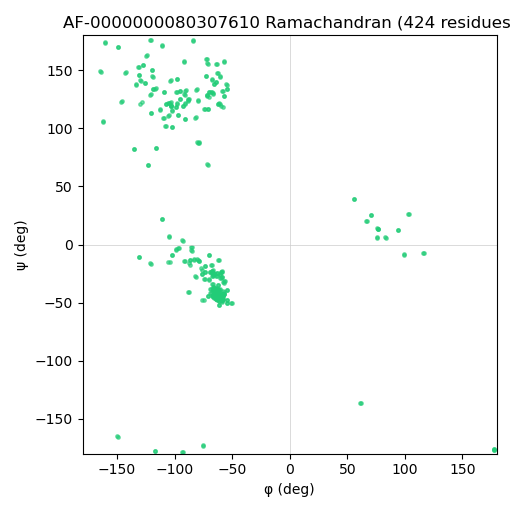-13.836 11.711 1 95.75 173 PRO B N 1
ATOM 2786 C CA . PRO B 1 173 ? -12.016 -14.383 11.938 1 95.75 173 PRO B CA 1
ATOM 2787 C C . PRO B 1 173 ? -13.047 -13.289 12.227 1 95.75 173 PRO B C 1
ATOM 2789 O O . PRO B 1 173 ? -14.211 -13.422 11.836 1 95.75 173 PRO B O 1
ATOM 2792 N N . GLU B 1 174 ? -12.656 -12.227 12.891 1 96.25 174 GLU B N 1
ATOM 2793 C CA . GLU B 1 174 ? -13.555 -11.133 13.25 1 96.25 174 GLU B CA 1
ATOM 2794 C C . GLU B 1 174 ? -13.312 -9.914 12.367 1 96.25 174 GLU B C 1
ATOM 2796 O O . GLU B 1 174 ? -12.281 -9.242 12.5 1 96.25 174 GLU B O 1
ATOM 2801 N N . PRO B 1 175 ? -14.281 -9.633 11.523 1 94.81 175 PRO B N 1
ATOM 2802 C CA . PRO B 1 175 ? -14.109 -8.477 10.641 1 94.81 175 PRO B CA 1
ATOM 2803 C C . PRO B 1 175 ? -14.25 -7.145 11.383 1 94.81 175 PRO B C 1
ATOM 2805 O O . PRO B 1 175 ? -15 -7.055 12.359 1 94.81 175 PRO B O 1
ATOM 2808 N N . ASP B 1 176 ? -13.469 -6.156 10.969 1 95.94 176 ASP B N 1
ATOM 2809 C CA . ASP B 1 176 ? -13.672 -4.816 11.508 1 95.94 176 ASP B CA 1
ATOM 2810 C C . ASP B 1 176 ? -14.773 -4.078 10.75 1 95.94 176 ASP B C 1
ATOM 2812 O O . ASP B 1 176 ? -15.305 -4.586 9.766 1 95.94 176 ASP B O 1
ATOM 2816 N N . VAL B 1 177 ? -15.125 -2.902 11.188 1 96.62 177 VAL B N 1
ATOM 2817 C CA . VAL B 1 177 ? -16.297 -2.174 10.719 1 96.62 177 VAL B CA 1
ATOM 2818 C C . VAL B 1 177 ? -16.125 -1.774 9.258 1 96.62 177 VAL B C 1
ATOM 2820 O O . VAL B 1 177 ? -17.094 -1.63 8.523 1 96.62 177 VAL B O 1
ATOM 2823 N N . SER B 1 178 ? -14.93 -1.599 8.797 1 97.69 178 SER B N 1
ATOM 2824 C CA . SER B 1 178 ? -14.672 -1.133 7.441 1 97.69 178 SER B CA 1
ATOM 2825 C C . SER B 1 178 ? -15.141 -2.152 6.41 1 97.69 178 SER B C 1
ATOM 2827 O O . SER B 1 178 ? -15.43 -1.796 5.262 1 97.69 178 SER B O 1
ATOM 2829 N N . THR B 1 179 ? -15.211 -3.434 6.77 1 97.88 179 THR B N 1
ATOM 2830 C CA . THR B 1 179 ? -15.594 -4.492 5.844 1 97.88 179 THR B CA 1
ATOM 2831 C C . THR B 1 179 ? -17.016 -4.273 5.32 1 97.88 179 THR B C 1
ATOM 2833 O O . THR B 1 179 ? -17.391 -4.844 4.301 1 97.88 179 THR B O 1
ATOM 2836 N N . ARG B 1 180 ? -17.734 -3.391 5.961 1 96.81 180 ARG B N 1
ATOM 2837 C CA . ARG B 1 180 ? -19.125 -3.117 5.582 1 96.81 180 ARG B CA 1
ATOM 2838 C C . ARG B 1 180 ? -19.188 -2.324 4.281 1 96.81 180 ARG B C 1
ATOM 2840 O O . ARG B 1 180 ? -20.172 -2.395 3.551 1 96.81 180 ARG B O 1
ATOM 2847 N N . SER B 1 181 ? -18.109 -1.603 3.961 1 98.31 181 SER B N 1
ATOM 2848 C CA . SER B 1 181 ? -18.234 -0.683 2.834 1 98.31 181 SER B CA 1
ATOM 2849 C C . SER B 1 181 ? -17.078 -0.847 1.854 1 98.31 181 SER B C 1
ATOM 2851 O O . SER B 1 181 ? -17.125 -0.308 0.747 1 98.31 181 SER B O 1
ATOM 2853 N N . ASN B 1 182 ? -16.047 -1.588 2.215 1 98.75 182 ASN B N 1
ATOM 2854 C CA . ASN B 1 182 ? -14.867 -1.691 1.377 1 98.75 182 ASN B CA 1
ATOM 2855 C C . ASN B 1 182 ? -15.211 -2.125 -0.044 1 98.75 182 ASN B C 1
ATOM 2857 O O . ASN B 1 182 ? -14.812 -1.477 -1.012 1 98.75 182 ASN B O 1
ATOM 2861 N N . ALA B 1 183 ? -15.984 -3.191 -0.163 1 98.69 183 ALA B N 1
ATOM 2862 C CA . ALA B 1 183 ? -16.312 -3.74 -1.475 1 98.69 183 ALA B CA 1
ATOM 2863 C C . ALA B 1 183 ? -17.094 -2.725 -2.316 1 98.69 183 ALA B C 1
ATOM 2865 O O . ALA B 1 183 ? -16.781 -2.535 -3.498 1 98.69 183 ALA B O 1
ATOM 2866 N N . ARG B 1 184 ? -18.047 -2.09 -1.712 1 98.69 184 ARG B N 1
ATOM 2867 C CA . ARG B 1 184 ? -18.875 -1.108 -2.416 1 98.69 184 ARG B CA 1
ATOM 2868 C C . ARG B 1 184 ? -18.016 0.048 -2.93 1 98.69 184 ARG B C 1
ATOM 2870 O O . ARG B 1 184 ? -18.125 0.431 -4.098 1 98.69 184 ARG B O 1
ATOM 2877 N N . ILE B 1 185 ? -17.203 0.588 -2.111 1 98.88 185 ILE B N 1
ATOM 2878 C CA . ILE B 1 185 ? -16.391 1.745 -2.457 1 98.88 185 ILE B CA 1
ATOM 2879 C C . ILE B 1 185 ? -15.406 1.372 -3.57 1 98.88 185 ILE B C 1
ATOM 2881 O O . ILE B 1 185 ? -15.25 2.115 -4.539 1 98.88 185 ILE B O 1
ATOM 2885 N N . LEU B 1 186 ? -14.766 0.228 -3.449 1 98.88 186 LEU B N 1
ATOM 2886 C CA . LEU B 1 186 ? -13.812 -0.194 -4.465 1 98.88 186 LEU B CA 1
ATOM 2887 C C . LEU B 1 186 ? -14.508 -0.459 -5.793 1 98.88 186 LEU B C 1
ATOM 2889 O O . LEU B 1 186 ? -13.961 -0.168 -6.859 1 98.88 186 LEU B O 1
ATOM 2893 N N . ALA B 1 187 ? -15.703 -1.024 -5.766 1 98.69 187 ALA B N 1
ATOM 2894 C CA . ALA B 1 187 ? -16.469 -1.241 -6.992 1 98.69 187 ALA B CA 1
ATOM 2895 C C . ALA B 1 187 ? -16.766 0.081 -7.691 1 98.69 187 ALA B C 1
ATOM 2897 O O . ALA B 1 187 ? -16.766 0.155 -8.922 1 98.69 187 ALA B O 1
ATOM 2898 N N . GLU B 1 188 ? -17.062 1.106 -6.945 1 98.69 188 GLU B N 1
ATOM 2899 C CA . GLU B 1 188 ? -17.328 2.428 -7.504 1 98.69 188 GLU B CA 1
ATOM 2900 C C . GLU B 1 188 ? -16.078 3.049 -8.102 1 98.69 188 GLU B C 1
ATOM 2902 O O . GLU B 1 188 ? -16.125 3.684 -9.156 1 98.69 188 GLU B O 1
ATOM 2907 N N . ARG B 1 189 ? -14.961 2.84 -7.449 1 98.69 189 ARG B N 1
ATOM 2908 C CA . ARG B 1 189 ? -13.703 3.482 -7.832 1 98.69 189 ARG B CA 1
ATOM 2909 C C . ARG B 1 189 ? -13.039 2.736 -8.977 1 98.69 189 ARG B C 1
ATOM 2911 O O . ARG B 1 189 ? -12.219 3.309 -9.703 1 98.69 189 ARG B O 1
ATOM 2918 N N . LEU B 1 190 ? -13.305 1.474 -9.055 1 98.44 190 LEU B N 1
ATOM 2919 C CA . LEU B 1 190 ? -12.734 0.592 -10.062 1 98.44 190 LEU B CA 1
ATOM 2920 C C . LEU B 1 190 ? -13.828 -0.106 -10.859 1 98.44 190 LEU B C 1
ATOM 2922 O O . LEU B 1 190 ? -13.922 -1.336 -10.852 1 98.44 190 LEU B O 1
ATOM 2926 N N . PRO B 1 191 ? -14.547 0.64 -11.648 1 97.75 191 PRO B N 1
ATOM 2927 C CA . PRO B 1 191 ? -15.773 0.099 -12.25 1 97.75 191 PRO B CA 1
ATOM 2928 C C . PRO B 1 191 ? -15.492 -0.997 -13.273 1 97.75 191 PRO B C 1
ATOM 2930 O O . PRO B 1 191 ? -16.391 -1.775 -13.617 1 97.75 191 PRO B O 1
ATOM 2933 N N . ARG B 1 192 ? -14.336 -1.147 -13.797 1 97.31 192 ARG B N 1
ATOM 2934 C CA . ARG B 1 192 ? -14.031 -2.145 -14.812 1 97.31 192 ARG B CA 1
ATOM 2935 C C . ARG B 1 192 ? -13.43 -3.4 -14.195 1 97.31 192 ARG B C 1
ATOM 2937 O O . ARG B 1 192 ? -13.109 -4.355 -14.906 1 97.31 192 ARG B O 1
ATOM 2944 N N . ILE B 1 193 ? -13.211 -3.408 -12.945 1 98.19 193 ILE B N 1
ATOM 2945 C CA . ILE B 1 193 ? -12.586 -4.527 -12.25 1 98.19 193 ILE B CA 1
ATOM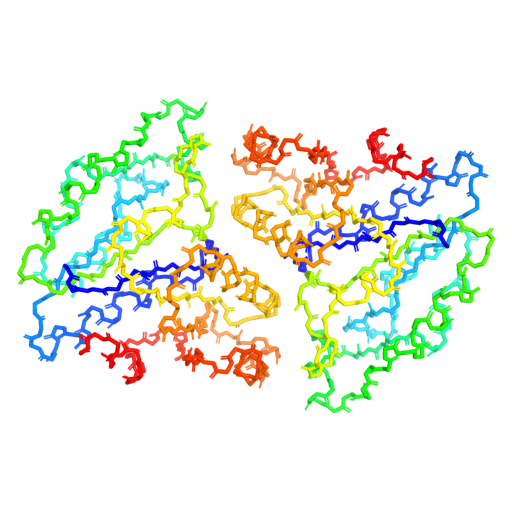 2946 C C . ILE B 1 193 ? -13.602 -5.184 -11.312 1 98.19 193 ILE B C 1
ATOM 2948 O O . ILE B 1 193 ? -14.078 -4.559 -10.367 1 98.19 193 ILE B O 1
ATOM 2952 N N . PRO B 1 194 ? -13.969 -6.445 -11.539 1 98 194 PRO B N 1
ATOM 2953 C CA . PRO B 1 194 ? -14.836 -7.145 -10.586 1 98 194 PRO B CA 1
ATOM 2954 C C . PRO B 1 194 ? -14.242 -7.215 -9.18 1 98 194 PRO B C 1
ATOM 2956 O O . PRO B 1 194 ? -13.055 -7.527 -9.031 1 98 194 PRO B O 1
ATOM 2959 N N . ILE B 1 195 ? -15.031 -6.875 -8.164 1 98.56 195 ILE B N 1
ATOM 2960 C CA . ILE B 1 195 ? -14.641 -7.012 -6.766 1 98.56 195 ILE B CA 1
ATOM 2961 C C . ILE B 1 195 ? -15.219 -8.305 -6.195 1 98.56 195 ILE B C 1
ATOM 2963 O O . ILE B 1 195 ? -16.438 -8.508 -6.207 1 98.56 195 ILE B O 1
ATOM 2967 N N . VAL B 1 196 ? -14.344 -9.18 -5.699 1 98.12 196 VAL B N 1
ATOM 2968 C CA . VAL B 1 196 ? -14.734 -10.492 -5.211 1 98.12 196 VAL B CA 1
ATOM 2969 C C . VAL B 1 196 ? -14.43 -10.609 -3.721 1 98.12 196 VAL B C 1
ATOM 2971 O O . VAL B 1 196 ? -13.367 -10.172 -3.266 1 98.12 196 VAL B O 1
ATOM 2974 N N . LEU B 1 197 ? -15.391 -11.117 -3.004 1 97.38 197 LEU B N 1
ATOM 2975 C CA . LEU B 1 197 ? -15.18 -11.352 -1.58 1 97.38 197 LEU B CA 1
ATOM 2976 C C . LEU B 1 197 ? -14.742 -12.797 -1.326 1 97.38 197 LEU B C 1
ATOM 2978 O O . LEU B 1 197 ? -15.258 -13.727 -1.955 1 97.38 197 LEU B O 1
ATOM 2982 N N . HIS B 1 198 ? -13.711 -12.984 -0.549 1 97.69 198 HIS B N 1
ATOM 2983 C CA . HIS B 1 198 ? -13.258 -14.289 -0.092 1 97.69 198 HIS B CA 1
ATOM 2984 C C . HIS B 1 198 ? -13.266 -14.375 1.431 1 97.69 198 HIS B C 1
ATOM 2986 O O . HIS B 1 198 ? -12.477 -13.711 2.098 1 97.69 198 HIS B O 1
ATOM 2992 N N . GLY B 1 199 ? -14.133 -15.203 1.955 1 95.5 199 GLY B N 1
ATOM 2993 C CA . GLY B 1 199 ? -14.328 -15.297 3.393 1 95.5 199 GLY B CA 1
ATOM 2994 C C . GLY B 1 199 ? -13.18 -15.977 4.109 1 95.5 199 GLY B C 1
ATOM 2995 O O . GLY B 1 199 ? -12.406 -16.719 3.494 1 95.5 199 GLY B O 1
ATOM 2996 N N . TYR B 1 200 ? -13.117 -15.695 5.422 1 94.88 200 TYR B N 1
ATOM 2997 C CA . TYR B 1 200 ? -12.078 -16.312 6.246 1 94.88 200 TYR B CA 1
ATOM 2998 C C . TYR B 1 200 ? -12.203 -17.828 6.234 1 94.88 200 TYR B C 1
ATOM 3000 O O . TYR B 1 200 ? -13.25 -18.375 6.594 1 94.88 200 TYR B O 1
ATOM 3008 N N . GLY B 1 201 ? -11.148 -18.453 5.797 1 89.62 201 GLY B N 1
ATOM 3009 C CA . GLY B 1 201 ? -11.141 -19.906 5.801 1 89.62 201 GLY B CA 1
ATOM 3010 C C . GLY B 1 201 ? -11.977 -20.516 4.684 1 89.62 201 GLY B C 1
ATOM 3011 O O . GLY B 1 201 ? -12.148 -21.734 4.625 1 89.62 201 GLY B O 1
ATOM 3012 N N . ALA B 1 202 ? -12.492 -19.734 3.799 1 90.31 202 ALA B N 1
ATOM 3013 C CA . ALA B 1 202 ? -13.32 -20.234 2.705 1 90.31 202 ALA B CA 1
ATOM 3014 C C . ALA B 1 202 ? -12.492 -21.109 1.756 1 90.31 202 ALA B C 1
ATOM 3016 O O . ALA B 1 202 ? -11.344 -20.781 1.457 1 90.31 202 ALA B O 1
ATOM 3017 N N . THR B 1 203 ? -13.078 -22.172 1.359 1 87.81 203 THR B N 1
ATOM 3018 C CA . THR B 1 203 ? -12.398 -23.078 0.438 1 87.81 203 THR B CA 1
ATOM 3019 C C . THR B 1 203 ? -12.977 -22.953 -0.968 1 87.81 203 THR B C 1
ATOM 3021 O O . THR B 1 203 ? -12.367 -23.391 -1.941 1 87.81 203 THR B O 1
ATOM 3024 N N . ASP B 1 204 ? -14.109 -22.344 -1.055 1 89.5 204 ASP B N 1
ATOM 3025 C CA . ASP B 1 204 ? -14.727 -22.094 -2.355 1 89.5 204 ASP B CA 1
ATOM 3026 C C . ASP B 1 204 ? -14.312 -20.734 -2.91 1 89.5 204 ASP B C 1
ATOM 3028 O O . ASP B 1 204 ? -13.805 -19.891 -2.172 1 89.5 204 ASP B O 1
ATOM 3032 N N . VAL B 1 205 ? -14.422 -20.656 -4.195 1 91.5 205 VAL B N 1
ATOM 3033 C CA . VAL B 1 205 ? -14.07 -19.406 -4.84 1 91.5 205 VAL B CA 1
ATOM 3034 C C . VAL B 1 205 ? -15.289 -18.828 -5.559 1 91.5 205 VAL B C 1
ATOM 3036 O O . VAL B 1 205 ? -16.125 -19.578 -6.062 1 91.5 205 VAL B O 1
ATOM 3039 N N . ASP B 1 206 ? -15.391 -17.594 -5.539 1 91.31 206 ASP B N 1
ATOM 3040 C CA . ASP B 1 206 ? -16.438 -16.891 -6.266 1 91.31 206 ASP B CA 1
ATOM 3041 C C . ASP B 1 206 ? -16.438 -17.281 -7.742 1 91.31 206 ASP B C 1
ATOM 3043 O O . ASP B 1 206 ? -15.391 -17.359 -8.367 1 91.31 206 ASP B O 1
ATOM 3047 N N . PRO B 1 207 ? -17.609 -17.5 -8.32 1 91.56 207 PRO B N 1
ATOM 3048 C CA . PRO B 1 207 ? -17.703 -17.859 -9.734 1 91.56 207 PRO B CA 1
ATOM 3049 C C . PRO B 1 207 ? -17.031 -16.844 -10.656 1 91.56 207 PRO B C 1
ATOM 3051 O O . PRO B 1 207 ? -16.516 -17.219 -11.711 1 91.56 207 PRO B O 1
ATOM 3054 N N . ALA B 1 208 ? -17.031 -15.617 -10.281 1 91 208 ALA B N 1
ATOM 3055 C CA . ALA B 1 208 ? -16.406 -14.578 -11.102 1 91 208 ALA B CA 1
ATOM 3056 C C . ALA B 1 208 ? -14.914 -14.828 -11.258 1 91 208 ALA B C 1
ATOM 3058 O O . ALA B 1 208 ? -14.344 -14.555 -12.32 1 91 208 ALA B O 1
ATOM 3059 N N . LEU B 1 209 ? -14.305 -15.289 -10.219 1 92.62 209 LEU B N 1
ATOM 3060 C CA . LEU B 1 209 ? -12.875 -15.602 -10.266 1 92.62 209 LEU B CA 1
ATOM 3061 C C . LEU B 1 209 ? -12.617 -16.812 -11.156 1 92.62 209 LEU B C 1
ATOM 3063 O O . LEU B 1 209 ? -11.672 -16.812 -11.953 1 92.62 209 LEU B O 1
ATOM 3067 N N . ARG B 1 210 ? -13.469 -17.797 -11.039 1 91 210 ARG B N 1
ATOM 3068 C CA . ARG B 1 210 ? -13.367 -18.984 -11.867 1 91 210 ARG B CA 1
ATOM 3069 C C . ARG B 1 210 ? -13.531 -18.656 -13.344 1 91 210 ARG B C 1
ATOM 3071 O O . ARG B 1 210 ? -12.867 -19.25 -14.195 1 91 210 ARG B O 1
ATOM 3078 N N . ALA B 1 211 ? -14.352 -17.719 -13.586 1 90.88 211 ALA B N 1
ATOM 3079 C CA . ALA B 1 211 ? -14.672 -17.344 -14.961 1 90.88 211 ALA B CA 1
ATOM 3080 C C . ALA B 1 211 ? -13.461 -16.719 -15.656 1 90.88 211 ALA B C 1
ATOM 3082 O O . ALA B 1 211 ? -13.359 -16.75 -16.891 1 90.88 211 ALA B O 1
ATOM 3083 N N . LEU B 1 212 ? -12.531 -16.188 -14.883 1 89.56 212 LEU B N 1
ATOM 3084 C CA . LEU B 1 212 ? -11.328 -15.586 -15.453 1 89.56 212 LEU B CA 1
ATOM 3085 C C . LEU B 1 212 ? -10.445 -16.656 -16.109 1 89.56 212 LEU B C 1
ATOM 3087 O O . LEU B 1 212 ? -9.602 -16.328 -16.938 1 89.56 212 LEU B O 1
ATOM 3091 N N . ALA B 1 213 ? -10.586 -17.891 -15.672 1 84 213 ALA B N 1
ATOM 3092 C CA . ALA B 1 213 ? -9.758 -18.984 -16.172 1 84 213 ALA B CA 1
ATOM 3093 C C . ALA B 1 213 ? -10.352 -19.594 -17.438 1 84 213 ALA B C 1
ATOM 3095 O O . ALA B 1 213 ? -9.727 -20.438 -18.078 1 84 213 ALA B O 1
ATOM 3096 N N . ARG B 1 214 ? -11.578 -19.266 -17.719 1 76.88 214 ARG B N 1
ATOM 3097 C CA . ARG B 1 214 ? -12.203 -19.828 -18.906 1 76.88 214 ARG B CA 1
ATOM 3098 C C . ARG B 1 214 ? -11.938 -18.984 -20.141 1 76.88 214 ARG B C 1
ATOM 3100 O O . ARG B 1 214 ? -11.781 -17.766 -20.031 1 76.88 214 ARG B O 1
#

Sequence (428 aa):
MKGLFVTATGTGAGKTTVATALARALRADGISVAALKPIETGVDPVAADARALADASGDPALADDPRWYRAAAPLSPYAAELDGAPPLQLDSLLATLCEHARARFVLVEGAGGLLVPLDRDHTIADLAVSLHLPLIVVAPDRLGVLSDALTTCEAAARRGLTVGALVLNRTTPEPDVSTRSNARILAERLPRIPIVLHGYGATDVDPALRALARMKGLFVTATGTGAGKTTVATALARALRADGISVAALKPIETGVDPVAADARALADASGDPALADDPRWYRAAAPLSPYAAELDGAPPLQLDSLLATLCEHARARFVLVEGAGGLLVPLDRDHTIADLAVSLHLPLIVVAPDRLGVLSDALTTCEAAARRGLTVGALVLNRTTPEPDVSTRSNARILAERLPRIPIVLHGYGATDVDPALRALAR